Protein AF-0000000076564559 (afdb_homodimer)

Structure (mmCIF, N/CA/C/O backbone):
data_AF-0000000076564559-model_v1
#
loop_
_entity.id
_entity.type
_entity.pdbx_description
1 polymer 'Isocitrate dehydrogenase'
#
loop_
_atom_site.group_PDB
_atom_site.id
_atom_site.type_symbol
_atom_site.label_atom_id
_atom_site.label_alt_id
_atom_site.label_comp_id
_atom_site.label_asym_id
_atom_site.label_entity_id
_atom_site.label_seq_id
_atom_site.pdbx_PDB_ins_code
_atom_site.Cartn_x
_atom_site.Cartn_y
_atom_site.Cartn_z
_atom_site.occupancy
_atom_site.B_iso_or_equiv
_atom_site.auth_seq_id
_atom_site.auth_comp_id
_atom_site.auth_asym_id
_atom_site.auth_atom_id
_atom_site.pdbx_PDB_model_num
ATOM 1 N N . MET A 1 1 ? 11.305 23.797 10.195 1 23.66 1 MET A N 1
ATOM 2 C CA . MET A 1 1 ? 10.219 23.484 9.266 1 23.66 1 MET A CA 1
ATOM 3 C C . MET A 1 1 ? 10.289 24.391 8.031 1 23.66 1 MET A C 1
ATOM 5 O O . MET A 1 1 ? 10.32 25.609 8.148 1 23.66 1 MET A O 1
ATOM 9 N N . ALA A 1 2 ? 10.789 23.984 7 1 31.34 2 ALA A N 1
ATOM 10 C CA . ALA A 1 2 ? 10.992 24.828 5.824 1 31.34 2 ALA A CA 1
ATOM 11 C C . ALA A 1 2 ? 9.805 25.75 5.609 1 31.34 2 ALA A C 1
ATOM 13 O O . ALA A 1 2 ? 8.672 25.297 5.434 1 31.34 2 ALA A O 1
ATOM 14 N N . THR A 1 3 ? 9.828 26.875 6.262 1 28.33 3 THR A N 1
ATOM 15 C CA . THR A 1 3 ? 8.906 27.938 5.855 1 28.33 3 THR A CA 1
ATOM 16 C C . THR A 1 3 ? 8.75 27.969 4.34 1 28.33 3 THR A C 1
ATOM 18 O O . THR A 1 3 ? 9.742 28.078 3.611 1 28.33 3 THR A O 1
ATOM 21 N N . VAL A 1 4 ? 7.867 27.219 3.809 1 34.19 4 VAL A N 1
ATOM 22 C CA . VAL A 1 4 ? 7.504 27.531 2.434 1 34.19 4 VAL A CA 1
ATOM 23 C C . VAL A 1 4 ? 7.688 29.031 2.191 1 34.19 4 VAL A C 1
ATOM 25 O O . VAL A 1 4 ? 7.406 29.844 3.072 1 34.19 4 VAL A O 1
ATOM 28 N N . SER A 1 5 ? 8.242 29.453 1.127 1 32.22 5 SER A N 1
ATOM 29 C CA . SER A 1 5 ? 8.438 30.844 0.731 1 32.22 5 SER A CA 1
ATOM 30 C C . SER A 1 5 ? 7.312 31.734 1.243 1 32.22 5 SER A C 1
ATOM 32 O O . SER A 1 5 ? 6.246 31.234 1.621 1 32.22 5 SER A O 1
ATOM 34 N N . GLN A 1 6 ? 7.492 33.156 1.138 1 34.16 6 GLN A N 1
ATOM 35 C CA . GLN A 1 6 ? 6.984 34.5 1.427 1 34.16 6 GLN A CA 1
ATOM 36 C C . GLN A 1 6 ? 5.477 34.562 1.211 1 34.16 6 GLN A C 1
ATOM 38 O O . GLN A 1 6 ? 4.824 35.5 1.682 1 34.16 6 GLN A O 1
ATOM 43 N N . ASP A 1 7 ? 5.004 33.75 0.271 1 32.16 7 ASP A N 1
ATOM 44 C CA . ASP A 1 7 ? 3.613 34.031 -0.075 1 32.16 7 ASP A CA 1
ATOM 45 C C . ASP A 1 7 ? 2.656 33.312 0.877 1 32.16 7 ASP A C 1
ATOM 47 O O . ASP A 1 7 ? 1.479 33.125 0.561 1 32.16 7 ASP A O 1
ATOM 51 N N . ILE A 1 8 ? 3.193 32.562 1.77 1 38.19 8 ILE A N 1
ATOM 52 C CA . ILE A 1 8 ? 2.229 31.922 2.662 1 38.19 8 ILE A CA 1
ATOM 53 C C . ILE A 1 8 ? 1.604 32.969 3.578 1 38.19 8 ILE A C 1
ATOM 55 O O . ILE A 1 8 ? 2.314 33.781 4.184 1 38.19 8 ILE A O 1
ATOM 59 N N . PHE A 1 9 ? 0.312 33.125 3.508 1 42.41 9 PHE A N 1
ATOM 60 C CA . PHE A 1 9 ? -0.572 34.062 4.172 1 42.41 9 PHE A CA 1
ATOM 61 C C . PHE A 1 9 ? -0.315 34.094 5.676 1 42.41 9 PHE A C 1
ATOM 63 O O . PHE A 1 9 ? -0.01 33.062 6.27 1 42.41 9 PHE A O 1
ATOM 70 N N . LYS A 1 10 ? 0.095 35.375 6.156 1 47.5 10 LYS A N 1
ATOM 71 C CA . LYS A 1 10 ? 0.177 35.656 7.586 1 47.5 10 LYS A CA 1
ATOM 72 C C . LYS A 1 10 ? -1.198 35.594 8.242 1 47.5 10 LYS A C 1
ATOM 74 O O . LYS A 1 10 ? -2.141 36.25 7.793 1 47.5 10 LYS A O 1
ATOM 79 N N . PRO A 1 11 ? -1.452 34.656 9.062 1 50.88 11 PRO A N 1
ATOM 80 C CA . PRO A 1 11 ? -2.744 34.562 9.75 1 50.88 11 PRO A CA 1
ATOM 81 C C . PRO A 1 11 ? -3.139 35.875 10.43 1 50.88 11 PRO A C 1
ATOM 83 O O . PRO A 1 11 ? -2.277 36.719 10.711 1 50.88 11 PRO A O 1
ATOM 86 N N . THR A 1 12 ? -4.492 36.281 10.453 1 45.09 12 THR A N 1
ATOM 87 C CA . THR A 1 12 ? -5.07 37.469 11.047 1 45.09 12 THR A CA 1
ATOM 88 C C . THR A 1 12 ? -4.824 37.5 12.555 1 45.09 12 THR A C 1
ATOM 90 O O . THR A 1 12 ? -5.109 36.531 13.258 1 45.09 12 THR A O 1
ATOM 93 N N . LYS A 1 13 ? -3.875 38.312 13.148 1 54.59 13 LYS A N 1
ATOM 94 C CA . LYS A 1 13 ? -3.633 38.562 14.562 1 54.59 13 LYS A CA 1
ATOM 95 C C . LYS A 1 13 ? -4.531 39.688 15.078 1 54.59 13 LYS A C 1
ATOM 97 O O . LYS A 1 13 ? -4.547 40.781 14.516 1 54.59 13 LYS A O 1
ATOM 102 N N . PHE A 1 14 ? -5.684 39.281 15.805 1 46.56 14 PHE A N 1
ATOM 103 C CA . PHE A 1 14 ? -6.48 40.344 16.453 1 46.56 14 PHE A CA 1
ATOM 104 C C . PHE A 1 14 ? -6.113 40.469 17.922 1 46.56 14 PHE A C 1
ATO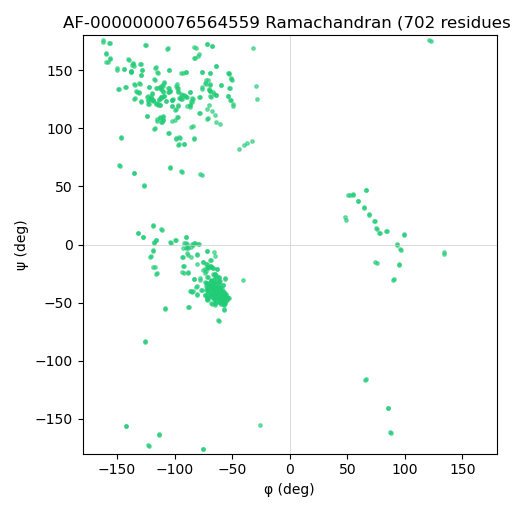M 106 O O . PHE A 1 14 ? -6.125 39.469 18.656 1 46.56 14 PHE A O 1
ATOM 113 N N . GLY A 1 15 ? -5.973 41.719 18.531 1 65.25 15 GLY A N 1
ATOM 114 C CA . GLY A 1 15 ? -5.695 42 19.938 1 65.25 15 GLY A CA 1
ATOM 115 C C . GLY A 1 15 ? -4.535 41.188 20.484 1 65.25 15 GLY A C 1
ATOM 116 O O . GLY A 1 15 ? -4.578 40.719 21.641 1 65.25 15 GLY A O 1
ATOM 117 N N . GLY A 1 16 ? -3.66 40.688 19.609 1 77.31 16 GLY A N 1
ATOM 118 C CA . GLY A 1 16 ? -2.465 39.969 20.047 1 77.31 16 GLY A CA 1
ATOM 119 C C . GLY A 1 16 ? -2.633 38.469 20.047 1 77.31 16 GLY A C 1
ATOM 120 O O . GLY A 1 16 ? -1.699 37.719 20.391 1 77.31 16 GLY A O 1
ATOM 121 N N . LYS A 1 17 ? -3.875 37.969 19.75 1 90.06 17 LYS A N 1
ATOM 122 C CA . LYS A 1 17 ? -4.133 36.531 19.719 1 90.06 17 LYS A CA 1
ATOM 123 C C . LYS A 1 17 ? -4.52 36.094 18.312 1 90.06 17 LYS A C 1
ATOM 125 O O . LYS A 1 17 ? -5.043 36.875 17.516 1 90.06 17 LYS A O 1
ATOM 130 N N . TYR A 1 18 ? -4.25 34.906 18.031 1 95.25 18 TYR A N 1
ATOM 131 C CA . TYR A 1 18 ? -4.664 34.281 16.797 1 95.25 18 TYR A CA 1
ATOM 132 C C . TYR A 1 18 ? -5.98 33.531 16.969 1 95.25 18 TYR A C 1
ATOM 134 O O . TYR A 1 18 ? -6.137 32.75 17.922 1 95.25 18 TYR A O 1
ATOM 142 N N . THR A 1 19 ? -6.945 33.844 16.141 1 97.25 19 THR A N 1
ATOM 143 C CA . THR A 1 19 ? -8.148 33 16.125 1 97.25 19 THR A CA 1
ATOM 144 C C . THR A 1 19 ? -7.977 31.812 15.211 1 97.25 19 THR A C 1
ATOM 146 O O . THR A 1 19 ? -7.668 31.969 14.031 1 97.25 19 THR A O 1
ATOM 149 N N . VAL A 1 20 ? -8.133 30.625 15.695 1 98.31 20 VAL A N 1
ATOM 150 C CA . VAL A 1 20 ? -7.934 29.391 14.953 1 98.31 20 VAL A CA 1
ATOM 151 C C . VAL A 1 20 ? -9.234 28.594 14.922 1 98.31 20 VAL A C 1
ATOM 153 O O . VAL A 1 20 ? -9.883 28.406 15.953 1 98.31 20 VAL A O 1
ATOM 156 N N . THR A 1 21 ? -9.633 28.156 13.727 1 98.38 21 THR A N 1
ATOM 157 C CA . THR A 1 21 ? -10.773 27.266 13.625 1 98.38 21 THR A CA 1
ATOM 158 C C . THR A 1 21 ? -10.438 25.891 14.211 1 98.38 21 THR A C 1
ATOM 160 O O . THR A 1 21 ? -9.422 25.281 13.852 1 98.38 21 THR A O 1
ATOM 163 N N . LEU A 1 22 ? -11.266 25.406 15.117 1 98.5 22 LEU A N 1
ATOM 164 C CA . LEU A 1 22 ? -11.086 24.094 15.711 1 98.5 22 LEU A CA 1
ATOM 165 C C . LEU A 1 22 ? -12.242 23.172 15.359 1 98.5 22 LEU A C 1
ATOM 167 O O . LEU A 1 22 ? -13.406 23.5 15.602 1 98.5 22 LEU A O 1
ATOM 171 N N . ILE A 1 23 ? -11.938 22.062 14.734 1 97.19 23 ILE A N 1
ATOM 172 C CA . ILE A 1 23 ? -12.898 21 14.461 1 97.19 23 ILE A CA 1
ATOM 173 C C . ILE A 1 23 ? -12.477 19.719 15.172 1 97.19 23 ILE A C 1
ATOM 175 O O . ILE A 1 23 ? -11.656 18.953 14.656 1 97.19 23 ILE A O 1
ATOM 179 N N . PRO A 1 24 ? -13.031 19.438 16.25 1 96.69 24 PRO A N 1
ATOM 180 C CA . PRO A 1 24 ? -12.578 18.281 17.031 1 96.69 24 PRO A CA 1
ATOM 181 C C . PRO A 1 24 ? -12.719 16.969 16.281 1 96.69 24 PRO A C 1
ATOM 183 O O . PRO A 1 24 ? -11.836 16.109 16.359 1 96.69 24 PRO A O 1
ATOM 186 N N . GLY A 1 25 ? -13.781 16.828 15.516 1 93.81 25 GLY A N 1
ATOM 187 C CA . GLY A 1 25 ? -13.984 15.617 14.734 1 93.81 25 GLY A CA 1
ATOM 188 C C . GLY A 1 25 ? -14.703 14.523 15.5 1 93.81 25 GLY A C 1
ATOM 189 O O . GLY A 1 25 ? -15.406 14.797 16.469 1 93.81 25 GLY A O 1
ATOM 190 N N . ASP A 1 26 ? -14.617 13.297 15.055 1 93.88 26 ASP A N 1
ATOM 191 C CA . ASP A 1 26 ? -15.375 12.156 15.57 1 93.88 26 ASP A CA 1
ATOM 192 C C . ASP A 1 26 ? -14.477 11.234 16.391 1 93.88 26 ASP A C 1
ATOM 194 O O . ASP A 1 26 ? -13.258 11.398 16.422 1 93.88 26 ASP A O 1
ATOM 198 N N . GLY A 1 27 ? -15.125 10.297 17.109 1 94.56 27 GLY A N 1
ATOM 199 C CA . GLY A 1 27 ? -14.359 9.32 17.875 1 94.56 27 GLY A CA 1
ATOM 200 C C . GLY A 1 27 ? -13.578 9.93 19.016 1 94.56 27 GLY A C 1
ATOM 201 O O . GLY A 1 27 ? -14.148 10.594 19.891 1 94.56 27 GLY A O 1
ATOM 202 N N . ILE A 1 28 ? -12.258 9.797 18.859 1 95.88 28 ILE A N 1
ATOM 203 C CA . ILE A 1 28 ? -11.391 10.258 19.953 1 95.88 28 ILE A CA 1
ATOM 204 C C . ILE A 1 28 ? -11.164 11.758 19.828 1 95.88 28 ILE A C 1
ATOM 206 O O . ILE A 1 28 ? -10.453 12.359 20.625 1 95.88 28 ILE A O 1
ATOM 210 N N . GLY A 1 29 ? -11.75 12.383 18.859 1 96.19 29 GLY A N 1
ATOM 211 C CA . GLY A 1 29 ? -11.484 13.773 18.516 1 96.19 29 GLY A CA 1
ATOM 212 C C . GLY A 1 29 ? -11.656 14.719 19.688 1 96.19 29 GLY A C 1
ATOM 213 O O . GLY A 1 29 ? -10.789 15.547 19.953 1 96.19 29 GLY A O 1
ATOM 214 N N . VAL A 1 30 ? -12.727 14.555 20.406 1 95.12 30 VAL A N 1
ATOM 215 C CA . VAL A 1 30 ? -13.039 15.438 21.531 1 95.12 30 VAL A CA 1
ATOM 216 C C . VAL A 1 30 ? -11.977 15.297 22.609 1 95.12 30 VAL A C 1
ATOM 218 O O . VAL A 1 30 ? -11.477 16.297 23.141 1 95.12 30 VAL A O 1
ATOM 221 N N . GLU A 1 31 ? -11.594 14.109 22.906 1 97.38 31 GLU A N 1
ATOM 222 C CA . GLU A 1 31 ? -10.625 13.852 23.969 1 97.38 31 GLU A CA 1
ATOM 223 C C . GLU A 1 31 ? -9.258 14.422 23.625 1 97.38 31 GLU A C 1
ATOM 225 O O . GLU A 1 31 ? -8.617 15.07 24.453 1 97.38 31 GLU A O 1
ATOM 230 N N . VAL A 1 32 ? -8.859 14.211 22.391 1 97.88 32 VAL A N 1
ATOM 231 C CA . VAL A 1 32 ? -7.5 14.625 22.062 1 97.88 32 VAL A CA 1
ATOM 232 C C . VAL A 1 32 ? -7.453 16.141 21.844 1 97.88 32 VAL A C 1
ATOM 234 O O . VAL A 1 32 ? -6.441 16.781 22.141 1 97.88 32 VAL A O 1
ATOM 237 N N . THR A 1 33 ? -8.523 16.766 21.406 1 98.06 33 THR A N 1
ATOM 238 C CA . THR A 1 33 ? -8.57 18.219 21.281 1 98.06 33 THR A CA 1
ATOM 239 C C . THR A 1 33 ? -8.562 18.875 22.656 1 98.06 33 THR A C 1
ATOM 241 O O . THR A 1 33 ? -7.984 19.938 22.844 1 98.06 33 THR A O 1
ATOM 244 N N . GLU A 1 34 ? -9.211 18.234 23.594 1 98.06 34 GLU A N 1
ATOM 245 C CA . GLU A 1 34 ? -9.172 18.75 24.969 1 98.06 34 GLU A CA 1
ATOM 246 C C . GLU A 1 34 ? -7.75 18.734 25.516 1 98.06 34 GLU A C 1
ATOM 248 O O . GLU A 1 34 ? -7.359 19.625 26.281 1 98.06 34 GLU A O 1
ATOM 253 N N . SER A 1 35 ? -7.035 17.703 25.172 1 98.69 35 SER A N 1
ATOM 254 C CA . SER A 1 35 ? -5.629 17.672 25.547 1 98.69 35 SER A CA 1
ATOM 255 C C . SER A 1 35 ? -4.867 18.859 25 1 98.69 35 SER A C 1
ATOM 257 O O . SER A 1 35 ? -4.09 19.5 25.703 1 98.69 35 SER A O 1
ATOM 259 N N . VAL A 1 36 ? -5.082 19.172 23.734 1 98.88 36 VAL A N 1
ATOM 260 C CA . VAL A 1 36 ? -4.41 20.297 23.094 1 98.88 36 VAL A CA 1
ATOM 261 C C . VAL A 1 36 ? -4.777 21.594 23.812 1 98.88 36 VAL A C 1
ATOM 263 O O . VAL A 1 36 ? -3.902 22.406 24.125 1 98.88 36 VAL A O 1
ATOM 266 N N . LYS A 1 37 ? -6.047 21.812 24.109 1 98.62 37 LYS A N 1
ATOM 267 C CA . LYS A 1 37 ? -6.508 23.016 24.797 1 98.62 37 LYS A CA 1
ATOM 268 C C . LYS A 1 37 ? -5.844 23.156 26.156 1 98.62 37 LYS A C 1
ATOM 270 O O . LYS A 1 37 ? -5.418 24.25 26.547 1 98.62 37 LYS A O 1
ATOM 275 N N . THR A 1 38 ? -5.793 22.047 26.844 1 98.75 38 THR A N 1
ATOM 276 C CA . THR A 1 38 ? -5.191 22.047 28.172 1 98.75 38 THR A CA 1
ATOM 277 C C . THR A 1 38 ? -3.721 22.438 28.109 1 98.75 38 THR A C 1
ATOM 279 O O . THR A 1 38 ? -3.254 23.266 28.906 1 98.75 38 THR A O 1
ATOM 282 N N . ILE A 1 39 ? -3.027 21.875 27.203 1 98.81 39 ILE A N 1
ATOM 283 C CA . ILE A 1 39 ? -1.605 22.156 27.031 1 98.81 39 ILE A CA 1
ATOM 284 C C . ILE A 1 39 ? -1.403 23.609 26.625 1 98.81 39 ILE A C 1
ATOM 286 O O . ILE A 1 39 ? -0.514 24.297 27.141 1 98.81 39 ILE A O 1
ATOM 290 N N . PHE A 1 40 ? -2.238 24.109 25.656 1 98.69 40 PHE A N 1
ATOM 291 C 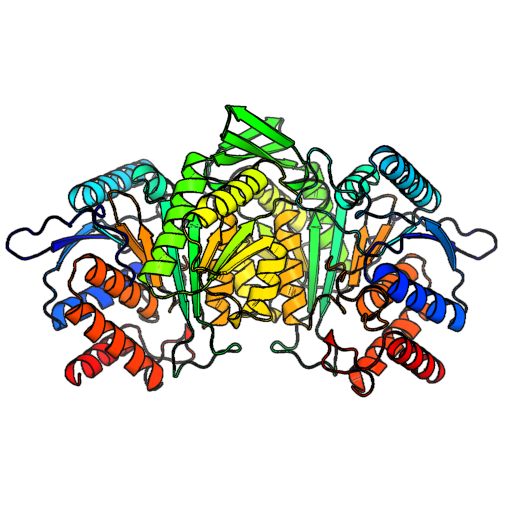CA . PHE A 1 40 ? -2.135 25.5 25.203 1 98.69 40 PHE A CA 1
ATOM 292 C C . PHE A 1 40 ? -2.406 26.469 26.328 1 98.69 40 PHE A C 1
ATOM 294 O O . PHE A 1 40 ? -1.75 27.5 26.438 1 98.69 40 PHE A O 1
ATOM 301 N N . LYS A 1 41 ? -3.389 26.141 27.156 1 98.12 41 LYS A N 1
ATOM 302 C CA . LYS A 1 41 ? -3.699 26.984 28.312 1 98.12 41 LYS A CA 1
ATOM 303 C C . LYS A 1 41 ? -2.521 27.047 29.281 1 98.12 41 LYS A C 1
ATOM 305 O O . LYS A 1 41 ? -2.158 28.109 29.766 1 98.12 41 LYS A O 1
ATOM 310 N N . HIS A 1 42 ? -1.982 25.906 29.516 1 97.75 42 HIS A N 1
ATOM 311 C CA . HIS A 1 42 ? -0.837 25.828 30.422 1 97.75 42 HIS A CA 1
ATOM 312 C C . HIS A 1 42 ? 0.329 26.656 29.906 1 97.75 42 HIS A C 1
ATOM 314 O O . HIS A 1 42 ? 1.048 27.281 30.688 1 97.75 42 HIS A O 1
ATOM 320 N N . GLU A 1 43 ? 0.547 26.703 28.625 1 96.75 43 GLU A N 1
ATOM 321 C CA . GLU A 1 43 ? 1.665 27.391 27.984 1 96.75 43 GLU A CA 1
ATOM 322 C C . GLU A 1 43 ? 1.311 28.828 27.656 1 96.75 43 GLU A C 1
ATOM 324 O O . GLU A 1 43 ? 2.125 29.562 27.078 1 96.75 43 GLU A O 1
ATOM 329 N N . ASN A 1 44 ? 0.126 29.312 27.969 1 96.31 44 ASN A N 1
ATOM 330 C CA . ASN A 1 44 ? -0.379 30.641 27.672 1 96.31 44 ASN A CA 1
ATOM 331 C C . ASN A 1 44 ? -0.202 30.984 26.188 1 96.31 44 ASN A C 1
ATOM 333 O O . ASN A 1 44 ? 0.326 32.031 25.844 1 96.31 44 ASN A O 1
ATOM 337 N N . VAL A 1 45 ? -0.506 30.016 25.344 1 97.06 45 VAL A N 1
ATOM 338 C CA . VAL A 1 45 ? -0.423 30.234 23.906 1 97.06 45 VAL A CA 1
ATOM 339 C C . VAL A 1 45 ? -1.468 31.25 23.484 1 97.06 45 VAL A C 1
ATOM 341 O O . VAL A 1 45 ? -2.637 31.156 23.859 1 97.06 45 VAL A O 1
ATOM 344 N N . PRO A 1 46 ? -1.094 32.25 22.719 1 96.81 46 PRO A N 1
ATOM 345 C CA . PRO A 1 46 ? -2.033 33.312 22.312 1 96.81 46 PRO A CA 1
ATOM 346 C C . PRO A 1 46 ? -2.951 32.844 21.172 1 96.81 46 PRO A C 1
ATOM 348 O O . PRO A 1 46 ? -2.975 33.5 20.109 1 96.81 46 PRO A O 1
ATOM 351 N N . VAL A 1 47 ? -3.748 31.781 21.422 1 97.19 47 VAL A N 1
ATOM 352 C CA . VAL A 1 47 ? -4.688 31.234 20.453 1 97.19 47 VAL A CA 1
ATOM 353 C C . VAL A 1 47 ? -6.098 31.219 21.047 1 97.19 47 VAL A C 1
ATOM 355 O O . VAL A 1 47 ? -6.293 30.812 22.188 1 97.19 47 VAL A O 1
ATOM 358 N N . GLU A 1 48 ? -6.969 31.797 20.312 1 97.19 48 GLU A N 1
ATOM 359 C CA . GLU A 1 48 ? -8.398 31.672 20.594 1 97.19 48 GLU A CA 1
ATOM 360 C C . GLU A 1 48 ? -9.078 30.719 19.609 1 97.19 48 GLU A C 1
ATOM 362 O O . GLU A 1 48 ? -8.875 30.812 18.406 1 97.19 48 GLU A O 1
ATOM 367 N N . TRP A 1 49 ? -9.898 29.859 20.125 1 97.75 49 TRP A N 1
ATOM 368 C CA . TRP A 1 49 ? -10.508 28.812 19.297 1 97.75 49 TRP A CA 1
ATOM 369 C C . TRP A 1 49 ? -11.867 29.266 18.781 1 97.75 49 TRP A C 1
ATOM 371 O O . TRP A 1 49 ? -12.703 29.75 19.547 1 97.75 49 TRP A O 1
ATOM 381 N N . ASP A 1 50 ? -12.047 29.156 17.547 1 97.88 50 ASP A N 1
ATOM 382 C CA . ASP A 1 50 ? -13.359 29.141 16.906 1 97.88 50 ASP A CA 1
ATOM 383 C C . ASP A 1 50 ? -13.805 27.719 16.609 1 97.88 50 ASP A C 1
ATOM 385 O O . ASP A 1 50 ? -13.578 27.203 15.508 1 97.88 50 ASP A O 1
ATOM 389 N N . GLN A 1 51 ? -14.5 27.125 17.516 1 97.38 51 GLN A N 1
ATOM 390 C CA . GLN A 1 51 ? -14.758 25.688 17.453 1 97.38 51 GLN A CA 1
ATOM 391 C C . GLN A 1 51 ? -16.062 25.406 16.719 1 97.38 51 GLN A C 1
ATOM 393 O O . GLN A 1 51 ? -17.078 26.047 16.984 1 97.38 51 GLN A O 1
ATOM 398 N N . ILE A 1 52 ? -16.031 24.562 15.766 1 95.44 52 ILE A N 1
ATOM 399 C CA . ILE A 1 52 ? -17.188 24.047 15.039 1 95.44 52 ILE A CA 1
ATOM 400 C C . ILE A 1 52 ? -17.266 22.531 15.195 1 95.44 52 ILE A C 1
ATOM 402 O O . ILE A 1 52 ? -16.359 21.812 14.805 1 95.44 52 ILE A O 1
ATOM 406 N N . ASP A 1 53 ? -18.406 22 15.68 1 92.5 53 ASP A N 1
ATOM 407 C CA . ASP A 1 53 ? -18.562 20.578 15.961 1 92.5 53 ASP A CA 1
ATOM 408 C C . ASP A 1 53 ? -19.25 19.859 14.797 1 92.5 53 ASP A C 1
ATOM 410 O O . ASP A 1 53 ? -20.453 19.562 14.867 1 92.5 53 ASP A O 1
ATOM 414 N N . VAL A 1 54 ? -18.391 19.516 13.906 1 88.31 54 VAL A N 1
ATOM 415 C CA . VAL A 1 54 ? -18.859 18.766 12.742 1 88.31 54 VAL A CA 1
ATOM 416 C C . VAL A 1 54 ? -18.719 17.266 13 1 88.31 54 VAL A C 1
ATOM 418 O O . VAL A 1 54 ? -17.844 16.844 13.766 1 88.31 54 VAL A O 1
ATOM 421 N N . THR A 1 55 ? -19.641 16.484 12.43 1 82.12 55 THR A N 1
ATOM 422 C CA . THR A 1 55 ? -19.562 15.039 12.57 1 82.12 55 THR A CA 1
ATOM 423 C C . THR A 1 55 ? -19.812 14.352 11.227 1 82.12 55 THR A C 1
ATOM 425 O O . THR A 1 55 ? -20.625 14.812 10.422 1 82.12 55 THR A O 1
ATOM 428 N N . GLY A 1 56 ? -19.031 13.352 10.961 1 76.31 56 GLY A N 1
ATOM 429 C CA . GLY A 1 56 ? -19.266 12.508 9.797 1 76.31 56 GLY A CA 1
ATOM 430 C C . GLY A 1 56 ? -20.203 11.352 10.086 1 76.31 56 GLY A C 1
ATOM 431 O O . GLY A 1 56 ? -20.562 10.602 9.172 1 76.31 56 GLY A O 1
ATOM 432 N N . VAL A 1 57 ? -20.594 11.062 11.328 1 66.75 57 VAL A N 1
ATOM 433 C CA . VAL A 1 57 ? -21.391 9.914 11.734 1 66.75 57 VAL A CA 1
ATOM 434 C C . VAL A 1 57 ? -22.875 10.195 11.453 1 66.75 57 VAL A C 1
ATOM 436 O O . VAL A 1 57 ? -23.625 9.281 11.125 1 66.75 57 VAL A O 1
ATOM 439 N N . VAL A 1 58 ? -23.234 11.445 11.633 1 62.25 58 VAL A N 1
ATOM 440 C CA . VAL A 1 58 ? -24.656 11.75 11.781 1 62.25 58 VAL A CA 1
ATOM 441 C C . VAL A 1 58 ? -25.344 11.695 10.414 1 62.25 58 VAL A C 1
ATOM 443 O O . VAL A 1 58 ? -24.734 12.07 9.406 1 62.25 58 VAL A O 1
ATOM 446 N N . THR A 1 59 ? -26.547 11.016 10.312 1 59.34 59 THR A N 1
ATOM 447 C CA . THR A 1 59 ? -27.375 10.609 9.195 1 59.34 59 THR A CA 1
ATOM 448 C C . THR A 1 59 ? -28.219 11.773 8.703 1 59.34 59 THR A C 1
ATOM 450 O O . THR A 1 59 ? -28.828 11.703 7.625 1 59.34 59 THR A O 1
ATOM 453 N N . GLY A 1 60 ? -28.406 12.82 9.406 1 58.41 60 GLY A N 1
ATOM 454 C CA . GLY A 1 60 ? -29.359 13.703 8.727 1 58.41 60 GLY A CA 1
ATOM 455 C C . GLY A 1 60 ? -28.688 14.672 7.777 1 58.41 60 GLY A C 1
ATOM 456 O O . GLY A 1 60 ? -27.812 15.445 8.18 1 58.41 60 GLY A O 1
ATOM 457 N N . LYS A 1 61 ? -28.938 14.688 6.531 1 61.47 61 LYS A N 1
ATOM 458 C CA . LYS A 1 61 ? -28.297 15.328 5.387 1 61.47 61 LYS A CA 1
ATOM 459 C C . LYS A 1 61 ? -28.25 16.844 5.562 1 61.47 61 LYS A C 1
ATOM 461 O O . LYS A 1 61 ? -27.203 17.469 5.312 1 61.47 61 LYS A O 1
ATOM 466 N N . GLN A 1 62 ? -29.297 17.422 5.922 1 60.31 62 GLN A N 1
ATOM 467 C CA . GLN A 1 62 ? -29.391 18.875 5.949 1 60.31 62 GLN A CA 1
ATOM 468 C C . GLN A 1 62 ? -28.516 19.453 7.059 1 60.31 62 GLN A C 1
ATOM 470 O O . GLN A 1 62 ? -27.812 20.438 6.855 1 60.31 62 GLN A O 1
ATOM 475 N N . HIS A 1 63 ? -28.531 18.922 8.133 1 71.44 63 HIS A N 1
ATOM 476 C CA . HIS A 1 63 ? -27.75 19.391 9.273 1 71.44 63 HIS A CA 1
ATOM 477 C C . HIS A 1 63 ? -26.25 19.219 9.016 1 71.44 63 HIS A C 1
ATOM 479 O O . HIS A 1 63 ? -25.453 20.109 9.344 1 71.44 63 HIS A O 1
ATOM 485 N N . LEU A 1 64 ? -25.938 18.328 8.211 1 76.56 64 LEU A N 1
ATOM 486 C CA . LEU A 1 64 ? -24.547 18.078 7.891 1 76.56 64 LEU A CA 1
ATOM 487 C C . LEU A 1 64 ? -24 19.125 6.93 1 76.56 64 LEU A C 1
ATOM 489 O O . LEU A 1 64 ? -22.875 19.594 7.074 1 76.56 64 LEU A O 1
ATOM 493 N N . GLU A 1 65 ? -24.828 19.484 6.016 1 81.62 65 GLU A N 1
ATOM 494 C CA . GLU A 1 65 ? -24.422 20.5 5.039 1 81.62 65 GLU A CA 1
ATOM 495 C C . GLU A 1 65 ? -24.219 21.859 5.707 1 81.62 65 GLU A C 1
ATOM 497 O O . GLU A 1 65 ? -23.297 22.594 5.344 1 81.62 65 GLU A O 1
ATOM 502 N N . ASP A 1 66 ? -25.078 22.141 6.648 1 86.5 66 ASP A N 1
ATOM 503 C CA . ASP A 1 66 ? -24.953 23.406 7.363 1 86.5 66 ASP A CA 1
ATOM 504 C C . ASP A 1 66 ? -23.656 23.453 8.18 1 86.5 66 ASP A C 1
ATOM 506 O O . ASP A 1 66 ? -22.969 24.469 8.203 1 86.5 66 ASP A O 1
ATOM 510 N N . LEU A 1 67 ? -23.438 22.422 8.844 1 87.56 67 LEU A N 1
ATOM 511 C CA . LEU A 1 67 ? -22.219 22.344 9.648 1 87.56 67 LEU A CA 1
ATOM 512 C C . LEU A 1 67 ? -20.969 22.422 8.766 1 87.56 67 LEU A C 1
ATOM 514 O O . LEU A 1 67 ? -19.969 23.016 9.148 1 87.56 67 LEU A O 1
ATOM 518 N N . PHE A 1 68 ? -21.094 21.812 7.668 1 87.94 68 PHE A N 1
ATOM 519 C CA . PHE A 1 68 ? -20 21.891 6.703 1 87.94 68 PHE A CA 1
ATOM 520 C C . PHE A 1 68 ? -19.734 23.328 6.277 1 87.94 68 PHE A C 1
ATOM 522 O O . PHE A 1 68 ? -18.594 23.781 6.27 1 87.94 68 PHE A O 1
ATOM 529 N N . GLN A 1 69 ? -20.734 24 5.957 1 92.75 69 GLN A N 1
ATOM 530 C CA . GLN A 1 69 ? -20.609 25.391 5.516 1 92.75 69 GLN A CA 1
ATOM 531 C C . GLN A 1 69 ? -20.062 26.266 6.629 1 92.75 69 GLN A C 1
ATOM 533 O O . GLN A 1 69 ? -19.25 27.172 6.371 1 92.75 69 GLN A O 1
ATOM 538 N N . GLN A 1 70 ? -20.516 26.016 7.773 1 94.56 70 GLN A N 1
ATOM 539 C CA . GLN A 1 70 ? -20 26.766 8.914 1 94.56 70 GLN A CA 1
ATOM 540 C C . GLN A 1 70 ? -18.5 26.547 9.086 1 94.56 70 GLN A C 1
ATOM 542 O O . GLN A 1 70 ? -17.75 27.5 9.352 1 94.56 70 GLN A O 1
ATOM 547 N N . ALA A 1 71 ? -18.141 25.328 8.984 1 94.81 71 ALA A N 1
ATOM 548 C CA . ALA A 1 71 ? -16.719 25 9.102 1 94.81 71 ALA A CA 1
ATOM 549 C C . ALA A 1 71 ? -15.898 25.688 8.016 1 94.81 71 ALA A C 1
ATOM 551 O O . ALA A 1 71 ? -14.836 26.266 8.289 1 94.81 71 ALA A O 1
ATOM 552 N N . VAL A 1 72 ? -16.406 25.641 6.824 1 95.75 72 VAL A N 1
ATOM 553 C CA . VAL A 1 72 ? -15.727 26.234 5.684 1 95.75 72 VAL A CA 1
ATOM 554 C C . VAL A 1 72 ? -15.625 27.75 5.879 1 95.75 72 VAL A C 1
ATOM 556 O O . VAL A 1 72 ? -14.562 28.344 5.66 1 95.75 72 VAL A O 1
ATOM 559 N N . LEU A 1 73 ? -16.672 28.359 6.293 1 96.69 73 LEU A N 1
ATOM 560 C CA . LEU A 1 73 ? -16.688 29.797 6.512 1 96.69 73 LEU A CA 1
ATOM 561 C C . LEU A 1 73 ? -15.711 30.188 7.621 1 96.69 73 LEU A C 1
ATOM 563 O O . LEU A 1 73 ? -15 31.188 7.5 1 96.69 73 LEU A O 1
ATOM 567 N N . SER A 1 74 ? -15.75 29.438 8.625 1 97.06 74 SER A N 1
ATOM 568 C CA . SER A 1 74 ? -14.82 29.688 9.727 1 97.06 74 SER A CA 1
ATOM 569 C C . SER A 1 74 ? -13.375 29.609 9.25 1 97.06 74 SER A C 1
ATOM 571 O O . SER A 1 74 ? -12.562 30.484 9.562 1 97.06 74 SER A O 1
ATOM 573 N N . LEU A 1 75 ? -13.062 28.594 8.492 1 97.19 75 LEU A N 1
ATOM 574 C CA . LEU A 1 75 ? -11.703 28.391 8 1 97.19 75 LEU A CA 1
ATOM 575 C C . LEU A 1 75 ? -11.32 29.484 7.012 1 97.19 75 LEU A C 1
ATOM 577 O O . LEU A 1 75 ? -10.164 29.922 6.98 1 97.19 75 LEU A O 1
ATOM 581 N N . LYS A 1 76 ? -12.289 29.859 6.211 1 96.56 76 LYS A N 1
ATOM 582 C CA . LYS A 1 76 ? -12.016 30.938 5.273 1 96.56 76 LYS A CA 1
ATOM 583 C C . LYS A 1 76 ? -11.727 32.25 6.012 1 96.56 76 LYS A C 1
ATOM 585 O O . LYS A 1 76 ? -10.875 33.031 5.594 1 96.56 76 LYS A O 1
ATOM 590 N N . ARG A 1 77 ? -12.422 32.438 7.059 1 96.56 77 ARG A N 1
ATOM 591 C CA . ARG A 1 77 ? -12.242 33.656 7.855 1 96.56 77 ARG A CA 1
ATOM 592 C C . ARG A 1 77 ? -10.922 33.625 8.617 1 96.56 77 ARG A C 1
ATOM 594 O O . ARG A 1 77 ? -10.172 34.625 8.594 1 96.56 77 ARG A O 1
ATOM 601 N N . ASN A 1 78 ? -10.594 32.562 9.219 1 96.94 78 ASN A N 1
ATOM 602 C CA . ASN A 1 78 ? -9.461 32.469 10.141 1 96.94 78 ASN A CA 1
ATOM 603 C C . ASN A 1 78 ? -8.188 32.031 9.422 1 96.94 78 ASN A C 1
ATOM 605 O O . ASN A 1 78 ? -7.086 32.219 9.953 1 96.94 78 ASN A O 1
ATOM 609 N N . LYS A 1 79 ? -8.305 31.328 8.273 1 97.56 79 LYS A N 1
ATOM 610 C CA . LYS A 1 79 ? -7.242 30.938 7.355 1 97.56 79 LYS A CA 1
ATOM 611 C C . LYS A 1 79 ? -6.43 29.781 7.926 1 97.56 79 LYS A C 1
ATOM 613 O O . LYS A 1 79 ? -5.652 29.141 7.207 1 97.56 79 LYS A O 1
ATOM 618 N N . VAL A 1 80 ? -6.555 29.516 9.219 1 98.12 80 VAL A N 1
ATOM 619 C CA . VAL A 1 80 ? -5.832 28.453 9.891 1 98.12 80 VAL A CA 1
ATOM 620 C C . VAL A 1 80 ? -6.805 27.609 10.711 1 98.12 80 VAL A C 1
ATOM 622 O O . VAL A 1 80 ? -7.738 28.141 11.32 1 98.12 80 VAL A O 1
ATOM 625 N N . GLY A 1 81 ? -6.609 26.297 10.664 1 98.44 81 GLY A N 1
ATOM 626 C CA . GLY A 1 81 ? -7.469 25.422 11.43 1 98.44 81 GLY A CA 1
ATOM 627 C C . GLY A 1 81 ? -6.738 24.219 12.008 1 98.44 81 GLY A C 1
ATOM 628 O O . GLY A 1 81 ? -5.676 23.844 11.508 1 98.44 81 GLY A O 1
ATOM 629 N N . LEU A 1 82 ? -7.199 23.719 13.109 1 98.62 82 LEU A N 1
ATOM 630 C CA . LEU A 1 82 ? -6.852 22.438 13.703 1 98.62 82 LEU A CA 1
ATOM 631 C C . LEU A 1 82 ? -8.047 21.484 13.703 1 98.62 82 LEU A C 1
ATOM 633 O O . LEU A 1 82 ? -9.141 21.859 14.133 1 98.62 82 LEU A O 1
ATOM 637 N N . LYS A 1 83 ? -7.797 20.359 13.117 1 97.25 83 LYS A N 1
ATOM 638 C CA . LYS A 1 83 ? -8.922 19.453 12.875 1 97.25 83 LYS A CA 1
ATOM 639 C C . LYS A 1 83 ? -8.594 18.031 13.344 1 97.25 83 LYS A C 1
ATOM 641 O O . LYS A 1 83 ? -7.492 17.531 13.102 1 97.25 83 LYS A O 1
ATOM 646 N N . GLY A 1 84 ? -9.57 17.438 14.164 1 96.19 84 GLY A N 1
ATOM 647 C CA . GLY A 1 84 ? -9.523 16 14.391 1 96.19 84 GLY A CA 1
ATOM 648 C C . GLY A 1 84 ? -10 15.188 13.195 1 96.19 84 GLY A C 1
ATOM 649 O O . GLY A 1 84 ? -10.258 15.75 12.125 1 96.19 84 GLY A O 1
ATOM 650 N N . ILE A 1 85 ? -10.062 13.883 13.383 1 93.25 85 ILE A N 1
ATOM 651 C CA . ILE A 1 85 ? -10.43 13 12.273 1 93.25 85 ILE A CA 1
ATOM 652 C C . ILE A 1 85 ? -11.953 12.875 12.203 1 93.25 85 ILE A C 1
ATOM 654 O O . ILE A 1 85 ? -12.617 12.727 13.227 1 93.25 85 ILE A O 1
ATOM 658 N N . LEU A 1 86 ? -12.461 13.055 11.008 1 91.5 86 LEU A N 1
ATOM 659 C CA . LEU A 1 86 ? -13.883 12.859 10.766 1 91.5 86 LEU A CA 1
ATOM 660 C C . LEU A 1 86 ? -14.148 11.469 10.188 1 91.5 86 LEU A C 1
ATOM 662 O O . LEU A 1 86 ? -13.43 11.023 9.289 1 91.5 86 LEU A O 1
ATOM 666 N N . TYR A 1 87 ? -15.125 10.805 10.688 1 87 87 TYR A N 1
ATOM 667 C CA . TYR A 1 87 ? -15.508 9.484 10.203 1 87 87 TYR A CA 1
ATOM 668 C C . TYR A 1 87 ? -16.125 9.578 8.812 1 87 87 TYR A C 1
ATOM 670 O O . TYR A 1 87 ? -16.922 10.484 8.531 1 87 87 TYR A O 1
ATOM 678 N N . THR A 1 88 ? -15.719 8.75 7.918 1 81.69 88 THR A N 1
ATOM 679 C CA . THR A 1 88 ? -16.344 8.617 6.602 1 81.69 88 THR A CA 1
ATOM 680 C C . THR A 1 88 ? -16.969 7.23 6.438 1 81.69 88 THR A C 1
ATOM 682 O O . THR A 1 88 ? -16.25 6.246 6.215 1 81.69 88 THR A O 1
ATOM 685 N N . PRO A 1 89 ? -18.266 7.219 6.469 1 77.62 89 PRO A N 1
ATOM 686 C CA . PRO A 1 89 ? -18.906 5.906 6.352 1 77.62 89 PRO A CA 1
ATOM 687 C C . PRO A 1 89 ? -18.812 5.328 4.941 1 77.62 89 PRO A C 1
ATOM 689 O O . PRO A 1 89 ? -18.906 6.066 3.959 1 77.62 89 PRO A O 1
ATOM 692 N N . VAL A 1 90 ? -18.609 4.016 4.82 1 74.94 90 VAL A N 1
ATOM 693 C CA . VAL A 1 90 ? -18.547 3.324 3.539 1 74.94 90 VAL A CA 1
ATOM 694 C C . VAL A 1 90 ? -19.922 3.281 2.896 1 74.94 90 VAL A C 1
ATOM 696 O O . VAL A 1 90 ? -20.047 3.318 1.67 1 74.94 90 VAL A O 1
ATOM 699 N N . GLU A 1 91 ? -20.953 3.174 3.697 1 66.94 91 GLU A N 1
ATOM 700 C CA . GLU A 1 91 ? -22.312 2.963 3.221 1 66.94 91 GLU A CA 1
ATOM 701 C C . GLU A 1 91 ? -22.953 4.273 2.754 1 66.94 91 GLU A C 1
ATOM 703 O O . GLU A 1 91 ? -24.016 4.27 2.145 1 66.94 91 GLU A O 1
ATOM 708 N N . MET A 1 92 ? -22.281 5.355 3.021 1 58.78 92 MET A N 1
ATOM 709 C CA . MET A 1 92 ? -22.922 6.605 2.633 1 58.78 92 MET A CA 1
ATOM 710 C C . MET A 1 92 ? -22.938 6.766 1.117 1 58.78 92 MET A C 1
ATOM 712 O O . MET A 1 92 ? -21.891 6.617 0.467 1 58.78 92 MET A O 1
ATOM 716 N N . SER A 1 93 ? -24.156 6.625 0.56 1 54.44 93 SER A N 1
ATOM 717 C CA . SER A 1 93 ? -24.391 6.773 -0.872 1 54.44 93 SER A CA 1
ATOM 718 C C . SER A 1 93 ? -24.328 8.234 -1.295 1 54.44 93 SER A C 1
ATOM 720 O O . SER A 1 93 ? -24.703 9.125 -0.531 1 54.44 93 SER A O 1
ATOM 722 N N . GLY A 1 94 ? -23.703 8.578 -2.48 1 53.59 94 GLY A N 1
ATOM 723 C CA . GLY A 1 94 ? -23.891 9.711 -3.367 1 53.59 94 GLY A CA 1
ATOM 724 C C . GLY A 1 94 ? -23.016 10.898 -3.018 1 53.59 94 GLY A C 1
ATOM 725 O O . GLY A 1 94 ? -22.766 11.766 -3.859 1 53.59 94 GLY A O 1
ATOM 726 N N . HIS A 1 95 ? -22.688 11.039 -1.613 1 60.34 95 HIS A N 1
ATOM 727 C CA . HIS A 1 95 ? -22.062 12.328 -1.354 1 60.34 95 HIS A CA 1
ATOM 728 C C . HIS A 1 95 ? -20.594 12.172 -1.016 1 60.34 95 HIS A C 1
ATOM 730 O O . HIS A 1 95 ? -20.188 11.156 -0.45 1 60.34 95 HIS A O 1
ATOM 736 N N . GLN A 1 96 ? -19.859 13.039 -1.606 1 72.75 96 GLN A N 1
ATOM 737 C CA . GLN A 1 96 ? -18.453 13.18 -1.261 1 72.75 96 GLN A CA 1
ATOM 738 C C . GLN A 1 96 ? -18.266 13.297 0.249 1 72.75 96 GLN A C 1
ATOM 740 O O . GLN A 1 96 ? -19.094 13.891 0.939 1 72.75 96 GLN A O 1
ATOM 745 N N . SER A 1 97 ? -17.266 12.711 0.724 1 80.31 97 SER A N 1
ATOM 746 C CA . SER A 1 97 ? -17 12.797 2.156 1 80.31 97 SER A CA 1
ATOM 747 C C . SER A 1 97 ? -16.703 14.234 2.576 1 80.31 97 SER A C 1
ATOM 749 O O . SER A 1 97 ? -16.328 15.062 1.746 1 80.31 97 SER A O 1
ATOM 751 N N . PHE A 1 98 ? -16.953 14.562 3.777 1 82.44 98 PHE A N 1
ATOM 752 C CA . PHE A 1 98 ? -16.656 15.867 4.355 1 82.44 98 PHE A CA 1
ATOM 753 C C . PHE A 1 98 ? -15.195 16.234 4.137 1 82.44 98 PHE A C 1
ATOM 755 O O . PHE A 1 98 ? -14.883 17.359 3.717 1 82.44 98 PHE A O 1
ATOM 762 N N . ASN A 1 99 ? -14.336 15.273 4.41 1 88.25 99 ASN A N 1
ATOM 763 C CA . ASN A 1 99 ? -12.906 15.523 4.277 1 88.25 99 ASN A CA 1
ATOM 764 C C . ASN A 1 99 ? -12.531 15.898 2.846 1 88.25 99 ASN A C 1
ATOM 766 O O . ASN A 1 99 ? -11.773 16.844 2.625 1 88.25 99 ASN A O 1
ATOM 770 N N . VAL A 1 100 ? -13.109 15.156 1.968 1 88.62 100 VAL A N 1
ATOM 771 C CA . VAL A 1 100 ? -12.805 15.391 0.561 1 88.62 100 VAL A CA 1
ATOM 772 C C . VAL A 1 100 ? -13.344 16.75 0.135 1 88.62 100 VAL A C 1
ATOM 774 O O . VAL A 1 100 ? -12.641 17.531 -0.513 1 88.62 100 VAL A O 1
ATOM 777 N N . ALA A 1 101 ? -14.555 17.094 0.548 1 88.81 101 ALA A N 1
ATOM 778 C CA . ALA A 1 101 ? -15.195 18.359 0.196 1 88.81 101 ALA A CA 1
ATOM 779 C C . ALA A 1 101 ? -14.43 19.547 0.772 1 88.81 101 ALA A C 1
ATOM 781 O O . ALA A 1 101 ? -14.25 20.562 0.101 1 88.81 101 ALA A O 1
ATOM 782 N N . LEU A 1 102 ? -14.016 19.406 1.965 1 92.31 102 LEU A N 1
ATOM 783 C CA . LEU A 1 102 ? -13.281 20.469 2.641 1 92.31 102 LEU A CA 1
ATOM 784 C C . LEU A 1 102 ? -11.977 20.781 1.908 1 92.31 102 LEU A C 1
ATOM 786 O O . LEU A 1 102 ? -11.648 21.938 1.693 1 92.31 102 LEU A O 1
ATOM 790 N N . ARG A 1 103 ? -11.227 19.766 1.544 1 94.38 103 ARG A N 1
ATOM 791 C CA . ARG A 1 103 ? -9.953 19.922 0.855 1 94.38 103 ARG A CA 1
ATOM 792 C C . ARG A 1 103 ? -10.141 20.594 -0.505 1 94.38 103 ARG A C 1
ATOM 794 O O . ARG A 1 103 ? -9.336 21.422 -0.909 1 94.38 103 ARG A O 1
ATOM 801 N N . GLN A 1 104 ? -11.188 20.219 -1.151 1 93.06 104 GLN A N 1
ATOM 802 C CA . GLN A 1 104 ? -11.461 20.781 -2.473 1 93.06 104 GLN A CA 1
ATOM 803 C C . GLN A 1 104 ? -11.938 22.219 -2.375 1 93.06 104 GLN A C 1
ATOM 805 O O . GLN A 1 104 ? -11.492 23.078 -3.135 1 93.06 104 GLN A O 1
ATOM 810 N N . GLU A 1 105 ? -12.836 22.469 -1.413 1 93.69 105 GLU A N 1
ATOM 811 C CA . GLU A 1 105 ? -13.406 23.812 -1.251 1 93.69 105 GLU A CA 1
ATOM 812 C C . GLU A 1 105 ? -12.336 24.828 -0.858 1 93.69 105 GLU A C 1
ATOM 814 O O . GLU A 1 105 ? -12.352 25.953 -1.328 1 93.69 105 GLU A O 1
ATOM 819 N N . LEU A 1 106 ? -11.438 24.406 -0.023 1 96.56 106 LEU A N 1
ATOM 820 C CA . LEU A 1 106 ? -10.406 25.312 0.477 1 96.56 106 LEU A CA 1
ATOM 821 C C . LEU A 1 106 ? -9.156 25.234 -0.387 1 96.56 106 LEU A C 1
ATOM 823 O O . LEU A 1 106 ? -8.234 26.047 -0.224 1 96.56 106 LEU A O 1
ATOM 827 N N . ASP A 1 107 ? -9.078 24.297 -1.24 1 96.81 107 ASP A N 1
ATOM 828 C CA . ASP A 1 107 ? -7.926 24.031 -2.098 1 96.81 107 ASP A CA 1
ATOM 829 C C . ASP A 1 107 ? -6.656 23.859 -1.271 1 96.81 107 ASP A C 1
ATOM 831 O O . ASP A 1 107 ? -5.648 24.531 -1.528 1 96.81 107 ASP A O 1
ATOM 835 N N . ILE A 1 108 ? -6.766 23.172 -0.237 1 97.62 108 ILE A N 1
ATOM 836 C CA . ILE A 1 108 ? -5.59 22.734 0.504 1 97.62 108 ILE A CA 1
ATOM 837 C C . ILE A 1 108 ? -5.023 21.469 -0.126 1 97.62 108 ILE A C 1
ATOM 839 O O . ILE A 1 108 ? -5.32 20.359 0.325 1 97.62 108 ILE A O 1
ATOM 843 N N . TYR A 1 109 ? -4.098 21.672 -1.054 1 98.06 109 TYR A N 1
ATOM 844 C CA . TYR A 1 109 ? -3.746 20.656 -2.049 1 98.06 109 TYR A CA 1
ATOM 845 C C . TYR A 1 109 ? -2.584 19.797 -1.567 1 98.06 109 TYR A C 1
ATOM 847 O O . TYR A 1 109 ? -2.324 18.734 -2.121 1 98.06 109 TYR A O 1
ATOM 855 N N . ALA A 1 110 ? -1.81 20.219 -0.584 1 98.69 110 ALA A N 1
ATOM 856 C CA . ALA A 1 110 ? -0.622 19.484 -0.149 1 98.69 110 ALA A CA 1
ATOM 857 C C . ALA A 1 110 ? -0.818 18.906 1.248 1 98.69 110 ALA A C 1
ATOM 859 O O . ALA A 1 110 ? -0.831 19.641 2.238 1 98.69 110 ALA A O 1
ATOM 860 N N . SER A 1 111 ? -1.031 17.625 1.295 1 98.44 111 SER A N 1
ATOM 861 C CA . SER A 1 111 ? -1.053 16.938 2.582 1 98.44 111 SER A CA 1
ATOM 862 C C . SER A 1 111 ? 0.35 16.516 3.008 1 98.44 111 SER A C 1
ATOM 864 O O . SER A 1 111 ? 1.029 15.781 2.289 1 98.44 111 SER A O 1
ATOM 866 N N . VAL A 1 112 ? 0.79 17 4.129 1 98.69 112 VAL A N 1
ATOM 867 C CA . VAL A 1 112 ? 2.117 16.703 4.656 1 98.69 112 VAL A CA 1
ATOM 868 C C . VAL A 1 112 ? 1.996 15.758 5.855 1 98.69 112 VAL A C 1
ATOM 870 O O . VAL A 1 112 ? 1.271 16.047 6.809 1 98.69 112 VAL A O 1
ATOM 873 N N . VAL A 1 113 ? 2.645 14.664 5.781 1 98.69 113 VAL A N 1
ATOM 874 C CA . VAL A 1 113 ? 2.662 13.688 6.867 1 98.69 113 VAL A CA 1
ATOM 875 C C . VAL A 1 113 ? 4.102 13.414 7.293 1 98.69 113 VAL A C 1
ATOM 877 O O . VAL A 1 113 ? 4.945 13.062 6.465 1 98.69 113 VAL A O 1
ATOM 880 N N . LEU A 1 114 ? 4.41 13.602 8.555 1 98.5 114 LEU A N 1
ATOM 881 C CA . LEU A 1 114 ? 5.754 13.375 9.07 1 98.5 114 LEU A CA 1
ATOM 882 C C . LEU A 1 114 ? 5.855 12.008 9.742 1 98.5 114 LEU A C 1
ATOM 884 O O . LEU A 1 114 ? 5.148 11.734 10.719 1 98.5 114 LEU A O 1
ATOM 888 N N . ILE A 1 115 ? 6.672 11.117 9.211 1 98.5 115 ILE A N 1
ATOM 889 C CA . ILE A 1 115 ? 6.871 9.758 9.711 1 98.5 115 ILE A CA 1
ATOM 890 C C . ILE A 1 115 ? 8.289 9.617 10.273 1 98.5 115 ILE A C 1
ATOM 892 O O . ILE A 1 115 ? 9.258 9.586 9.516 1 98.5 115 ILE A O 1
ATOM 896 N N . LYS A 1 116 ? 8.32 9.516 11.523 1 98.06 116 LYS A N 1
ATOM 897 C CA . LYS A 1 116 ? 9.625 9.461 12.18 1 98.06 116 LYS A CA 1
ATOM 898 C C . LYS A 1 116 ? 9.57 8.617 13.453 1 98.06 116 LYS A C 1
ATOM 900 O O . LYS A 1 116 ? 8.609 8.703 14.219 1 98.06 116 LYS A O 1
ATOM 905 N N . ASN A 1 117 ? 10.594 7.715 13.609 1 98.06 117 ASN A N 1
ATOM 906 C CA . ASN A 1 117 ? 10.727 7.031 14.898 1 98.06 117 ASN A CA 1
ATOM 907 C C . ASN A 1 117 ? 10.938 8.016 16.031 1 98.06 117 ASN A C 1
ATOM 909 O O . ASN A 1 117 ? 11.633 9.023 15.875 1 98.06 117 ASN A O 1
ATOM 913 N N . ILE A 1 118 ? 10.305 7.812 17.094 1 96.56 118 ILE A N 1
ATOM 914 C CA . ILE A 1 118 ? 10.469 8.625 18.297 1 96.56 118 ILE A CA 1
ATOM 915 C C . ILE A 1 118 ? 11.352 7.891 19.297 1 96.56 118 ILE A C 1
ATOM 917 O O . ILE A 1 118 ? 11.07 6.746 19.672 1 96.56 118 ILE A O 1
ATOM 921 N N . PRO A 1 119 ? 12.445 8.531 19.75 1 94.88 119 PRO A N 1
ATOM 922 C CA . PRO A 1 119 ? 13.289 7.879 20.766 1 94.88 119 PRO A CA 1
ATOM 923 C C . PRO A 1 119 ? 12.492 7.41 21.969 1 94.88 119 PRO A C 1
ATOM 925 O O . PRO A 1 119 ? 11.609 8.125 22.453 1 94.88 119 PRO A O 1
ATOM 928 N N . GLY A 1 120 ? 12.758 6.207 22.391 1 94.69 120 GLY A N 1
ATOM 929 C CA . GLY A 1 120 ? 12.07 5.652 23.547 1 94.69 120 GLY A CA 1
ATOM 930 C C . GLY A 1 120 ? 10.859 4.809 23.172 1 94.69 120 GLY A C 1
ATOM 931 O O . GLY A 1 120 ? 10.359 4.039 23.984 1 94.69 120 GLY A O 1
ATOM 932 N N . TYR A 1 121 ? 10.43 4.973 22.031 1 96.25 121 TYR A N 1
ATOM 933 C CA . TYR A 1 121 ? 9.336 4.148 21.516 1 96.25 121 TYR A CA 1
ATOM 934 C C . TYR A 1 121 ? 9.852 3.117 20.531 1 96.25 121 TYR A C 1
ATOM 936 O O . TYR A 1 121 ? 9.914 3.383 19.328 1 96.25 121 TYR A O 1
ATOM 944 N N . GLU A 1 122 ? 10.086 1.935 21 1 95.06 122 GLU A N 1
ATOM 945 C CA . GLU A 1 122 ? 10.711 0.896 20.188 1 95.06 122 GLU A CA 1
ATOM 946 C C . GLU A 1 122 ? 9.695 0.25 19.234 1 95.06 122 GLU A C 1
ATOM 948 O O . GLU A 1 122 ? 8.617 -0.151 19.656 1 95.06 122 GLU A O 1
ATOM 953 N N . THR A 1 123 ? 10.016 0.224 17.984 1 95.75 123 THR A N 1
ATOM 954 C CA . THR A 1 123 ? 9.211 -0.406 16.953 1 95.75 123 THR A CA 1
ATOM 955 C C . THR A 1 123 ? 10.039 -1.421 16.156 1 95.75 123 THR A C 1
ATOM 957 O O . THR A 1 123 ? 11.242 -1.561 16.391 1 95.75 123 THR A O 1
ATOM 960 N N . ARG A 1 124 ? 9.406 -2.219 15.266 1 94.62 124 ARG A N 1
ATOM 961 C CA . ARG A 1 124 ? 10.094 -3.229 14.469 1 94.62 124 ARG A CA 1
ATOM 962 C C . ARG A 1 124 ? 11.148 -2.592 13.57 1 94.62 124 ARG A C 1
ATOM 964 O O . ARG A 1 124 ? 12.195 -3.191 13.312 1 94.62 124 ARG A O 1
ATOM 971 N N . HIS A 1 125 ? 10.859 -1.392 13.117 1 97.06 125 HIS A N 1
ATOM 972 C CA . HIS A 1 125 ? 11.797 -0.617 12.312 1 97.06 125 HIS A CA 1
ATOM 973 C C . HIS A 1 125 ? 12.438 0.498 13.125 1 97.06 125 HIS A C 1
ATOM 975 O O . HIS A 1 125 ? 11.828 1.018 14.062 1 97.06 125 HIS A O 1
ATOM 981 N N . ALA A 1 126 ? 13.641 0.841 12.781 1 97.25 126 ALA A N 1
ATOM 982 C CA . ALA A 1 126 ? 14.367 1.915 13.453 1 97.25 126 ALA A CA 1
ATOM 983 C C . ALA A 1 126 ? 14.938 2.906 12.445 1 97.25 126 ALA A C 1
ATOM 985 O O . ALA A 1 126 ? 15.094 2.582 11.266 1 97.25 126 ALA A O 1
ATOM 986 N N . ASN A 1 127 ? 15.156 4.141 12.898 1 97.69 127 ASN A N 1
ATOM 987 C CA . ASN A 1 127 ? 15.828 5.184 12.133 1 97.69 127 ASN A CA 1
ATOM 988 C C . ASN A 1 127 ? 15.023 5.57 10.891 1 97.69 127 ASN A C 1
ATOM 990 O O . ASN A 1 127 ? 15.594 5.836 9.836 1 97.69 127 ASN A O 1
ATOM 994 N N . VAL A 1 128 ? 13.734 5.465 11.047 1 98.56 128 VAL A N 1
ATOM 995 C CA . VAL A 1 128 ? 12.852 5.926 9.977 1 98.56 128 VAL A CA 1
ATOM 996 C C . VAL A 1 128 ? 12.609 7.426 10.125 1 98.56 128 VAL A C 1
ATOM 998 O O . VAL A 1 128 ? 12.305 7.91 11.211 1 98.56 128 VAL A O 1
ATOM 1001 N N . ASP A 1 129 ? 12.844 8.219 9.133 1 98.56 129 ASP A N 1
ATOM 1002 C CA . ASP A 1 129 ? 12.57 9.648 9.055 1 98.56 129 ASP A CA 1
ATOM 1003 C C . ASP A 1 129 ? 12.203 10.062 7.633 1 98.56 129 ASP A C 1
ATOM 1005 O O . ASP A 1 129 ? 13.086 10.375 6.828 1 98.56 129 ASP A O 1
ATOM 1009 N N . MET A 1 130 ? 10.938 10.055 7.336 1 98.62 130 MET A N 1
ATOM 1010 C CA . MET A 1 130 ? 10.508 10.445 5.996 1 98.62 130 MET A CA 1
ATOM 1011 C C . MET A 1 130 ? 9.297 11.367 6.055 1 98.62 130 MET A C 1
ATOM 1013 O O . MET A 1 130 ? 8.578 11.391 7.055 1 98.62 130 MET A O 1
ATOM 1017 N N . CYS A 1 131 ? 9.102 12.148 5.059 1 98.75 131 CYS A N 1
ATOM 1018 C CA . CYS A 1 131 ? 7.969 13.055 4.902 1 98.75 131 CYS A CA 1
ATOM 1019 C C . CYS A 1 131 ? 7.188 12.727 3.635 1 98.75 131 CYS A C 1
ATOM 1021 O O . CYS A 1 131 ? 7.766 12.633 2.551 1 98.75 131 CYS A O 1
ATOM 1023 N N . LEU A 1 132 ? 5.961 12.508 3.795 1 98.81 132 LEU A N 1
ATOM 1024 C CA . LEU A 1 132 ? 5.109 12.227 2.645 1 98.81 132 LEU A CA 1
ATOM 1025 C C . LEU A 1 132 ? 4.293 13.453 2.258 1 98.81 132 LEU A C 1
ATOM 1027 O O . LEU A 1 132 ? 3.627 14.055 3.105 1 98.81 132 LEU A O 1
ATOM 1031 N N . ILE A 1 133 ? 4.426 13.844 1.041 1 98.88 133 ILE A N 1
ATOM 1032 C CA . ILE A 1 133 ? 3.656 14.938 0.457 1 98.88 133 ILE A CA 1
ATOM 1033 C C . ILE A 1 133 ? 2.662 14.383 -0.56 1 98.88 133 ILE A C 1
ATOM 1035 O O . ILE A 1 133 ? 3.055 13.93 -1.639 1 98.88 133 ILE A O 1
ATOM 1039 N N . ARG A 1 134 ? 1.43 14.438 -0.236 1 98.44 134 ARG A N 1
ATOM 1040 C CA . ARG A 1 134 ? 0.339 13.836 -0.999 1 98.44 134 ARG A CA 1
ATOM 1041 C C . ARG A 1 134 ? -0.506 14.914 -1.678 1 98.44 134 ARG A C 1
ATOM 1043 O O . ARG A 1 134 ? -0.943 15.867 -1.031 1 98.44 134 ARG A O 1
ATOM 1050 N N . GLU A 1 135 ? -0.733 14.789 -3.061 1 98.5 135 GLU A N 1
ATOM 1051 C CA . GLU A 1 135 ? -1.715 15.617 -3.756 1 98.5 135 GLU A CA 1
ATOM 1052 C C . GLU A 1 135 ? -3.129 15.336 -3.254 1 98.5 135 GLU A C 1
ATOM 1054 O O . GLU A 1 135 ? -3.57 14.18 -3.236 1 98.5 135 GLU A O 1
ATOM 1059 N N . ASN A 1 136 ? -3.861 16.328 -2.883 1 96.5 136 ASN A N 1
ATOM 1060 C CA . ASN A 1 136 ? -5.023 16.094 -2.031 1 96.5 136 ASN A CA 1
ATOM 1061 C C . ASN A 1 136 ? -6.32 16.5 -2.727 1 96.5 136 ASN A C 1
ATOM 1063 O O . ASN A 1 136 ? -7.398 16.406 -2.143 1 96.5 136 ASN A O 1
ATOM 1067 N N . THR A 1 137 ? -6.273 16.969 -3.979 1 96.56 137 THR A N 1
ATOM 1068 C CA . THR A 1 137 ? -7.469 17.609 -4.504 1 96.56 137 THR A CA 1
ATOM 1069 C C . THR A 1 137 ? -7.98 16.891 -5.746 1 96.56 137 THR A C 1
ATOM 1071 O O . THR A 1 137 ? -9.055 17.203 -6.254 1 96.56 137 THR A O 1
ATOM 1074 N N . GLU A 1 138 ? -7.199 15.953 -6.305 1 96.62 138 GLU A N 1
ATOM 1075 C CA . GLU A 1 138 ? -7.691 15.258 -7.492 1 96.62 138 GLU A CA 1
ATOM 1076 C C . GLU A 1 138 ? -7.293 13.781 -7.469 1 96.62 138 GLU A C 1
ATOM 1078 O O . GLU A 1 138 ? -7.219 13.164 -6.402 1 96.62 138 GLU A O 1
ATOM 1083 N N . GLY A 1 139 ? -7.211 13.125 -8.602 1 95.44 139 GLY A N 1
ATOM 1084 C CA . GLY A 1 139 ? -7.016 11.68 -8.68 1 95.44 139 GLY A CA 1
ATOM 1085 C C . GLY A 1 139 ? -8.312 10.898 -8.586 1 95.44 139 GLY A C 1
ATOM 1086 O O . GLY A 1 139 ? -9.32 11.289 -9.172 1 95.44 139 GLY A O 1
ATOM 1087 N N . GLU A 1 140 ? -8.273 9.82 -7.895 1 93.44 140 GLU A N 1
ATOM 1088 C CA . GLU A 1 140 ? -9.461 9 -7.676 1 93.44 140 GLU A CA 1
ATOM 1089 C C . GLU A 1 140 ? -10.461 9.711 -6.77 1 93.44 140 GLU A C 1
ATOM 1091 O O . GLU A 1 140 ? -11.633 9.32 -6.703 1 93.44 140 GLU A O 1
ATOM 1096 N N . TYR A 1 141 ? -10.047 10.75 -6.133 1 90.75 141 TYR A N 1
ATOM 1097 C CA . TYR A 1 141 ? -10.852 11.453 -5.145 1 90.75 141 TYR A CA 1
ATOM 1098 C C . TYR A 1 141 ? -11.68 12.555 -5.797 1 90.75 141 TYR A C 1
ATOM 1100 O O . TYR A 1 141 ? -12.344 13.328 -5.105 1 90.75 141 TYR A O 1
ATOM 1108 N N . SER A 1 142 ? -11.625 12.586 -7.086 1 86.88 142 SER A N 1
ATOM 1109 C CA . SER A 1 142 ? -12.438 13.555 -7.812 1 86.88 142 SER A CA 1
ATOM 1110 C C . SER A 1 142 ? -13.922 13.219 -7.703 1 86.88 142 SER A C 1
ATOM 1112 O O . SER A 1 142 ? -14.773 14.062 -7.98 1 86.88 142 SER A O 1
ATOM 1114 N N . GLY A 1 143 ? -14.211 11.984 -7.352 1 83 143 GLY A N 1
ATOM 1115 C CA . GLY A 1 143 ? -15.586 11.562 -7.125 1 83 143 GLY A CA 1
ATOM 1116 C C . GLY A 1 143 ? -16.375 11.406 -8.406 1 83 143 GLY A C 1
ATOM 1117 O O . GLY A 1 143 ? -17.609 11.422 -8.383 1 83 143 GLY A O 1
ATOM 1118 N N . LEU A 1 144 ? -15.672 11.25 -9.5 1 89.25 144 LEU A N 1
ATOM 1119 C CA . LEU A 1 144 ? -16.328 11.117 -10.797 1 89.25 144 LEU A CA 1
ATOM 1120 C C . LEU A 1 144 ? -16.516 9.656 -11.172 1 89.25 144 LEU A C 1
ATOM 1122 O O . LEU A 1 144 ? -15.586 9.023 -11.695 1 89.25 144 LEU A O 1
ATOM 1126 N N . GLU A 1 145 ? -17.656 9.156 -10.805 1 93.62 145 GLU A N 1
ATOM 1127 C CA . GLU A 1 145 ? -18.016 7.773 -11.109 1 93.62 145 GLU A CA 1
ATOM 1128 C C . GLU A 1 145 ? -19.391 7.691 -11.773 1 93.62 145 GLU A C 1
ATOM 1130 O O . GLU A 1 145 ? -20.266 8.508 -11.5 1 93.62 145 GLU A O 1
ATOM 1135 N N . HIS A 1 146 ? -19.562 6.832 -12.594 1 92.88 146 HIS A N 1
ATOM 1136 C CA . HIS A 1 146 ? -20.891 6.617 -13.18 1 92.88 146 HIS A CA 1
ATOM 1137 C C . HIS A 1 146 ? -21.078 5.156 -13.562 1 92.88 146 HIS A C 1
ATOM 1139 O O . HIS A 1 146 ? -20.109 4.418 -13.742 1 92.88 146 HIS A O 1
ATOM 1145 N N . GLN A 1 147 ? -22.281 4.77 -13.531 1 91.56 147 GLN A N 1
ATOM 1146 C CA . GLN A 1 147 ? -22.703 3.447 -13.992 1 91.56 147 GLN A CA 1
ATOM 1147 C C . GLN A 1 147 ? -23.344 3.525 -15.375 1 91.56 147 GLN A C 1
ATOM 1149 O O . GLN A 1 147 ? -24.5 3.922 -15.508 1 91.56 147 GLN A O 1
ATOM 1154 N N . SER A 1 148 ? -22.641 3.072 -16.438 1 85 148 SER A N 1
ATOM 1155 C CA . SER A 1 148 ? -23.125 3.176 -17.812 1 85 148 SER A CA 1
ATOM 1156 C C . SER A 1 148 ? -24.281 2.215 -18.062 1 85 148 SER A C 1
ATOM 1158 O O . SER A 1 148 ? -25.234 2.561 -18.766 1 85 148 SER A O 1
ATOM 1160 N N . VAL A 1 149 ? -24.141 1.034 -17.656 1 89.5 149 VAL A N 1
ATOM 1161 C CA . VAL A 1 149 ? -25.156 -0.003 -17.625 1 89.5 149 VAL A CA 1
ATOM 1162 C C . VAL A 1 149 ? -25.109 -0.739 -16.281 1 89.5 149 VAL A C 1
ATOM 1164 O O . VAL A 1 149 ? -24.078 -0.741 -15.609 1 89.5 149 VAL A O 1
ATOM 1167 N N . PRO A 1 150 ? -26.203 -1.238 -15.953 1 90.31 150 PRO A N 1
ATOM 1168 C CA . PRO A 1 150 ? -26.188 -1.936 -14.664 1 90.31 150 PRO A CA 1
ATOM 1169 C C . PRO A 1 150 ? -25.047 -2.947 -14.555 1 90.31 150 PRO A C 1
ATOM 1171 O O . PRO A 1 150 ? -24.859 -3.773 -15.453 1 90.31 150 PRO A O 1
ATOM 1174 N N . GLY A 1 151 ? -24.281 -2.734 -13.508 1 93.94 151 GLY A N 1
ATOM 1175 C CA . GLY A 1 151 ? -23.234 -3.697 -13.242 1 93.94 151 GLY A CA 1
ATOM 1176 C C . GLY A 1 151 ? -21.906 -3.309 -13.867 1 93.94 151 GLY A C 1
ATOM 1177 O O . GLY A 1 151 ? -20.922 -4.051 -13.766 1 93.94 151 GLY A O 1
ATOM 1178 N N . VAL A 1 152 ? -21.844 -2.273 -14.5 1 95.25 152 VAL A N 1
ATOM 1179 C CA . VAL A 1 152 ? -20.609 -1.762 -15.07 1 95.25 152 VAL A CA 1
ATOM 1180 C C . VAL A 1 152 ? -20.359 -0.342 -14.562 1 95.25 152 VAL A C 1
ATOM 1182 O O . VAL A 1 152 ? -21.062 0.592 -14.945 1 95.25 152 VAL A O 1
ATOM 1185 N N . VAL A 1 153 ? -19.344 -0.193 -13.727 1 95.75 153 VAL A N 1
ATOM 1186 C CA . VAL A 1 153 ? -19.047 1.116 -13.156 1 95.75 153 VAL A CA 1
ATOM 1187 C C . VAL A 1 153 ? -17.719 1.634 -13.711 1 95.75 153 VAL A C 1
ATOM 1189 O O . VAL A 1 153 ? -16.75 0.875 -13.836 1 95.75 153 VAL A O 1
ATOM 1192 N N . GLU A 1 154 ? -17.703 2.838 -14.102 1 95.5 154 GLU A N 1
ATOM 1193 C CA . GLU A 1 154 ? -16.516 3.562 -14.523 1 95.5 154 GLU A CA 1
ATOM 1194 C C . GLU A 1 154 ? -16.172 4.68 -13.547 1 95.5 154 GLU A C 1
ATOM 1196 O O . GLU A 1 154 ? -17 5.531 -13.25 1 95.5 154 GLU A O 1
ATOM 1201 N N . SER A 1 155 ? -15 4.594 -12.977 1 94.56 155 SER A N 1
ATOM 1202 C CA . SER A 1 155 ? -14.5 5.645 -12.094 1 94.56 155 SER A CA 1
ATOM 1203 C C . SER A 1 155 ? -13.352 6.406 -12.75 1 94.56 155 SER A C 1
ATOM 1205 O O . SER A 1 155 ? -12.414 5.801 -13.273 1 94.56 155 SER A O 1
ATOM 1207 N N . LEU A 1 156 ? -13.398 7.684 -12.719 1 94.12 156 LEU A N 1
ATOM 1208 C CA . LEU A 1 156 ? -12.391 8.508 -13.383 1 94.12 156 LEU A CA 1
ATOM 1209 C C . LEU A 1 156 ? -11.312 8.938 -12.398 1 94.12 156 LEU A C 1
ATOM 1211 O O . LEU A 1 156 ? -11.609 9.375 -11.289 1 94.12 156 LEU A O 1
ATOM 1215 N N . LYS A 1 157 ? -10.156 8.68 -12.734 1 95.88 157 LYS A N 1
ATOM 1216 C CA . LYS A 1 157 ? -8.992 9.289 -12.102 1 95.88 157 LYS A CA 1
ATOM 1217 C C . LYS A 1 157 ? -8.484 10.477 -12.914 1 95.88 157 LYS A C 1
ATOM 1219 O O . LYS A 1 157 ? -8.102 10.32 -14.078 1 95.88 157 LYS A O 1
ATOM 1224 N N . ILE A 1 158 ? -8.477 11.664 -12.336 1 96.38 158 ILE A N 1
ATOM 1225 C CA . ILE A 1 158 ? -8.062 12.867 -13.047 1 96.38 158 ILE A CA 1
ATOM 1226 C C . ILE A 1 158 ? -6.672 13.289 -12.586 1 96.38 158 ILE A C 1
ATOM 1228 O O . ILE A 1 158 ? -6.387 13.312 -11.391 1 96.38 158 ILE A O 1
ATOM 1232 N N . VAL A 1 159 ? -5.805 13.547 -13.523 1 97.62 159 VAL A N 1
ATOM 1233 C CA . VAL A 1 159 ? -4.488 14.117 -13.266 1 97.62 159 VAL A CA 1
ATOM 1234 C C . VAL A 1 159 ? -4.254 15.32 -14.172 1 97.62 159 VAL A C 1
ATOM 1236 O O . VAL A 1 159 ? -4.371 15.219 -15.398 1 97.62 159 VAL A O 1
ATOM 1239 N N . THR A 1 160 ? -3.986 16.453 -13.625 1 98.06 160 THR A N 1
ATOM 1240 C CA . THR A 1 160 ? -3.734 17.656 -14.414 1 98.06 160 THR A CA 1
ATOM 1241 C C . THR A 1 160 ? -2.293 18.125 -14.242 1 98.06 160 THR A C 1
ATOM 1243 O O . THR A 1 160 ? -1.704 17.953 -13.172 1 98.06 160 THR A O 1
ATOM 1246 N N . ARG A 1 161 ? -1.805 18.672 -15.273 1 98.25 161 ARG A N 1
ATOM 1247 C CA . ARG A 1 161 ? -0.451 19.219 -15.234 1 98.25 161 ARG A CA 1
ATOM 1248 C C . ARG A 1 161 ? -0.327 20.297 -14.172 1 98.25 161 ARG A C 1
ATOM 1250 O O . ARG A 1 161 ? 0.662 20.344 -13.438 1 98.25 161 ARG A O 1
ATOM 1257 N N . MET A 1 162 ? -1.276 21.172 -14.141 1 97.94 162 MET A N 1
ATOM 1258 C CA . MET A 1 162 ? -1.263 22.297 -13.203 1 97.94 162 MET A CA 1
ATOM 1259 C C . MET A 1 162 ? -1.161 21.797 -11.766 1 97.94 162 MET A C 1
ATOM 1261 O O . MET A 1 162 ? -0.306 22.266 -11.008 1 97.94 162 MET A O 1
ATOM 1265 N N . LYS A 1 163 ? -1.993 20.891 -11.367 1 98.25 163 LYS A N 1
ATOM 1266 C CA . LYS A 1 163 ? -2.02 20.406 -9.992 1 98.25 163 LYS A CA 1
ATOM 1267 C C . LYS A 1 163 ? -0.821 19.516 -9.703 1 98.25 163 LYS A C 1
ATOM 1269 O O . LYS A 1 163 ? -0.316 19.484 -8.578 1 98.25 163 LYS A O 1
ATOM 1274 N N . SER A 1 164 ? -0.333 18.75 -10.711 1 98.81 164 SER A N 1
ATOM 1275 C CA . SER A 1 164 ? 0.905 17.984 -10.57 1 98.81 164 SER A CA 1
ATOM 1276 C C . SER A 1 164 ? 2.096 18.906 -10.336 1 98.81 164 SER A C 1
ATOM 1278 O O . SER A 1 164 ? 2.951 18.625 -9.492 1 98.81 164 SER A O 1
ATOM 1280 N N . GLU A 1 165 ? 2.119 19.969 -11.062 1 98.75 165 GLU A N 1
ATOM 1281 C CA . GLU A 1 165 ? 3.234 20.906 -10.953 1 98.75 165 GLU A CA 1
ATOM 1282 C C . GLU A 1 165 ? 3.281 21.562 -9.578 1 98.75 165 GLU A C 1
ATOM 1284 O O . GLU A 1 165 ? 4.344 21.641 -8.961 1 98.75 165 GLU A O 1
ATOM 1289 N N . ARG A 1 166 ? 2.18 22.094 -9.109 1 98.44 166 ARG A N 1
ATOM 1290 C CA . ARG A 1 166 ? 2.176 22.828 -7.844 1 98.44 166 ARG A CA 1
ATOM 1291 C C . ARG A 1 166 ? 2.555 21.906 -6.684 1 98.44 166 ARG A C 1
ATOM 1293 O O . ARG A 1 166 ? 3.268 22.328 -5.77 1 98.44 166 ARG A O 1
ATOM 1300 N N . ILE A 1 167 ? 2.078 20.609 -6.703 1 98.81 167 ILE A N 1
ATOM 1301 C CA . ILE A 1 167 ? 2.4 19.703 -5.602 1 98.81 167 ILE A CA 1
ATOM 1302 C C . ILE A 1 167 ? 3.881 19.328 -5.656 1 98.81 167 ILE A C 1
ATOM 1304 O O . ILE A 1 167 ? 4.52 19.156 -4.617 1 98.81 167 ILE A O 1
ATOM 1308 N N . CYS A 1 168 ? 4.418 19.125 -6.844 1 98.88 168 CYS A N 1
ATOM 1309 C CA . CYS A 1 168 ? 5.836 18.828 -6.98 1 98.88 168 CYS A CA 1
ATOM 1310 C C . CYS A 1 168 ? 6.695 20 -6.523 1 98.88 168 CYS A C 1
ATOM 1312 O O . CYS A 1 168 ? 7.68 19.812 -5.809 1 98.88 168 CYS A O 1
ATOM 1314 N N . ARG A 1 169 ? 6.293 21.188 -6.914 1 98.81 169 ARG A N 1
ATOM 1315 C CA . ARG A 1 169 ? 7.02 22.375 -6.461 1 98.81 169 ARG A CA 1
ATOM 1316 C C . ARG A 1 169 ? 6.965 22.5 -4.941 1 98.81 169 ARG A C 1
ATOM 1318 O O . ARG A 1 169 ? 7.957 22.875 -4.312 1 98.81 169 ARG A O 1
ATOM 1325 N N . PHE A 1 170 ? 5.832 22.266 -4.387 1 98.69 170 PHE A N 1
ATOM 1326 C CA . PHE A 1 170 ? 5.695 22.266 -2.936 1 98.69 170 PHE A CA 1
ATOM 1327 C C . PHE A 1 170 ? 6.68 21.297 -2.297 1 98.69 170 PHE A C 1
ATOM 1329 O O . PHE A 1 170 ? 7.355 21.641 -1.325 1 98.69 170 PHE A O 1
ATOM 1336 N N . ALA A 1 171 ? 6.762 20.078 -2.824 1 98.81 171 ALA A N 1
ATOM 1337 C CA . ALA A 1 171 ? 7.617 19.031 -2.262 1 98.81 171 ALA A CA 1
ATOM 1338 C C . ALA A 1 171 ? 9.086 19.453 -2.305 1 98.81 171 ALA A C 1
ATOM 1340 O O . ALA A 1 171 ? 9.812 19.281 -1.325 1 98.81 171 ALA A O 1
ATOM 1341 N N . PHE A 1 172 ? 9.508 19.984 -3.42 1 98.81 172 PHE A N 1
ATOM 1342 C CA . PHE A 1 172 ? 10.898 20.391 -3.564 1 98.81 172 PHE A CA 1
ATOM 1343 C C . PHE A 1 172 ? 11.203 21.578 -2.66 1 98.81 172 PHE A C 1
ATOM 1345 O O . PHE A 1 172 ? 12.266 21.641 -2.033 1 98.81 172 PHE A O 1
ATOM 1352 N N . SER A 1 173 ? 10.305 22.547 -2.641 1 98.12 173 SER A N 1
ATOM 1353 C CA . SER A 1 173 ? 10.484 23.688 -1.756 1 98.12 173 SER A CA 1
ATOM 1354 C C . SER A 1 173 ? 10.547 23.25 -0.295 1 98.12 173 SER A C 1
ATOM 1356 O O . SER A 1 173 ? 11.344 23.766 0.482 1 98.12 173 SER A O 1
ATOM 1358 N N . PHE A 1 174 ? 9.68 22.359 0.074 1 97.5 174 PHE A N 1
ATOM 1359 C CA . PHE A 1 174 ? 9.688 21.812 1.423 1 97.5 174 PHE A CA 1
ATOM 1360 C C . PHE A 1 174 ? 11.031 21.172 1.747 1 97.5 174 PHE A C 1
ATOM 1362 O O . PHE A 1 174 ? 11.586 21.391 2.828 1 97.5 174 PHE A O 1
ATOM 1369 N N . ALA A 1 175 ? 11.492 20.297 0.818 1 98.38 175 ALA A N 1
ATOM 1370 C CA . ALA A 1 175 ? 12.773 19.625 1.019 1 98.38 175 ALA A CA 1
ATOM 1371 C C . ALA A 1 175 ? 13.891 20.625 1.271 1 98.38 175 ALA A C 1
ATOM 1373 O O . ALA A 1 175 ? 14.664 20.484 2.219 1 98.38 175 ALA A O 1
ATOM 1374 N N . LYS A 1 176 ? 13.93 21.656 0.505 1 97.31 176 LYS A N 1
ATOM 1375 C CA . LYS A 1 176 ? 14.9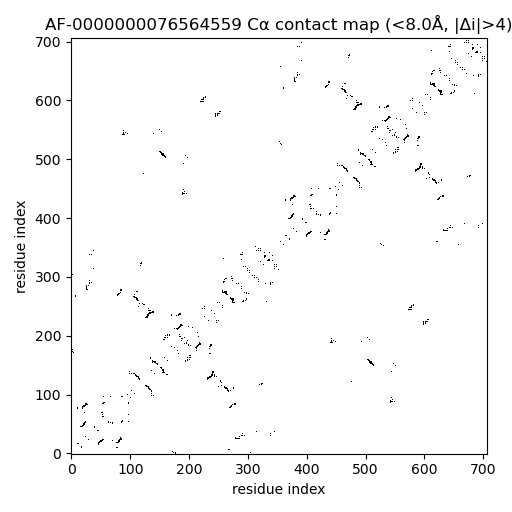69 22.688 0.647 1 97.31 176 LYS A CA 1
ATOM 1376 C C . LYS A 1 176 ? 14.828 23.422 1.977 1 97.31 176 LYS A C 1
ATOM 1378 O O . LYS A 1 176 ? 15.812 23.594 2.699 1 97.31 176 LYS A O 1
ATOM 1383 N N . ALA A 1 177 ? 13.641 23.812 2.279 1 95.06 177 ALA A N 1
ATOM 1384 C CA . ALA A 1 177 ? 13.383 24.609 3.471 1 95.06 177 ALA A CA 1
ATOM 1385 C C . ALA A 1 177 ? 13.688 23.828 4.742 1 95.06 177 ALA A C 1
ATOM 1387 O O . ALA A 1 177 ? 14.016 24.406 5.777 1 95.06 177 ALA A O 1
ATOM 1388 N N . ASN A 1 178 ? 13.625 22.531 4.66 1 96 178 ASN A N 1
ATOM 1389 C CA . ASN A 1 178 ? 13.781 21.719 5.859 1 96 178 ASN A CA 1
ATOM 1390 C C . ASN A 1 178 ? 15.086 20.922 5.832 1 96 178 ASN A C 1
ATOM 1392 O O . ASN A 1 178 ? 15.258 19.969 6.586 1 96 178 ASN A O 1
ATOM 1396 N N . GLY A 1 179 ? 15.984 21.234 4.957 1 96.44 179 GLY A N 1
ATOM 1397 C CA . GLY A 1 179 ? 17.312 20.641 4.906 1 96.44 179 GLY A CA 1
ATOM 1398 C C . GLY A 1 179 ? 17.297 19.172 4.496 1 96.44 179 GLY A C 1
ATOM 1399 O O . GLY A 1 179 ? 18.141 18.391 4.938 1 96.44 179 GLY A O 1
ATOM 1400 N N . ARG A 1 180 ? 16.25 18.797 3.76 1 98.31 180 ARG A N 1
ATOM 1401 C CA . ARG A 1 180 ? 16.188 17.438 3.213 1 98.31 180 ARG A CA 1
ATOM 1402 C C . ARG A 1 180 ? 17.062 17.312 1.967 1 98.31 180 ARG A C 1
ATOM 1404 O O . ARG A 1 180 ? 17.438 18.312 1.358 1 98.31 180 ARG A O 1
ATOM 1411 N N . GLN A 1 181 ? 17.359 16.016 1.577 1 98.38 181 GLN A N 1
ATOM 1412 C CA . GLN A 1 181 ? 18.391 15.836 0.551 1 98.38 181 GLN A CA 1
ATOM 1413 C C . GLN A 1 181 ? 17.797 15.156 -0.687 1 98.38 181 GLN A C 1
ATOM 1415 O O . GLN A 1 181 ? 18.391 15.219 -1.768 1 98.38 181 GLN A O 1
ATOM 1420 N N . LYS A 1 182 ? 16.719 14.539 -0.564 1 98.81 182 LYS A N 1
ATOM 1421 C CA . LYS A 1 182 ? 16.203 13.695 -1.64 1 98.81 182 LYS A CA 1
ATOM 1422 C C . LYS A 1 182 ? 14.68 13.797 -1.743 1 98.81 182 LYS A C 1
ATOM 1424 O O . LYS A 1 182 ? 13.984 13.82 -0.727 1 98.81 182 LYS A O 1
ATOM 1429 N N . VAL A 1 183 ? 14.148 13.922 -2.953 1 98.94 183 VAL A N 1
ATOM 1430 C CA . VAL A 1 183 ? 12.719 13.844 -3.238 1 98.94 183 VAL A CA 1
ATOM 1431 C C . VAL A 1 183 ? 12.438 12.68 -4.188 1 98.94 183 VAL A C 1
ATOM 1433 O O . VAL A 1 183 ? 13.078 12.562 -5.234 1 98.94 183 VAL A O 1
ATOM 1436 N N . THR A 1 184 ? 11.609 11.812 -3.824 1 98.94 184 THR A N 1
ATOM 1437 C CA . THR A 1 184 ? 11.227 10.648 -4.621 1 98.94 184 THR A CA 1
ATOM 1438 C C . THR A 1 184 ? 9.773 10.766 -5.082 1 98.94 184 THR A C 1
ATOM 1440 O O . THR A 1 184 ? 8.875 10.953 -4.266 1 98.94 184 THR A O 1
ATOM 1443 N N . CYS A 1 185 ? 9.523 10.641 -6.375 1 98.88 185 CYS A N 1
ATOM 1444 C CA . CYS A 1 185 ? 8.188 10.656 -6.957 1 98.88 185 CYS A CA 1
ATOM 1445 C C . CYS A 1 185 ? 7.598 9.25 -7.012 1 98.88 185 CYS A C 1
ATOM 1447 O O . CYS A 1 185 ? 8.227 8.328 -7.543 1 98.88 185 CYS A O 1
ATOM 1449 N N . ILE A 1 186 ? 6.438 9.094 -6.477 1 98.88 186 ILE A N 1
ATOM 1450 C CA . ILE A 1 186 ? 5.758 7.805 -6.508 1 98.88 186 ILE A CA 1
ATOM 1451 C C . ILE A 1 186 ? 4.645 7.836 -7.555 1 98.88 186 ILE A C 1
ATOM 1453 O O . ILE A 1 186 ? 3.834 8.766 -7.582 1 98.88 186 ILE A O 1
ATOM 1457 N N . HIS A 1 187 ? 4.574 6.852 -8.391 1 98.19 187 HIS A N 1
ATOM 1458 C CA . HIS A 1 187 ? 3.623 6.812 -9.5 1 98.19 187 HIS A CA 1
ATOM 1459 C C . HIS A 1 187 ? 3.355 5.379 -9.945 1 98.19 187 HIS A C 1
ATOM 1461 O O . HIS A 1 187 ? 3.875 4.43 -9.352 1 98.19 187 HIS A O 1
ATOM 1467 N N . LYS A 1 188 ? 2.447 5.203 -10.828 1 96.75 188 LYS A N 1
ATOM 1468 C CA . LYS A 1 188 ? 2.182 3.939 -11.508 1 96.75 188 LYS A CA 1
ATOM 1469 C C . LYS A 1 188 ? 2.188 4.121 -13.023 1 96.75 188 LYS A C 1
ATOM 1471 O O . LYS A 1 188 ? 1.303 3.615 -13.719 1 96.75 188 LYS A O 1
ATOM 1476 N N . ALA A 1 189 ? 3.17 4.703 -13.578 1 95.06 189 ALA A N 1
ATOM 1477 C CA . ALA A 1 189 ? 3.217 5.129 -14.977 1 95.06 189 ALA A CA 1
ATOM 1478 C C . ALA A 1 189 ? 3.428 3.939 -15.906 1 95.06 189 ALA A C 1
ATOM 1480 O O . ALA A 1 189 ? 3.207 4.043 -17.109 1 95.06 189 ALA A O 1
ATOM 1481 N N . ASN A 1 190 ? 3.836 2.77 -15.406 1 90.38 190 ASN A N 1
ATOM 1482 C CA . ASN A 1 190 ? 3.975 1.597 -16.266 1 90.38 190 ASN A CA 1
ATOM 1483 C C . ASN A 1 190 ? 2.615 1.03 -16.656 1 90.38 190 ASN A C 1
ATOM 1485 O O . ASN A 1 190 ? 2.506 0.316 -17.656 1 90.38 190 ASN A O 1
ATOM 1489 N N . ILE A 1 191 ? 1.625 1.343 -15.891 1 91.62 191 ILE A N 1
ATOM 1490 C CA . ILE A 1 191 ? 0.275 0.878 -16.188 1 91.62 191 ILE A CA 1
ATOM 1491 C C . ILE A 1 191 ? -0.579 2.049 -16.672 1 91.62 191 ILE A C 1
ATOM 1493 O O . ILE A 1 191 ? -1.235 1.956 -17.719 1 91.62 191 ILE A O 1
ATOM 1497 N N . MET A 1 192 ? -0.643 3.092 -15.867 1 93.75 192 MET A N 1
ATOM 1498 C CA . MET A 1 192 ? -1.335 4.309 -16.281 1 93.75 192 MET A CA 1
ATOM 1499 C C . MET A 1 192 ? -0.37 5.281 -16.953 1 93.75 192 MET A C 1
ATOM 1501 O O . MET A 1 192 ? 0.126 6.207 -16.312 1 93.75 192 MET A O 1
ATOM 1505 N N . LYS A 1 193 ? -0.187 5.129 -18.172 1 92.69 193 LYS A N 1
ATOM 1506 C CA . LYS A 1 193 ? 0.885 5.75 -18.938 1 92.69 193 LYS A CA 1
ATOM 1507 C C . LYS A 1 193 ? 0.635 7.246 -19.125 1 92.69 193 LYS A C 1
ATOM 1509 O O . LYS A 1 193 ? 1.573 8.047 -19.109 1 92.69 193 LYS A O 1
ATOM 1514 N N . LEU A 1 194 ? -0.652 7.609 -19.281 1 93.81 194 LEU A N 1
ATOM 1515 C CA . LEU A 1 194 ? -0.948 9.023 -19.516 1 93.81 194 LEU A CA 1
ATOM 1516 C C . LEU A 1 194 ? -1.121 9.766 -18.188 1 93.81 194 LEU A C 1
ATOM 1518 O O . LEU A 1 194 ? -0.453 10.773 -17.953 1 93.81 194 LEU A O 1
ATOM 1522 N N . GLY A 1 195 ? -2.012 9.25 -17.328 1 95.19 195 GLY A N 1
ATOM 1523 C CA . GLY A 1 195 ? -2.281 9.93 -16.078 1 95.19 195 GLY A CA 1
ATOM 1524 C C . GLY A 1 195 ? -1.067 10.016 -15.172 1 95.19 195 GLY A C 1
ATOM 1525 O O . GLY A 1 195 ? -0.552 11.102 -14.914 1 95.19 195 GLY A O 1
ATOM 1526 N N . ASP A 1 196 ? -0.588 8.867 -14.711 1 96.88 196 ASP A N 1
ATOM 1527 C CA . ASP A 1 196 ? 0.596 8.836 -13.859 1 96.88 196 ASP A CA 1
ATOM 1528 C C . ASP A 1 196 ? 1.846 9.234 -14.641 1 96.88 196 ASP A C 1
ATOM 1530 O O . ASP A 1 196 ? 2.797 9.773 -14.062 1 96.88 196 ASP A O 1
ATOM 1534 N N . GLY A 1 197 ? 1.826 8.914 -15.938 1 95.94 197 GLY A N 1
ATOM 1535 C CA . GLY A 1 197 ? 2.906 9.422 -16.781 1 95.94 197 GLY A CA 1
ATOM 1536 C C . GLY A 1 197 ? 3.041 10.93 -16.734 1 95.94 197 GLY A C 1
ATOM 1537 O O . GLY A 1 197 ? 4.152 11.461 -16.672 1 95.94 197 GLY A O 1
ATOM 1538 N N . LEU A 1 198 ? 1.894 11.617 -16.812 1 97.25 198 LEU A N 1
ATOM 1539 C CA . LEU A 1 198 ? 1.888 13.07 -16.734 1 97.25 198 LEU A CA 1
ATOM 1540 C C . LEU A 1 198 ? 2.447 13.539 -15.391 1 97.25 198 LEU A C 1
ATOM 1542 O O . LEU A 1 198 ? 3.227 14.5 -15.344 1 97.25 198 LEU A O 1
ATOM 1546 N N . PHE A 1 199 ? 2.061 12.922 -14.312 1 98.38 199 PHE A N 1
ATOM 1547 C CA . PHE A 1 199 ? 2.549 13.273 -12.984 1 98.38 199 PHE A CA 1
ATOM 1548 C C . PHE A 1 199 ? 4.062 13.109 -12.898 1 98.38 199 PHE A C 1
ATOM 1550 O O . PHE A 1 199 ? 4.766 14.016 -12.453 1 98.38 199 PHE A O 1
ATOM 1557 N N . ARG A 1 200 ? 4.551 11.945 -13.32 1 98.31 200 ARG A N 1
ATOM 1558 C CA . ARG A 1 200 ? 5.973 11.625 -13.305 1 98.31 200 ARG A CA 1
ATOM 1559 C C . ARG A 1 200 ? 6.77 12.609 -14.164 1 98.31 200 ARG A C 1
ATOM 1561 O O . ARG A 1 200 ? 7.82 13.086 -13.742 1 98.31 200 ARG A O 1
ATOM 1568 N N . LEU A 1 201 ? 6.266 12.867 -15.344 1 97.56 201 LEU A N 1
ATOM 1569 C CA . LEU A 1 201 ? 6.938 13.789 -16.25 1 97.56 201 LEU A CA 1
ATOM 1570 C C . LEU A 1 201 ? 7.023 15.188 -15.641 1 97.56 201 LEU A C 1
ATOM 1572 O O . LEU A 1 201 ? 8.078 15.828 -15.695 1 97.56 201 LEU A O 1
ATOM 1576 N N . THR A 1 202 ? 5.914 15.656 -15.148 1 98.56 202 THR A N 1
ATOM 1577 C CA . THR A 1 202 ? 5.859 16.969 -14.516 1 98.56 202 THR A CA 1
ATOM 1578 C C . THR A 1 202 ? 6.84 17.062 -13.352 1 98.56 202 THR A C 1
ATOM 1580 O O . THR A 1 202 ? 7.516 18.078 -13.18 1 98.56 202 THR A O 1
ATOM 1583 N N . PHE A 1 203 ? 6.961 16.016 -12.57 1 98.81 203 PHE A N 1
ATOM 1584 C CA . PHE A 1 203 ? 7.898 15.945 -11.453 1 98.81 203 PHE A CA 1
ATOM 1585 C C . PHE A 1 203 ? 9.328 16.172 -11.93 1 98.81 203 PHE A C 1
ATOM 1587 O O . PHE A 1 203 ? 10.055 17 -11.359 1 98.81 203 PHE A O 1
ATOM 1594 N N . HIS A 1 204 ? 9.719 15.445 -12.938 1 98.56 204 HIS A N 1
ATOM 1595 C CA . HIS A 1 204 ? 11.086 15.555 -13.43 1 98.56 204 HIS A CA 1
ATOM 1596 C C . HIS A 1 204 ? 11.344 16.938 -14.039 1 98.56 204 HIS A C 1
ATOM 1598 O O . HIS A 1 204 ? 12.453 17.453 -13.945 1 98.56 204 HIS A O 1
ATOM 1604 N N . GLU A 1 205 ? 10.312 17.5 -14.648 1 98.62 205 GLU A N 1
ATOM 1605 C CA . GLU A 1 205 ? 10.453 18.859 -15.18 1 98.62 205 GLU A CA 1
ATOM 1606 C C . GLU A 1 205 ? 10.672 19.859 -14.055 1 98.62 205 GLU A C 1
ATOM 1608 O O . GLU A 1 205 ? 11.539 20.734 -14.156 1 98.62 205 GLU A O 1
ATOM 1613 N N . VAL A 1 206 ? 9.875 19.781 -13.016 1 98.81 206 VAL A N 1
ATOM 1614 C CA . VAL A 1 206 ? 9.992 20.672 -11.875 1 98.81 206 VAL A CA 1
ATOM 1615 C C . VAL A 1 206 ? 11.352 20.484 -11.203 1 98.81 206 VAL A C 1
ATOM 1617 O O . VAL A 1 206 ? 11.961 21.438 -10.727 1 98.81 206 VAL A O 1
ATOM 1620 N N . ALA A 1 207 ? 11.828 19.25 -11.133 1 98.75 207 ALA A N 1
ATOM 1621 C CA . ALA A 1 207 ? 13.078 18.906 -10.469 1 98.75 207 ALA A CA 1
ATOM 1622 C C . ALA A 1 207 ? 14.25 19.703 -11.039 1 98.75 207 ALA A C 1
ATOM 1624 O O . ALA A 1 207 ? 15.211 20 -10.328 1 98.75 207 ALA A O 1
ATOM 1625 N N . LYS A 1 208 ? 14.188 20.078 -12.273 1 98.44 208 LYS A N 1
ATOM 1626 C CA . LYS A 1 208 ? 15.242 20.828 -12.938 1 98.44 208 LYS A CA 1
ATOM 1627 C C . LYS A 1 208 ? 15.469 22.172 -12.266 1 98.44 208 LYS A C 1
ATOM 1629 O O . LYS A 1 208 ? 16.562 22.734 -12.328 1 98.44 208 LYS A O 1
ATOM 1634 N N . ASP A 1 209 ? 14.477 22.719 -11.672 1 98.19 209 ASP A N 1
ATOM 1635 C CA . ASP A 1 209 ? 14.57 24 -10.992 1 98.19 209 ASP A CA 1
ATOM 1636 C C . ASP A 1 209 ? 15.227 23.844 -9.617 1 98.19 209 ASP A C 1
ATOM 1638 O O . ASP A 1 209 ? 15.492 24.844 -8.938 1 98.19 209 ASP A O 1
ATOM 1642 N N . TYR A 1 210 ? 15.617 22.594 -9.234 1 97.75 210 TYR A N 1
ATOM 1643 C CA . TYR A 1 210 ? 16.156 22.328 -7.91 1 97.75 210 TYR A CA 1
ATOM 1644 C C . TYR A 1 210 ? 17.391 21.438 -8 1 97.75 210 TYR A C 1
ATOM 1646 O O . TYR A 1 210 ? 17.438 20.344 -7.418 1 97.75 210 TYR A O 1
ATOM 1654 N N . PRO A 1 211 ? 18.594 21.734 -8.648 1 94.69 211 PRO A N 1
ATOM 1655 C CA . PRO A 1 211 ? 19.75 20.875 -8.93 1 94.69 211 PRO A CA 1
ATOM 1656 C C . PRO A 1 211 ? 20.469 20.422 -7.664 1 94.69 211 PRO A C 1
ATOM 1658 O O . PRO A 1 211 ? 21.156 19.391 -7.676 1 94.69 211 PRO A O 1
ATOM 1661 N N . GLY A 1 212 ? 20.234 20.812 -6.465 1 95.94 212 GLY A N 1
ATOM 1662 C CA . GLY A 1 212 ? 20.922 20.438 -5.234 1 95.94 212 GLY A CA 1
ATOM 1663 C C . GLY A 1 212 ? 20.266 19.266 -4.527 1 95.94 212 GLY A C 1
ATOM 1664 O O . GLY A 1 212 ? 20.844 18.688 -3.609 1 95.94 212 GLY A O 1
ATOM 1665 N N . LEU A 1 213 ? 19.188 18.781 -5.039 1 98.12 213 LEU A N 1
ATOM 1666 C CA . LEU A 1 213 ? 18.438 17.688 -4.43 1 98.12 213 LEU A CA 1
ATOM 1667 C C . LEU A 1 213 ? 18.578 16.406 -5.25 1 98.12 213 LEU A C 1
ATOM 1669 O O . LEU A 1 213 ? 18.609 16.453 -6.48 1 98.12 213 LEU A O 1
ATOM 1673 N N . ILE A 1 214 ? 18.734 15.289 -4.602 1 98.69 214 ILE A N 1
ATOM 1674 C CA . ILE A 1 214 ? 18.672 13.984 -5.258 1 98.69 214 ILE A CA 1
ATOM 1675 C C . ILE A 1 214 ? 17.25 13.703 -5.715 1 98.69 214 ILE A C 1
ATOM 1677 O O . ILE A 1 214 ? 16.297 13.914 -4.957 1 98.69 214 ILE A O 1
ATOM 1681 N N . VAL A 1 215 ? 17.094 13.258 -6.996 1 98.56 215 VAL A N 1
ATOM 1682 C CA . VAL A 1 215 ? 15.781 13.055 -7.605 1 98.56 215 VAL A CA 1
ATOM 1683 C C . VAL A 1 215 ? 15.633 11.594 -8.023 1 98.56 215 VAL A C 1
ATOM 1685 O O . VAL A 1 215 ? 16.469 11.062 -8.75 1 98.56 215 VAL A O 1
ATOM 1688 N N . GLU A 1 216 ? 14.578 10.945 -7.586 1 98.12 216 GLU A N 1
ATOM 1689 C CA . GLU A 1 216 ? 14.258 9.562 -7.934 1 98.12 216 GLU A CA 1
ATOM 1690 C C . GLU A 1 216 ? 12.758 9.383 -8.156 1 98.12 216 GLU A C 1
ATOM 1692 O O . GLU A 1 216 ? 11.961 10.242 -7.785 1 98.12 216 GLU A O 1
ATOM 1697 N N . ASP A 1 217 ? 12.359 8.383 -8.836 1 97.81 217 ASP A N 1
ATOM 1698 C CA . ASP A 1 217 ? 10.953 8 -8.906 1 97.81 217 ASP A CA 1
ATOM 1699 C C . ASP A 1 217 ? 10.789 6.484 -8.812 1 97.81 217 ASP A C 1
ATOM 1701 O O . ASP A 1 217 ? 11.688 5.734 -9.188 1 97.81 217 ASP A O 1
ATOM 1705 N N . LEU A 1 218 ? 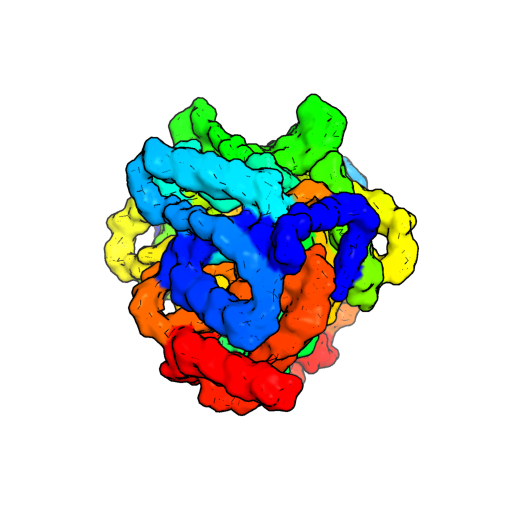9.734 6.07 -8.266 1 97.44 218 LEU A N 1
ATOM 1706 C CA . LEU A 1 218 ? 9.398 4.664 -8.062 1 97.44 218 LEU A CA 1
ATOM 1707 C C . LEU A 1 218 ? 7.934 4.398 -8.375 1 97.44 218 LEU A C 1
ATOM 1709 O O . LEU A 1 218 ? 7.078 5.258 -8.133 1 97.44 218 LEU A O 1
ATOM 1713 N N . ILE A 1 219 ? 7.664 3.182 -8.836 1 96.56 219 ILE A N 1
ATOM 1714 C CA . ILE A 1 219 ? 6.266 2.779 -8.961 1 96.56 219 ILE A CA 1
ATOM 1715 C C . ILE A 1 219 ? 5.703 2.447 -7.582 1 96.56 219 ILE A C 1
ATOM 1717 O O . ILE A 1 219 ? 6.418 1.93 -6.723 1 96.56 219 ILE A O 1
ATOM 1721 N N . VAL A 1 220 ? 4.453 2.668 -7.375 1 98.25 220 VAL A N 1
ATOM 1722 C CA . VAL A 1 220 ? 3.816 2.67 -6.062 1 98.25 220 VAL A CA 1
ATOM 1723 C C . VAL A 1 220 ? 3.951 1.291 -5.422 1 98.25 220 VAL A C 1
ATOM 1725 O O . VAL A 1 220 ? 4.137 1.18 -4.207 1 98.25 220 VAL A O 1
ATOM 1728 N N . ASP A 1 221 ? 3.818 0.18 -6.184 1 96.88 221 ASP A N 1
ATOM 1729 C CA . ASP A 1 221 ? 3.93 -1.149 -5.594 1 96.88 221 ASP A CA 1
ATOM 1730 C C . ASP A 1 221 ? 5.34 -1.396 -5.055 1 96.88 221 ASP A C 1
ATOM 1732 O O . ASP A 1 221 ? 5.504 -1.897 -3.943 1 96.88 221 ASP A O 1
ATOM 1736 N N . ASN A 1 222 ? 6.336 -1.034 -5.875 1 96.69 222 ASN A N 1
ATOM 1737 C CA . ASN A 1 222 ? 7.703 -1.172 -5.387 1 96.69 222 ASN A CA 1
ATOM 1738 C C . ASN A 1 222 ? 7.984 -0.223 -4.227 1 96.69 222 ASN A C 1
ATOM 1740 O O . ASN A 1 222 ? 8.727 -0.567 -3.303 1 96.69 222 ASN A O 1
ATOM 1744 N N . ALA A 1 223 ? 7.48 1 -4.332 1 98.56 223 ALA A N 1
ATOM 1745 C CA . ALA A 1 223 ? 7.637 1.946 -3.23 1 98.56 223 ALA A CA 1
ATOM 1746 C C . ALA A 1 223 ? 7.078 1.371 -1.932 1 98.56 223 ALA A C 1
ATOM 1748 O O . ALA A 1 223 ? 7.68 1.533 -0.867 1 98.56 223 ALA A O 1
ATOM 1749 N N . SER A 1 224 ? 5.949 0.746 -2.014 1 98.62 224 SER A N 1
ATOM 1750 C CA . SER A 1 224 ? 5.336 0.133 -0.838 1 98.62 224 SER A CA 1
ATOM 1751 C C . SER A 1 224 ? 6.207 -0.99 -0.284 1 98.62 224 SER A C 1
ATOM 1753 O O . SER A 1 224 ? 6.355 -1.124 0.933 1 98.62 224 SER A O 1
ATOM 1755 N N . MET A 1 225 ? 6.75 -1.8 -1.152 1 98.12 225 MET A N 1
ATOM 1756 C CA . MET A 1 225 ? 7.672 -2.852 -0.731 1 98.12 225 MET A CA 1
ATOM 1757 C C . MET A 1 225 ? 8.883 -2.262 -0.019 1 98.12 225 MET A C 1
ATOM 1759 O O . MET A 1 225 ? 9.266 -2.73 1.055 1 98.12 225 MET A O 1
ATOM 1763 N N . GLN A 1 226 ? 9.492 -1.237 -0.61 1 98 226 GLN A N 1
ATOM 1764 C CA . GLN A 1 226 ? 10.703 -0.612 -0.079 1 98 226 GLN A CA 1
ATOM 1765 C C . GLN A 1 226 ? 10.422 0.089 1.247 1 98 226 GLN A C 1
ATOM 1767 O O . GLN A 1 226 ? 11.281 0.133 2.127 1 98 226 GLN A O 1
ATOM 1772 N N . ALA A 1 227 ? 9.227 0.668 1.331 1 98.69 227 ALA A N 1
ATOM 1773 C CA . ALA A 1 227 ? 8.859 1.309 2.59 1 98.69 227 ALA A CA 1
ATOM 1774 C C . ALA A 1 227 ? 8.914 0.314 3.748 1 98.69 227 ALA A C 1
ATOM 1776 O O . ALA A 1 227 ? 9.273 0.676 4.871 1 98.69 227 ALA A O 1
ATOM 1777 N N . VAL A 1 228 ? 8.578 -0.908 3.484 1 98.44 228 VAL A N 1
ATOM 1778 C CA . VAL A 1 228 ? 8.57 -1.929 4.527 1 98.44 228 VAL A CA 1
ATOM 1779 C C . VAL A 1 228 ? 9.969 -2.514 4.695 1 98.44 228 VAL A C 1
ATOM 1781 O O . VAL A 1 228 ? 10.445 -2.693 5.816 1 98.44 228 VAL A O 1
ATOM 1784 N N . SER A 1 229 ? 10.688 -2.748 3.576 1 97.12 229 SER A N 1
ATOM 1785 C CA . SER A 1 229 ? 11.961 -3.459 3.607 1 97.12 229 SER A CA 1
ATOM 1786 C C . SER A 1 229 ? 13.094 -2.537 4.039 1 97.12 229 SER A C 1
ATOM 1788 O O . SER A 1 229 ? 13.977 -2.943 4.801 1 97.12 229 SER A O 1
ATOM 1790 N N . ASN A 1 230 ? 13.062 -1.352 3.49 1 97.38 230 ASN A N 1
ATOM 1791 C CA . ASN A 1 230 ? 14.164 -0.413 3.697 1 97.38 230 ASN A CA 1
ATOM 1792 C C . ASN A 1 230 ? 13.672 1.031 3.709 1 97.38 230 ASN A C 1
ATOM 1794 O O . ASN A 1 230 ? 14.078 1.836 2.867 1 97.38 230 ASN A O 1
ATOM 1798 N N . PRO A 1 231 ? 12.906 1.371 4.75 1 98.44 231 PRO A N 1
ATOM 1799 C CA . PRO A 1 231 ? 12.297 2.703 4.785 1 98.44 231 PRO A CA 1
ATOM 1800 C C . PRO A 1 231 ? 13.32 3.818 4.957 1 98.44 231 PRO A C 1
ATOM 1802 O O . PRO A 1 231 ? 13.055 4.973 4.609 1 98.44 231 PRO A O 1
ATOM 1805 N N . GLN A 1 232 ? 14.547 3.578 5.43 1 98.38 232 GLN A N 1
ATOM 1806 C CA . GLN A 1 232 ? 15.57 4.574 5.711 1 98.38 232 GLN A CA 1
ATOM 1807 C C . GLN A 1 232 ? 16.047 5.246 4.43 1 98.38 232 GLN A C 1
ATOM 1809 O O . GLN A 1 232 ? 16.641 6.328 4.469 1 98.38 232 GLN A O 1
ATOM 1814 N N . GLN A 1 233 ? 15.812 4.594 3.324 1 98.44 233 GLN A N 1
ATOM 1815 C CA . GLN A 1 233 ? 16.281 5.141 2.055 1 98.44 233 GLN A CA 1
ATOM 1816 C C . GLN A 1 233 ? 15.469 6.371 1.654 1 98.44 233 GLN A C 1
ATOM 1818 O O . GLN A 1 233 ? 15.891 7.145 0.795 1 98.44 233 GLN A O 1
ATOM 1823 N N . PHE A 1 234 ? 14.266 6.504 2.258 1 98.75 234 PHE A N 1
ATOM 1824 C CA . PHE A 1 234 ? 13.352 7.559 1.837 1 98.75 234 PHE A CA 1
ATOM 1825 C C . PHE A 1 234 ? 13.586 8.836 2.641 1 98.75 234 PHE A C 1
ATOM 1827 O O . PHE A 1 234 ? 14.023 8.773 3.791 1 98.75 234 PHE A O 1
ATOM 1834 N N . ASP A 1 235 ? 13.375 9.953 2.057 1 98.75 235 ASP A N 1
ATOM 1835 C CA . ASP A 1 235 ? 13.484 11.281 2.648 1 98.75 235 ASP A CA 1
ATOM 1836 C C . ASP A 1 235 ? 12.195 12.078 2.453 1 98.75 235 ASP A C 1
ATOM 1838 O O . ASP A 1 235 ? 11.234 11.914 3.211 1 98.75 235 ASP A O 1
ATOM 1842 N N . VAL A 1 236 ? 11.977 12.711 1.329 1 98.94 236 VAL A N 1
ATOM 1843 C CA . VAL A 1 236 ? 10.703 13.328 0.971 1 98.94 236 VAL A CA 1
ATOM 1844 C C . VAL A 1 236 ? 10.07 12.57 -0.195 1 98.94 236 VAL A C 1
ATOM 1846 O O . VAL A 1 236 ? 10.727 12.312 -1.205 1 98.94 236 VAL A O 1
ATOM 1849 N N . LEU A 1 237 ? 8.859 12.148 -0.045 1 98.94 237 LEU A N 1
ATOM 1850 C CA . LEU A 1 237 ? 8.109 11.492 -1.112 1 98.94 237 LEU A CA 1
ATOM 1851 C C . LEU A 1 237 ? 6.945 12.359 -1.578 1 98.94 237 LEU A C 1
ATOM 1853 O O . LEU A 1 237 ? 6.254 12.969 -0.76 1 98.94 237 LEU A O 1
ATOM 1857 N N . VAL A 1 238 ? 6.746 12.477 -2.867 1 98.94 238 VAL A N 1
ATOM 1858 C CA . VAL A 1 238 ? 5.609 13.195 -3.432 1 98.94 238 VAL A CA 1
ATOM 1859 C C . VAL A 1 238 ? 4.801 12.266 -4.328 1 98.94 238 VAL A C 1
ATOM 1861 O O . VAL A 1 238 ? 5.371 11.445 -5.059 1 98.94 238 VAL A O 1
ATOM 1864 N N . MET A 1 239 ? 3.488 12.312 -4.188 1 98.81 239 MET A N 1
ATOM 1865 C CA . MET A 1 239 ? 2.684 11.305 -4.875 1 98.81 239 MET A CA 1
ATOM 1866 C C . MET A 1 239 ? 1.24 11.773 -5.027 1 98.81 239 MET A C 1
ATOM 1868 O O . MET A 1 239 ? 0.813 12.711 -4.352 1 98.81 239 MET A O 1
ATOM 1872 N N . PRO A 1 240 ? 0.456 11.117 -5.91 1 98.5 240 PRO A N 1
ATOM 1873 C CA . PRO A 1 240 ? -0.983 11.367 -6.035 1 98.5 240 PRO A CA 1
ATOM 1874 C C . PRO A 1 240 ? -1.767 10.914 -4.805 1 98.5 240 PRO A C 1
ATOM 1876 O O . PRO A 1 240 ? -1.231 10.195 -3.959 1 98.5 240 PRO A O 1
ATOM 1879 N N . ASN A 1 241 ? -2.984 11.258 -4.773 1 97.81 241 ASN A N 1
ATOM 1880 C CA . ASN A 1 241 ? -3.889 11.203 -3.629 1 97.81 241 ASN A CA 1
ATOM 1881 C C . ASN A 1 241 ? -3.984 9.789 -3.059 1 97.81 241 ASN A C 1
ATOM 1883 O O . ASN A 1 241 ? -3.619 9.555 -1.905 1 97.81 241 ASN A O 1
ATOM 1887 N N . LEU A 1 242 ? -4.34 8.844 -3.871 1 97.94 242 LEU A N 1
ATOM 1888 C CA . LEU A 1 242 ? -4.555 7.48 -3.398 1 97.94 242 LEU A CA 1
ATOM 1889 C C . LEU A 1 242 ? -3.252 6.867 -2.896 1 97.94 242 LEU A C 1
ATOM 1891 O O . LEU A 1 242 ? -3.232 6.203 -1.856 1 97.94 242 LEU A O 1
ATOM 1895 N N . TYR A 1 243 ? -2.18 7.062 -3.629 1 98.69 243 TYR A N 1
ATOM 1896 C CA . TYR A 1 243 ? -0.88 6.516 -3.258 1 98.69 243 TYR A CA 1
ATOM 1897 C C . TYR A 1 243 ? -0.413 7.07 -1.92 1 98.69 243 TYR A C 1
ATOM 1899 O O . TYR A 1 243 ? 0.129 6.34 -1.089 1 98.69 243 TYR A O 1
ATOM 1907 N N . GLY A 1 244 ? -0.675 8.352 -1.747 1 98.38 244 GLY A N 1
ATOM 1908 C CA . GLY A 1 244 ? -0.311 8.977 -0.484 1 98.38 244 GLY A CA 1
ATOM 1909 C C . GLY A 1 244 ? -1.08 8.422 0.699 1 98.38 244 GLY A C 1
ATOM 1910 O O . GLY A 1 244 ? -0.522 8.258 1.786 1 98.38 244 GLY A O 1
ATOM 1911 N N . SER A 1 245 ? -2.355 8.195 0.463 1 97.25 245 SER A N 1
ATOM 1912 C CA . SER A 1 245 ? -3.166 7.594 1.519 1 97.25 245 SER A CA 1
ATOM 1913 C C . SER A 1 245 ? -2.617 6.23 1.927 1 97.25 245 SER A C 1
ATOM 1915 O O . SER A 1 245 ? -2.508 5.934 3.117 1 97.25 245 SER A O 1
ATOM 1917 N N . ILE A 1 246 ? -2.223 5.449 0.998 1 98.5 246 ILE A N 1
ATOM 1918 C CA . ILE A 1 246 ? -1.744 4.094 1.258 1 98.5 246 ILE A CA 1
ATOM 1919 C C . ILE A 1 246 ? -0.372 4.148 1.924 1 98.5 246 ILE A C 1
ATOM 1921 O O . ILE A 1 246 ? -0.161 3.547 2.979 1 98.5 246 ILE A O 1
ATOM 1925 N N . LEU A 1 247 ? 0.546 4.941 1.398 1 98.81 247 LEU A N 1
ATOM 1926 C CA . LEU A 1 247 ? 1.92 4.965 1.889 1 98.81 247 LEU A CA 1
ATOM 1927 C C . LEU A 1 247 ? 1.997 5.629 3.26 1 98.81 247 LEU A C 1
ATOM 1929 O O . LEU A 1 247 ? 2.84 5.262 4.086 1 98.81 247 LEU A O 1
ATOM 1933 N N . SER A 1 248 ? 1.135 6.625 3.531 1 98.56 248 SER A N 1
ATOM 1934 C CA . SER A 1 248 ? 1.134 7.223 4.863 1 98.56 248 SER A CA 1
ATOM 1935 C C . SER A 1 248 ? 0.715 6.211 5.926 1 98.56 248 SER A C 1
ATOM 1937 O O . SER A 1 248 ? 1.238 6.223 7.039 1 98.56 248 SER A O 1
ATOM 1939 N N . ASN A 1 249 ? -0.216 5.348 5.574 1 98.5 249 ASN A N 1
ATOM 1940 C CA . ASN A 1 249 ? -0.648 4.312 6.508 1 98.5 249 ASN A CA 1
ATOM 1941 C C . ASN A 1 249 ? 0.43 3.252 6.707 1 98.5 249 ASN A C 1
ATOM 1943 O O . ASN A 1 249 ? 0.631 2.768 7.82 1 98.5 249 ASN A O 1
ATOM 1947 N N . ILE A 1 250 ? 1.097 2.865 5.609 1 98.75 250 ILE A N 1
ATOM 1948 C CA . ILE A 1 250 ? 2.252 1.983 5.746 1 98.75 250 ILE A CA 1
ATOM 1949 C C . ILE A 1 250 ? 3.275 2.617 6.684 1 98.75 250 ILE A C 1
ATOM 1951 O O . ILE A 1 250 ? 3.729 1.981 7.641 1 98.75 250 ILE A O 1
ATOM 1955 N N . GLY A 1 251 ? 3.621 3.906 6.422 1 98.5 251 GLY A N 1
ATOM 1956 C CA . GLY A 1 251 ? 4.582 4.617 7.25 1 98.5 251 GLY A CA 1
ATOM 1957 C C . GLY A 1 251 ? 4.195 4.652 8.719 1 98.5 251 GLY A C 1
ATOM 1958 O O . GLY A 1 251 ? 5.043 4.469 9.594 1 98.5 251 GLY A O 1
ATOM 1959 N N . ALA A 1 252 ? 2.938 4.914 8.984 1 98.12 252 ALA A N 1
ATOM 1960 C CA . ALA A 1 252 ? 2.455 4.941 10.359 1 98.12 252 ALA A CA 1
ATOM 1961 C C . ALA A 1 252 ? 2.725 3.615 11.062 1 98.12 252 ALA A C 1
ATOM 1963 O O . ALA A 1 252 ? 3.143 3.594 12.227 1 98.12 252 ALA A O 1
ATOM 1964 N N . ALA A 1 253 ? 2.49 2.545 10.359 1 98 253 ALA A N 1
ATOM 1965 C CA . ALA A 1 253 ? 2.676 1.214 10.938 1 98 253 ALA A CA 1
ATOM 1966 C C . ALA A 1 253 ? 4.145 0.954 11.25 1 98 253 ALA A C 1
ATOM 1968 O O . ALA A 1 253 ? 4.465 0.208 12.18 1 98 253 ALA A O 1
ATOM 1969 N N . LEU A 1 254 ? 5.062 1.55 10.492 1 98.25 254 LEU A N 1
ATOM 1970 C CA . LEU A 1 254 ? 6.496 1.329 10.656 1 98.25 254 LEU A CA 1
ATOM 1971 C C . LEU A 1 254 ? 6.984 1.91 11.984 1 98.25 254 LEU A C 1
ATOM 1973 O O . LEU A 1 254 ? 7.926 1.389 12.578 1 98.25 254 LEU A O 1
ATOM 1977 N N . VAL A 1 255 ? 6.34 3.01 12.438 1 97.69 255 VAL A N 1
ATOM 1978 C CA . VAL A 1 255 ? 6.984 3.771 13.5 1 97.69 255 VAL A CA 1
ATOM 1979 C C . VAL A 1 255 ? 6.121 3.729 14.758 1 97.69 255 VAL A C 1
ATOM 1981 O O . VAL A 1 255 ? 6.379 4.453 15.727 1 97.69 255 VAL A O 1
ATOM 1984 N N . GLY A 1 256 ? 5.066 3.004 14.719 1 94.62 256 GLY A N 1
ATOM 1985 C CA . GLY A 1 256 ? 4.387 2.807 15.992 1 94.62 256 GLY A CA 1
ATOM 1986 C C . GLY A 1 256 ? 2.887 3 15.898 1 94.62 256 GLY A C 1
ATOM 1987 O O . GLY A 1 256 ? 2.168 2.795 16.875 1 94.62 256 GLY A O 1
ATOM 1988 N N . GLY A 1 257 ? 2.373 3.459 14.789 1 95.62 257 GLY A N 1
ATOM 1989 C CA . GLY A 1 257 ? 0.934 3.537 14.602 1 95.62 257 GLY A CA 1
ATOM 1990 C C . GLY A 1 257 ? 0.448 4.938 14.281 1 95.62 257 GLY A C 1
ATOM 1991 O O . GLY A 1 257 ? 1.226 5.895 14.32 1 95.62 257 GLY A O 1
ATOM 1992 N N . PRO A 1 258 ? -0.801 5.039 14.008 1 95.25 258 PRO A N 1
ATOM 1993 C CA . PRO A 1 258 ? -1.355 6.328 13.594 1 95.25 258 PRO A CA 1
ATOM 1994 C C . PRO A 1 258 ? -1.431 7.336 14.734 1 95.25 258 PRO A C 1
ATOM 1996 O O . PRO A 1 258 ? -1.519 8.547 14.5 1 95.25 258 PRO A O 1
ATOM 1999 N N . GLY A 1 259 ? -1.341 6.926 15.969 1 95.75 259 GLY A N 1
ATOM 2000 C CA . GLY A 1 259 ? -1.519 7.789 17.125 1 95.75 259 GLY A CA 1
ATOM 2001 C C . GLY A 1 259 ? -0.365 8.75 17.344 1 95.75 259 GLY A C 1
ATOM 2002 O O . GLY A 1 259 ? -0.47 9.688 18.125 1 95.75 259 GLY A O 1
ATOM 2003 N N . ILE A 1 260 ? 0.679 8.656 16.594 1 97 260 ILE A N 1
ATOM 2004 C CA . ILE A 1 260 ? 1.823 9.516 16.891 1 97 260 ILE A CA 1
ATOM 2005 C C . ILE A 1 260 ? 2.242 10.266 15.625 1 97 260 ILE A C 1
ATOM 2007 O O . ILE A 1 260 ? 3.297 10.906 15.594 1 97 260 ILE A O 1
ATOM 2011 N N . ILE A 1 261 ? 1.481 10.148 14.555 1 97.69 261 ILE A N 1
ATOM 2012 C CA . ILE A 1 261 ? 1.887 10.695 13.266 1 97.69 261 ILE A CA 1
ATOM 2013 C C . ILE A 1 261 ? 1.232 12.062 13.055 1 97.69 261 ILE A C 1
ATOM 2015 O O . ILE A 1 261 ? 0.028 12.148 12.805 1 97.69 261 ILE A O 1
ATOM 2019 N N . PRO A 1 262 ? 1.979 13.117 13.094 1 98.38 262 PRO A N 1
ATOM 2020 C CA . PRO A 1 262 ? 1.397 14.438 12.828 1 98.38 262 PRO A CA 1
ATOM 2021 C C . PRO A 1 262 ? 1.292 14.742 11.336 1 98.38 262 PRO A C 1
ATOM 2023 O O . PRO A 1 262 ? 1.951 14.086 10.523 1 98.38 262 PRO A O 1
ATOM 2026 N N . GLY A 1 263 ? 0.44 15.695 10.984 1 98.25 263 GLY A N 1
ATOM 2027 C CA . GLY A 1 263 ? 0.277 16.125 9.602 1 98.25 263 GLY A CA 1
ATOM 2028 C C . GLY A 1 263 ? -0.403 17.469 9.469 1 98.25 263 GLY A C 1
ATOM 2029 O O . GLY A 1 263 ? -0.736 18.109 10.477 1 98.25 263 GLY A O 1
ATOM 2030 N N . CYS A 1 264 ? -0.477 17.938 8.312 1 98.31 264 CYS A N 1
ATOM 2031 C CA . CYS A 1 264 ? -1.199 19.156 7.969 1 98.31 264 CYS A CA 1
ATOM 2032 C C . CYS A 1 264 ? -1.554 19.172 6.484 1 98.31 264 CYS A C 1
ATOM 2034 O O . CYS A 1 264 ? -1.003 18.391 5.699 1 98.31 264 CYS A O 1
ATOM 2036 N N . ASN A 1 265 ? -2.508 19.891 6.129 1 98.25 265 ASN A N 1
ATOM 2037 C CA . ASN A 1 265 ? -2.938 20.188 4.77 1 98.25 265 ASN A CA 1
ATOM 2038 C C . ASN A 1 265 ? -2.744 21.672 4.43 1 98.25 265 ASN A C 1
ATOM 2040 O O . ASN A 1 265 ? -3.334 22.547 5.074 1 98.25 265 ASN A O 1
ATOM 2044 N N . MET A 1 266 ? -1.968 21.891 3.422 1 98.06 266 MET A N 1
ATOM 2045 C CA . MET A 1 266 ? -1.562 23.25 3.096 1 98.06 266 MET A CA 1
ATOM 2046 C C . MET A 1 266 ? -2.096 23.656 1.727 1 98.06 266 MET A C 1
ATOM 2048 O O . MET A 1 266 ? -2.111 22.859 0.793 1 98.06 266 MET A O 1
ATOM 2052 N N . GLY A 1 267 ? -2.625 24.812 1.654 1 97.12 267 GLY A N 1
ATOM 2053 C CA . GLY A 1 267 ? -2.957 25.484 0.406 1 97.12 267 GLY A CA 1
ATOM 2054 C C . GLY A 1 267 ? -2.287 26.828 0.258 1 97.12 267 GLY A C 1
ATOM 2055 O O . GLY A 1 267 ? -1.355 27.156 0.999 1 97.12 267 GLY A O 1
ATOM 2056 N N . ARG A 1 268 ? -2.672 27.5 -0.767 1 94.69 268 ARG A N 1
ATOM 2057 C CA . ARG A 1 268 ? -2.119 28.844 -0.987 1 94.69 268 ARG A CA 1
ATOM 2058 C C . ARG A 1 268 ? -2.605 29.812 0.078 1 94.69 268 ARG A C 1
ATOM 2060 O O . ARG A 1 268 ? -1.849 30.672 0.531 1 94.69 268 ARG A O 1
ATOM 2067 N N . GLU A 1 269 ? -3.854 29.625 0.484 1 95.81 269 GLU A N 1
ATOM 2068 C CA . GLU A 1 269 ? -4.48 30.625 1.339 1 95.81 269 GLU A CA 1
ATOM 2069 C C . GLU A 1 269 ? -4.793 30.062 2.721 1 95.81 269 GLU A C 1
ATOM 2071 O O . GLU A 1 269 ? -4.902 30.812 3.695 1 95.81 269 GLU A O 1
ATOM 2076 N N . TYR A 1 270 ? -4.945 28.812 2.789 1 97.38 270 TYR A N 1
ATOM 2077 C CA . TYR A 1 270 ? -5.441 28.203 4.012 1 97.38 270 TYR A CA 1
ATOM 2078 C C . TYR A 1 270 ? -4.531 27.062 4.465 1 97.38 270 TYR A C 1
ATOM 2080 O O . TYR A 1 270 ? -3.881 26.422 3.639 1 97.38 270 TYR A O 1
ATOM 2088 N N . ALA A 1 271 ? -4.441 26.812 5.742 1 98.25 271 ALA A N 1
ATOM 2089 C CA . ALA A 1 271 ? -3.697 25.703 6.34 1 98.25 271 ALA A CA 1
ATOM 2090 C C . ALA A 1 271 ? -4.531 25 7.41 1 98.25 271 ALA A C 1
ATOM 2092 O O . ALA A 1 271 ? -5.082 25.656 8.305 1 98.25 271 ALA A O 1
ATOM 2093 N N . VAL A 1 272 ? -4.664 23.734 7.266 1 98.38 272 VAL A N 1
ATOM 2094 C CA . VAL A 1 272 ? -5.398 22.938 8.25 1 98.38 272 VAL A CA 1
ATOM 2095 C C . VAL A 1 272 ? -4.496 21.844 8.797 1 98.38 272 VAL A C 1
ATOM 2097 O O . VAL A 1 272 ? -3.98 21.016 8.039 1 98.38 272 VAL A O 1
ATOM 2100 N N . PHE A 1 273 ? -4.297 21.859 10.07 1 98.56 273 PHE A N 1
ATOM 2101 C CA . PHE A 1 273 ? -3.439 20.891 10.742 1 98.56 273 PHE A CA 1
ATOM 2102 C C . PHE A 1 273 ? -4.27 19.75 11.328 1 98.56 273 PHE A C 1
ATOM 2104 O O . PHE A 1 273 ? -5.328 19.984 11.906 1 98.56 273 PHE A O 1
ATOM 2111 N N . GLU A 1 274 ? -3.865 18.562 11.078 1 97.94 274 GLU A N 1
ATOM 2112 C CA . GLU A 1 274 ? -4.566 17.359 11.516 1 97.94 274 GLU A CA 1
ATOM 2113 C C . GLU A 1 274 ? -3.611 16.172 11.602 1 97.94 274 GLU A C 1
ATOM 2115 O O . GLU A 1 274 ? -2.551 16.172 10.977 1 97.94 274 GLU A O 1
ATOM 2120 N N . PRO A 1 275 ? -4.012 15.109 12.391 1 97.81 275 PRO A N 1
ATOM 2121 C CA . PRO A 1 275 ? -3.174 13.906 12.406 1 97.81 275 PRO A CA 1
ATOM 2122 C C . PRO A 1 275 ? -2.891 13.367 11 1 97.81 275 PRO A C 1
ATOM 2124 O O . PRO A 1 275 ? -3.736 13.484 10.109 1 97.81 275 PRO A O 1
ATOM 2127 N N . GLY A 1 276 ? -1.733 12.797 10.859 1 96.69 276 GLY A N 1
ATOM 2128 C CA . GLY A 1 276 ? -1.273 12.359 9.547 1 96.69 276 GLY A CA 1
ATOM 2129 C C . GLY A 1 276 ? -2.027 11.148 9.023 1 96.69 276 GLY A C 1
ATOM 2130 O O . GLY A 1 276 ? -2.061 10.914 7.812 1 96.69 276 GLY A O 1
ATOM 2131 N N . CYS A 1 277 ? -2.525 10.336 9.836 1 92.44 277 CYS A N 1
ATOM 2132 C CA . CYS A 1 277 ? -3.352 9.195 9.461 1 92.44 277 CYS A CA 1
ATOM 2133 C C . CYS A 1 277 ? -4.754 9.32 10.047 1 92.44 277 CYS A C 1
ATOM 2135 O O . CYS A 1 277 ? -4.914 9.695 11.211 1 92.44 277 CYS A O 1
ATOM 2137 N N . ARG A 1 278 ? -5.715 8.93 9.328 1 86.69 278 ARG A N 1
ATOM 2138 C CA . ARG A 1 278 ? -7.098 9.281 9.648 1 86.69 278 ARG A CA 1
ATOM 2139 C C . ARG A 1 278 ? -7.836 8.102 10.258 1 86.69 278 ARG A C 1
ATOM 2141 O O . ARG A 1 278 ? -8.836 7.633 9.703 1 86.69 278 ARG A O 1
ATOM 2148 N N . HIS A 1 279 ? -7.418 7.754 11.398 1 88.44 279 HIS A N 1
ATOM 2149 C CA . HIS A 1 279 ? -8.094 6.746 12.203 1 88.44 279 HIS A CA 1
ATOM 2150 C C . HIS A 1 279 ? -8.914 7.391 13.32 1 88.44 279 HIS A C 1
ATOM 2152 O O . HIS A 1 279 ? -8.352 7.949 14.258 1 88.44 279 HIS A O 1
ATOM 2158 N N . VAL A 1 280 ? -10.133 7.172 13.281 1 89.69 280 VAL A N 1
ATOM 2159 C CA . VAL A 1 280 ? -11.094 7.949 14.055 1 89.69 280 VAL A CA 1
ATOM 2160 C C . VAL A 1 280 ? -11.18 7.395 15.477 1 89.69 280 VAL A C 1
ATOM 2162 O O . VAL A 1 280 ? -11.539 8.117 16.406 1 89.69 280 VAL A O 1
ATOM 2165 N N . GLY A 1 281 ? -10.961 6.121 15.672 1 91.31 281 GLY A N 1
ATOM 2166 C CA . GLY A 1 281 ? -11 5.508 16.984 1 91.31 281 GLY A CA 1
ATOM 2167 C C . GLY A 1 281 ? -12.383 5.523 17.609 1 91.31 281 GLY A C 1
ATOM 2168 O O . GLY A 1 281 ? -12.547 5.906 18.766 1 91.31 281 GLY A O 1
ATOM 2169 N N . LEU A 1 282 ? -13.312 5.156 16.844 1 90 282 LEU A N 1
ATOM 2170 C CA . LEU A 1 282 ? -14.695 5.168 17.297 1 90 282 LEU A CA 1
ATOM 2171 C C . LEU A 1 282 ? -14.891 4.207 18.469 1 90 282 LEU A C 1
ATOM 2173 O O . LEU A 1 282 ? -15.695 4.465 19.375 1 90 282 LEU A O 1
ATOM 2177 N N . ASP A 1 283 ? -14.172 3.182 18.484 1 90.94 283 ASP A N 1
ATOM 2178 C CA . ASP A 1 283 ? -14.344 2.1 19.438 1 90.94 283 ASP A CA 1
ATOM 2179 C C . ASP A 1 283 ? -13.898 2.535 20.844 1 90.94 283 ASP A C 1
ATOM 2181 O O . ASP A 1 283 ? -14.336 1.96 21.844 1 90.94 283 ASP A O 1
ATOM 2185 N N . ILE A 1 284 ? -13.117 3.557 20.906 1 93.94 284 ILE A N 1
ATOM 2186 C CA . ILE A 1 284 ? -12.625 3.951 22.219 1 93.94 284 ILE A CA 1
ATOM 2187 C C . ILE A 1 284 ? -13.094 5.371 22.547 1 93.94 284 ILE A C 1
ATOM 2189 O O . ILE A 1 284 ? -12.586 5.996 23.484 1 93.94 284 ILE A O 1
ATOM 2193 N N . LYS A 1 285 ? -14.047 5.82 21.812 1 94.25 285 LYS A N 1
ATOM 2194 C CA . LYS A 1 285 ? -14.609 7.148 22.047 1 94.25 285 LYS A CA 1
ATOM 2195 C C . LYS A 1 285 ? -15.047 7.309 23.5 1 94.25 285 LYS A C 1
ATOM 2197 O O . LYS A 1 285 ? -15.781 6.469 24.031 1 94.25 285 LYS A O 1
ATOM 2202 N N . GLY A 1 286 ? -14.562 8.367 24.094 1 94.56 286 GLY A N 1
ATOM 2203 C CA . GLY A 1 286 ? -15.047 8.734 25.406 1 94.56 286 GLY A CA 1
ATOM 2204 C C . GLY A 1 286 ? -14.5 7.844 26.516 1 94.56 286 GLY A C 1
ATOM 2205 O O . GLY A 1 286 ? -14.961 7.91 27.656 1 94.56 286 GLY A O 1
ATOM 2206 N N . THR A 1 287 ? -13.508 7.074 26.219 1 96.69 287 THR A N 1
ATOM 2207 C CA . THR A 1 287 ? -13.031 6.113 27.203 1 96.69 287 THR A CA 1
ATOM 2208 C C . THR A 1 287 ? -11.742 6.602 27.859 1 96.69 287 THR A C 1
ATOM 2210 O O . THR A 1 287 ? -11.18 5.918 28.719 1 96.69 287 THR A O 1
ATOM 2213 N N . ASN A 1 288 ? -11.273 7.746 27.516 1 97.81 288 ASN A N 1
ATOM 2214 C CA . ASN A 1 288 ? -10.07 8.328 28.078 1 97.81 288 ASN A CA 1
ATOM 2215 C C . ASN A 1 288 ? -8.844 7.449 27.844 1 97.81 288 ASN A C 1
ATOM 2217 O O . ASN A 1 288 ? -7.988 7.312 28.719 1 97.81 288 ASN A O 1
ATOM 2221 N N . GLN A 1 289 ? -8.781 6.812 26.672 1 97 289 GLN A N 1
ATOM 2222 C CA . GLN A 1 289 ? -7.68 5.918 26.344 1 97 289 GLN A CA 1
ATOM 2223 C C . GLN A 1 289 ? -6.918 6.426 25.125 1 97 289 GLN A C 1
ATOM 2225 O O . GLN A 1 289 ? -5.863 5.887 24.766 1 97 289 GLN A O 1
ATOM 2230 N N . ALA A 1 290 ? -7.398 7.473 24.516 1 97.19 290 ALA A N 1
ATOM 2231 C CA . ALA A 1 290 ? -6.871 7.957 23.25 1 97.19 290 ALA A CA 1
ATOM 2232 C C . ALA A 1 290 ? -5.473 8.539 23.422 1 97.19 290 ALA A C 1
ATOM 2234 O O . ALA A 1 290 ? -5.191 9.211 24.422 1 97.19 290 ALA A O 1
ATOM 2235 N N . ASN A 1 291 ? -4.582 8.242 22.516 1 97.69 291 ASN A N 1
ATOM 2236 C CA . ASN A 1 291 ? -3.262 8.852 22.422 1 97.69 291 ASN A CA 1
ATOM 2237 C C . ASN A 1 291 ? -3.332 10.242 21.797 1 97.69 291 ASN A C 1
ATOM 2239 O O . ASN A 1 291 ? -3.631 10.367 20.609 1 97.69 291 ASN A O 1
ATOM 2243 N N . PRO A 1 292 ? -3.043 11.266 22.547 1 98.25 292 PRO A N 1
ATOM 2244 C CA . PRO A 1 292 ? -3.213 12.602 21.969 1 98.25 292 PRO A CA 1
ATOM 2245 C C . PRO A 1 292 ? -2.004 13.055 21.156 1 98.25 292 PRO A C 1
ATOM 2247 O O . PRO A 1 292 ? -2.021 14.148 20.578 1 98.25 292 PRO A O 1
ATOM 2250 N N . THR A 1 293 ? -0.979 12.281 21.031 1 98.38 293 THR A N 1
ATOM 2251 C CA . THR A 1 293 ? 0.335 12.672 20.531 1 98.38 293 THR A CA 1
ATOM 2252 C C . THR A 1 293 ? 0.227 13.227 19.109 1 98.38 293 THR A C 1
ATOM 2254 O O . THR A 1 293 ? 0.763 14.297 18.812 1 98.38 293 THR A O 1
ATOM 2257 N N . ALA A 1 294 ? -0.465 12.531 18.234 1 98.44 294 ALA A N 1
ATOM 2258 C CA . ALA A 1 294 ? -0.533 12.938 16.828 1 98.44 294 ALA A CA 1
ATOM 2259 C C . ALA A 1 294 ? -1.125 14.336 16.703 1 98.44 294 ALA A C 1
ATOM 2261 O O . ALA A 1 294 ? -0.578 15.188 15.992 1 98.44 294 ALA A O 1
ATOM 2262 N N . LEU A 1 295 ? -2.209 14.602 17.375 1 98.69 295 LEU A N 1
ATOM 2263 C CA . LEU A 1 295 ? -2.848 15.906 17.25 1 98.69 295 LEU A CA 1
ATOM 2264 C C . LEU A 1 295 ? -2.023 16.984 17.953 1 98.69 295 LEU A C 1
ATOM 2266 O O . LEU A 1 295 ? -1.947 18.125 17.469 1 98.69 295 LEU A O 1
ATOM 2270 N N . VAL A 1 296 ? -1.431 16.672 19.109 1 98.81 296 VAL A N 1
ATOM 2271 C CA . VAL A 1 296 ? -0.589 17.641 19.812 1 98.81 296 VAL A CA 1
ATOM 2272 C C . VAL A 1 296 ? 0.578 18.062 18.906 1 98.81 296 VAL A C 1
ATOM 2274 O O . VAL A 1 296 ? 0.881 19.25 18.781 1 98.81 296 VAL A O 1
ATOM 2277 N N . LEU A 1 297 ? 1.178 17.062 18.312 1 98.69 297 LEU A N 1
ATOM 2278 C CA . LEU A 1 297 ? 2.303 17.375 17.453 1 98.69 297 LEU A CA 1
ATOM 2279 C C . LEU A 1 297 ? 1.838 18.141 16.219 1 98.69 297 LEU A C 1
ATOM 2281 O O . LEU A 1 297 ? 2.551 19.031 15.727 1 98.69 297 LEU A O 1
ATOM 2285 N N . SER A 1 298 ? 0.657 17.828 15.656 1 98.75 298 SER A N 1
ATOM 2286 C CA . SER A 1 298 ? 0.094 18.641 14.578 1 98.75 298 SER A CA 1
ATOM 2287 C C . SER A 1 298 ? -0.153 20.078 15.023 1 98.75 298 SER A C 1
ATOM 2289 O O . SER A 1 298 ? 0.041 21.016 14.25 1 98.75 298 SER A O 1
ATOM 2291 N N . SER A 1 299 ? -0.589 20.234 16.234 1 98.81 299 SER A N 1
ATOM 2292 C CA . SER A 1 299 ? -0.818 21.578 16.75 1 98.81 299 SER A CA 1
ATOM 2293 C C . SER A 1 299 ? 0.491 22.344 16.891 1 98.81 299 SER A C 1
ATOM 2295 O O . SER A 1 299 ? 0.514 23.578 16.734 1 98.81 299 SER A O 1
ATOM 2297 N N . THR A 1 300 ? 1.589 21.688 17.203 1 98.5 300 THR A N 1
ATOM 2298 C CA . THR A 1 300 ? 2.877 22.359 17.234 1 98.5 300 THR A CA 1
ATOM 2299 C C . THR A 1 300 ? 3.293 22.828 15.844 1 98.5 300 THR A C 1
ATOM 2301 O O . THR A 1 300 ? 3.928 23.875 15.688 1 98.5 300 THR A O 1
ATOM 2304 N N . MET A 1 301 ? 2.926 22 14.844 1 98.19 301 MET A N 1
ATOM 2305 C CA . MET A 1 301 ? 3.129 22.453 13.469 1 98.19 301 MET A CA 1
ATOM 2306 C C . MET A 1 301 ? 2.338 23.719 13.188 1 98.19 301 MET A C 1
ATOM 2308 O O . MET A 1 301 ? 2.836 24.641 12.531 1 98.19 301 MET A O 1
ATOM 2312 N N . MET A 1 302 ? 1.159 23.75 13.68 1 98.5 302 MET A N 1
ATOM 2313 C CA . MET A 1 302 ? 0.302 24.922 13.531 1 98.5 302 MET A CA 1
ATOM 2314 C C . MET A 1 302 ? 0.938 26.141 14.188 1 98.5 302 MET A C 1
ATOM 2316 O O . MET A 1 302 ? 0.958 27.234 13.602 1 98.5 302 MET A O 1
ATOM 2320 N N . LEU A 1 303 ? 1.486 25.984 15.383 1 98.19 303 LEU A N 1
ATOM 2321 C CA . LEU A 1 303 ? 2.129 27.094 16.094 1 98.19 303 LEU A CA 1
ATOM 2322 C C . LEU A 1 303 ? 3.322 27.625 15.312 1 98.19 303 LEU A C 1
ATOM 2324 O O . LEU A 1 303 ? 3.537 28.844 15.242 1 98.19 303 LEU A O 1
ATOM 2328 N N . ARG A 1 304 ? 4.094 26.719 14.766 1 96.81 304 ARG A N 1
ATOM 2329 C CA . ARG A 1 304 ? 5.215 27.172 13.938 1 96.81 304 ARG A CA 1
ATOM 2330 C C . ARG A 1 304 ? 4.727 27.953 12.734 1 96.81 304 ARG A C 1
ATOM 2332 O O . ARG A 1 304 ? 5.367 28.922 12.312 1 96.81 304 ARG A O 1
ATOM 2339 N N . HIS A 1 305 ? 3.627 27.5 12.18 1 96.19 305 HIS A N 1
ATOM 2340 C CA . HIS A 1 305 ? 3.012 28.203 11.062 1 96.19 305 HIS A CA 1
ATOM 2341 C C . HIS A 1 305 ? 2.598 29.625 11.469 1 96.19 305 HIS A C 1
ATOM 2343 O O . HIS A 1 305 ? 2.652 30.547 10.656 1 96.19 305 HIS A O 1
ATOM 2349 N N . LEU A 1 306 ? 2.252 29.812 12.695 1 96.06 306 LEU A N 1
ATOM 2350 C CA . LEU A 1 306 ? 1.8 31.094 13.219 1 96.06 306 LEU A CA 1
ATOM 2351 C C . LEU A 1 306 ? 2.979 31.922 13.719 1 96.06 306 LEU A C 1
ATOM 2353 O O . LEU A 1 306 ? 2.797 33.062 14.195 1 96.06 306 LEU A O 1
ATOM 2357 N N . GLY A 1 307 ? 4.195 31.375 13.664 1 95.12 307 GLY A N 1
ATOM 2358 C CA . GLY A 1 307 ? 5.383 32.062 14.125 1 95.12 307 GLY A CA 1
ATOM 2359 C C . GLY A 1 307 ? 5.621 31.953 15.617 1 95.12 307 GLY A C 1
ATOM 2360 O O . GLY A 1 307 ? 6.406 32.719 16.188 1 95.12 307 GLY A O 1
ATOM 2361 N N . LEU A 1 308 ? 4.898 31.094 16.25 1 96.75 308 LEU A N 1
ATOM 2362 C CA . LEU A 1 308 ? 5.035 30.844 17.688 1 96.75 308 LEU A CA 1
ATOM 2363 C C . LEU A 1 308 ? 5.988 29.688 17.953 1 96.75 308 LEU A C 1
ATOM 2365 O O . LEU A 1 308 ? 5.629 28.734 18.641 1 96.75 308 LEU A O 1
ATOM 2369 N N . ASP A 1 309 ? 7.238 29.797 17.578 1 96.81 309 ASP A N 1
ATOM 2370 C CA . ASP A 1 309 ? 8.242 28.734 17.547 1 96.81 309 ASP A CA 1
ATOM 2371 C C . ASP A 1 309 ? 8.633 28.297 18.953 1 96.81 309 ASP A C 1
ATOM 2373 O O . ASP A 1 309 ? 8.883 27.109 19.188 1 96.81 309 ASP A O 1
ATOM 2377 N N . GLU A 1 310 ? 8.703 29.203 19.812 1 96.69 310 GLU A N 1
ATOM 2378 C CA . GLU A 1 310 ? 9.141 28.875 21.156 1 96.69 310 GLU A CA 1
ATOM 2379 C C . GLU A 1 310 ? 8.148 27.938 21.844 1 96.69 310 GLU A C 1
ATOM 2381 O O . GLU A 1 310 ? 8.539 26.906 22.406 1 96.69 310 GLU A O 1
ATOM 2386 N N . SER A 1 311 ? 6.863 28.375 21.781 1 97.25 311 SER A N 1
ATOM 2387 C CA . SER A 1 311 ? 5.828 27.531 22.359 1 97.25 311 SER A CA 1
ATOM 2388 C C . SER A 1 311 ? 5.785 26.156 21.688 1 97.25 311 SER A C 1
ATOM 2390 O O . SER A 1 311 ? 5.633 25.141 22.344 1 97.25 311 SER A O 1
ATOM 2392 N N . ALA A 1 312 ? 5.879 26.156 20.344 1 98.06 312 ALA A N 1
ATOM 2393 C CA . ALA A 1 312 ? 5.883 24.906 19.562 1 98.06 312 ALA A CA 1
ATOM 2394 C C . ALA A 1 312 ? 7.004 23.984 20.031 1 98.06 312 ALA A C 1
ATOM 2396 O O . ALA A 1 312 ? 6.789 22.781 20.219 1 98.06 312 ALA A O 1
ATOM 2397 N N . THR A 1 313 ? 8.164 24.5 20.219 1 97.56 313 THR A N 1
ATOM 2398 C CA . THR A 1 313 ? 9.344 23.734 20.609 1 97.56 313 THR A CA 1
ATOM 2399 C C . THR A 1 313 ? 9.188 23.172 22.016 1 97.56 313 THR A C 1
ATOM 2401 O O . THR A 1 313 ? 9.5 22 22.266 1 97.56 313 THR A O 1
ATOM 2404 N N . ARG A 1 314 ? 8.703 23.984 22.938 1 97.94 314 ARG A N 1
ATOM 2405 C CA . ARG A 1 314 ? 8.531 23.547 24.328 1 97.94 314 ARG A CA 1
ATOM 2406 C C . ARG A 1 314 ? 7.539 22.391 24.406 1 97.94 314 ARG A C 1
ATOM 2408 O O . ARG A 1 314 ? 7.785 21.406 25.109 1 97.94 314 ARG A O 1
ATOM 2415 N N . ILE A 1 315 ? 6.484 22.531 23.688 1 98.56 315 ILE A N 1
ATOM 2416 C CA . ILE A 1 315 ? 5.449 21.5 23.719 1 98.56 315 ILE A CA 1
ATOM 2417 C C . ILE A 1 315 ? 5.977 20.219 23.094 1 98.56 315 ILE A C 1
ATOM 2419 O O . ILE A 1 315 ? 5.848 19.141 23.656 1 98.56 315 ILE A O 1
ATOM 2423 N N . SER A 1 316 ? 6.551 20.297 21.875 1 98.12 316 SER A N 1
ATOM 2424 C CA . SER A 1 316 ? 7.035 19.109 21.188 1 98.12 316 SER A CA 1
ATOM 2425 C C . SER A 1 316 ? 8.125 18.406 21.984 1 98.12 316 SER A C 1
ATOM 2427 O O . SER A 1 316 ? 8.133 17.188 22.094 1 98.12 316 SER A O 1
ATOM 2429 N N . GLN A 1 317 ? 9.023 19.156 22.578 1 97.75 317 GLN A N 1
ATOM 2430 C CA . GLN A 1 317 ? 10.086 18.562 23.391 1 97.75 317 GLN A CA 1
ATOM 2431 C C . GLN A 1 317 ? 9.508 17.828 24.594 1 97.75 317 GLN A C 1
ATOM 2433 O O . GLN A 1 317 ? 10.008 16.766 24.984 1 97.75 317 GLN A O 1
ATOM 2438 N N . ALA A 1 318 ? 8.5 18.438 25.172 1 98.5 318 ALA A N 1
ATOM 2439 C CA . ALA A 1 318 ? 7.844 17.797 26.312 1 98.5 318 ALA A CA 1
ATOM 2440 C C . ALA A 1 3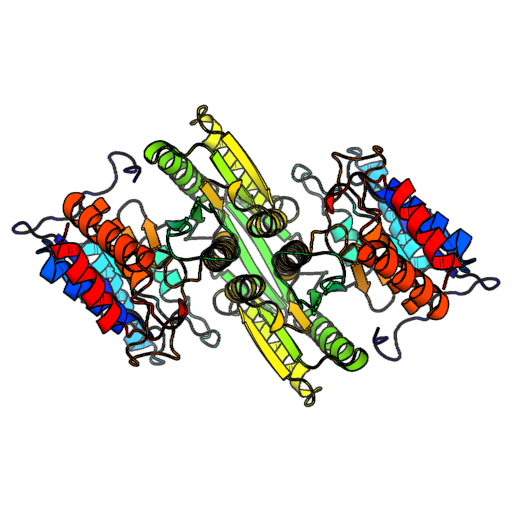18 ? 7.207 16.469 25.906 1 98.5 318 ALA A C 1
ATOM 2442 O O . ALA A 1 318 ? 7.312 15.484 26.625 1 98.5 318 ALA A O 1
ATOM 2443 N N . VAL A 1 319 ? 6.523 16.453 24.781 1 98.44 319 VAL A N 1
ATOM 2444 C CA . VAL A 1 319 ? 5.902 15.234 24.266 1 98.44 319 VAL A CA 1
ATOM 2445 C C . VAL A 1 319 ? 6.965 14.164 24.047 1 98.44 319 VAL A C 1
ATOM 2447 O O . VAL A 1 319 ? 6.812 13.023 24.5 1 98.44 319 VAL A O 1
ATOM 2450 N N . TYR A 1 320 ? 8.047 14.539 23.359 1 97.88 320 TYR A N 1
ATOM 2451 C CA . TYR A 1 320 ? 9.117 13.594 23.078 1 97.88 320 TYR A CA 1
ATOM 2452 C C . TYR A 1 320 ? 9.766 13.094 24.359 1 97.88 320 TYR A C 1
ATOM 2454 O O . TYR A 1 320 ? 10.141 11.922 24.453 1 97.88 320 TYR A O 1
ATOM 2462 N N . ALA A 1 321 ? 9.883 13.969 25.297 1 97.94 321 ALA A N 1
ATOM 2463 C CA . ALA A 1 321 ? 10.477 13.586 26.562 1 97.94 321 ALA A CA 1
ATOM 2464 C C . ALA A 1 321 ? 9.609 12.555 27.297 1 97.94 321 ALA A C 1
ATOM 2466 O O . ALA A 1 321 ? 10.125 11.594 27.875 1 97.94 321 ALA A O 1
ATOM 2467 N N . VAL A 1 322 ? 8.312 12.781 27.328 1 98.25 322 VAL A N 1
ATOM 2468 C CA . VAL A 1 322 ? 7.398 11.836 27.953 1 98.25 322 VAL A CA 1
ATOM 2469 C C . VAL A 1 322 ? 7.535 10.469 27.297 1 98.25 322 VAL A C 1
ATOM 2471 O O . VAL A 1 322 ? 7.621 9.438 27.969 1 98.25 322 VAL A O 1
ATOM 2474 N N . ILE A 1 323 ? 7.578 10.445 25.969 1 97.81 323 ILE A N 1
ATOM 2475 C CA . ILE A 1 323 ? 7.656 9.195 25.203 1 97.81 323 ILE A CA 1
ATOM 2476 C C . ILE A 1 323 ? 9.016 8.531 25.453 1 97.81 323 ILE A C 1
ATOM 2478 O O . ILE A 1 323 ? 9.094 7.316 25.625 1 97.81 323 ILE A O 1
ATOM 2482 N N . ALA A 1 324 ? 10.07 9.305 25.469 1 96.69 324 ALA A N 1
ATOM 2483 C CA . ALA A 1 324 ? 11.414 8.789 25.688 1 96.69 324 ALA A CA 1
ATOM 2484 C C . ALA A 1 324 ? 11.531 8.133 27.062 1 96.69 324 ALA A C 1
ATOM 2486 O O . ALA A 1 324 ? 12.211 7.109 27.219 1 96.69 324 ALA A O 1
ATOM 2487 N N . ASP A 1 325 ? 10.883 8.75 28.047 1 96 325 ASP A N 1
ATOM 2488 C CA . ASP A 1 325 ? 10.914 8.227 29.406 1 96 325 ASP A CA 1
ATOM 2489 C C . ASP A 1 325 ? 10.242 6.855 29.484 1 96 325 ASP A C 1
ATOM 2491 O O . ASP A 1 325 ? 10.633 6.012 30.281 1 96 325 ASP A O 1
ATOM 2495 N N . GLY A 1 326 ? 9.195 6.672 28.781 1 96.25 326 GLY A N 1
ATOM 2496 C CA . GLY A 1 326 ? 8.547 5.375 28.656 1 96.25 326 GLY A CA 1
ATOM 2497 C C . GLY A 1 326 ? 7.703 5.02 29.875 1 96.25 326 GLY A C 1
ATOM 2498 O O . GLY A 1 326 ? 7.191 3.902 29.969 1 96.25 326 GLY A O 1
ATOM 2499 N N . LYS A 1 327 ? 7.488 5.93 30.766 1 96.62 327 LYS A N 1
ATOM 2500 C CA . LYS A 1 327 ? 6.77 5.652 32 1 96.62 327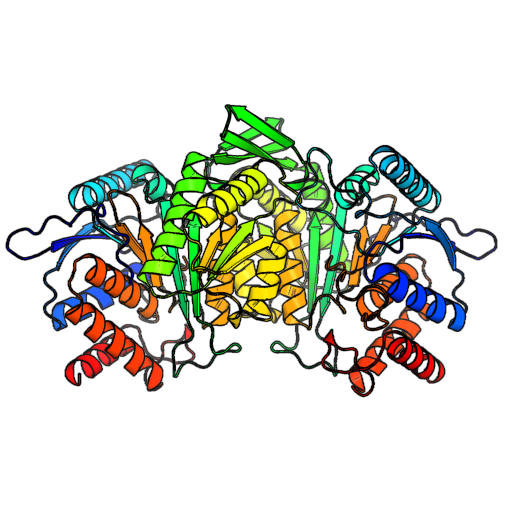 LYS A CA 1
ATOM 2501 C C . LYS A 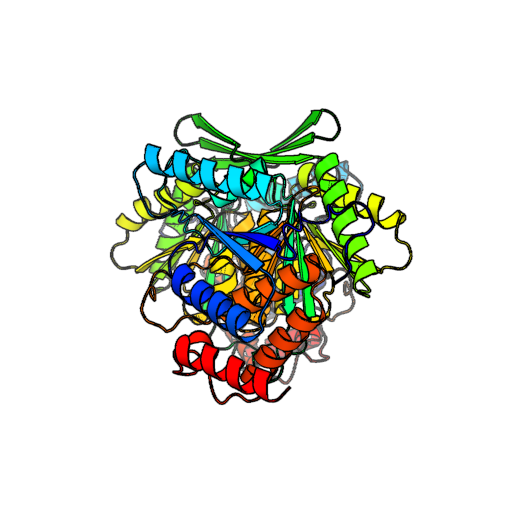1 327 ? 5.266 5.793 31.812 1 96.62 327 LYS A C 1
ATOM 2503 O O . LYS A 1 327 ? 4.484 5.066 32.438 1 96.62 327 LYS A O 1
ATOM 2508 N N . VAL A 1 328 ? 4.824 6.758 31.094 1 98 328 VAL A N 1
ATOM 2509 C CA . VAL A 1 328 ? 3.414 7.004 30.812 1 98 328 VAL A CA 1
ATOM 2510 C C . VAL A 1 328 ? 3.125 6.707 29.344 1 98 328 VAL A C 1
ATOM 2512 O O . VAL A 1 328 ? 3.531 7.469 28.453 1 98 328 VAL A O 1
ATOM 2515 N N . ARG A 1 329 ? 2.42 5.582 29.078 1 97.56 329 ARG A N 1
ATOM 2516 C CA . ARG A 1 329 ? 2.086 5.148 27.734 1 97.56 329 ARG A CA 1
ATOM 2517 C C . ARG A 1 329 ? 0.616 4.758 27.625 1 97.56 329 ARG A C 1
ATOM 2519 O O . ARG A 1 329 ? 0.083 4.086 28.516 1 97.56 329 ARG A O 1
ATOM 2526 N N . THR A 1 330 ? 0.031 5.305 26.594 1 97.69 330 THR A N 1
ATOM 2527 C CA . THR A 1 330 ? -1.343 4.887 26.328 1 97.69 330 THR A CA 1
ATOM 2528 C C . THR A 1 330 ? -1.382 3.457 25.797 1 97.69 330 THR A C 1
ATOM 2530 O O . THR A 1 330 ? -0.337 2.861 25.516 1 97.69 330 THR A O 1
ATOM 2533 N N . LYS A 1 331 ? -2.598 2.928 25.672 1 95.81 331 LYS A N 1
ATOM 2534 C CA . LYS A 1 331 ? -2.801 1.528 25.297 1 95.81 331 LYS A CA 1
ATOM 2535 C C . LYS A 1 331 ? -2.18 1.218 23.953 1 95.81 331 LYS A C 1
ATOM 2537 O O . LYS A 1 331 ? -1.587 0.154 23.75 1 95.81 331 LYS A O 1
ATOM 2542 N N . ASP A 1 332 ? -2.336 2.057 22.984 1 94.5 332 ASP A N 1
ATOM 2543 C CA . ASP A 1 332 ? -1.807 1.825 21.641 1 94.5 332 ASP A CA 1
ATOM 2544 C C . ASP A 1 332 ? -0.282 1.752 21.656 1 94.5 332 ASP A C 1
ATOM 2546 O O . ASP A 1 332 ? 0.327 1.152 20.766 1 94.5 332 ASP A O 1
ATOM 2550 N N . MET A 1 333 ? 0.319 2.307 22.672 1 96.38 333 MET A N 1
ATOM 2551 C CA . MET A 1 333 ? 1.775 2.312 22.781 1 96.38 333 MET A CA 1
ATOM 2552 C C . MET A 1 333 ? 2.256 1.206 23.719 1 96.38 333 MET A C 1
ATOM 2554 O O . MET A 1 333 ? 3.432 1.164 24.078 1 96.38 333 MET A O 1
ATOM 2558 N N . GLY A 1 334 ? 1.336 0.409 24.188 1 94.88 334 GLY A N 1
ATOM 2559 C CA . GLY A 1 334 ? 1.7 -0.743 25 1 94.88 334 GLY A CA 1
ATOM 2560 C C . GLY A 1 334 ? 1.549 -0.497 26.484 1 94.88 334 GLY A C 1
ATOM 2561 O O . GLY A 1 334 ? 2.031 -1.284 27.297 1 94.88 334 GLY A O 1
ATOM 2562 N N . GLY A 1 335 ? 0.96 0.627 26.828 1 96.81 335 GLY A N 1
ATOM 2563 C CA . GLY A 1 335 ? 0.761 0.927 28.234 1 96.81 335 GLY A CA 1
ATOM 2564 C C . GLY A 1 335 ? -0.701 0.947 28.641 1 96.81 335 GLY A C 1
ATOM 2565 O O . GLY A 1 335 ? -1.549 0.376 27.953 1 96.81 335 GLY A O 1
ATOM 2566 N N . ASN A 1 336 ? -0.93 1.537 29.797 1 97.19 336 ASN A N 1
ATOM 2567 C CA . ASN A 1 336 ? -2.289 1.567 30.328 1 97.19 336 ASN A CA 1
ATOM 2568 C C . ASN A 1 336 ? -2.684 2.971 30.781 1 97.19 336 ASN A C 1
ATOM 2570 O O . ASN A 1 336 ? -3.742 3.158 31.375 1 97.19 336 ASN A O 1
ATOM 2574 N N . ALA A 1 337 ? -1.868 3.904 30.453 1 98.19 337 ALA A N 1
ATOM 2575 C CA . ALA A 1 337 ? -2.162 5.273 30.859 1 98.19 337 ALA A CA 1
ATOM 2576 C C . ALA A 1 337 ? -3.373 5.824 30.109 1 98.19 337 ALA A C 1
ATOM 2578 O O . ALA A 1 337 ? -3.619 5.457 28.969 1 98.19 337 ALA A O 1
ATOM 2579 N N . THR A 1 338 ? -4.102 6.66 30.766 1 98.5 338 THR A N 1
ATOM 2580 C CA . THR A 1 338 ? -5.238 7.332 30.141 1 98.5 338 THR A CA 1
ATOM 2581 C C . THR A 1 338 ? -4.777 8.539 29.328 1 98.5 338 THR A C 1
ATOM 2583 O O . THR A 1 338 ? -3.617 8.945 29.422 1 98.5 338 THR A O 1
ATOM 2586 N N . THR A 1 339 ? -5.711 9.07 28.547 1 98.56 339 THR A N 1
ATOM 2587 C CA . THR A 1 339 ? -5.445 10.312 27.828 1 98.56 339 THR A CA 1
ATOM 2588 C C . THR A 1 339 ? -5.051 11.422 28.797 1 98.56 339 THR A C 1
ATOM 2590 O O . THR A 1 339 ? -4.109 12.18 28.547 1 98.56 339 THR A O 1
ATOM 2593 N N . THR A 1 340 ? -5.73 11.484 29.906 1 98.56 340 THR A N 1
ATOM 2594 C CA . THR A 1 340 ? -5.496 12.492 30.922 1 98.56 340 THR A CA 1
ATOM 2595 C C . THR A 1 340 ? -4.113 12.312 31.547 1 98.56 340 THR A C 1
ATOM 2597 O O . THR A 1 340 ? -3.389 13.289 31.75 1 98.56 340 THR A O 1
ATOM 2600 N N . ASP A 1 341 ? -3.801 11.047 31.859 1 98.69 341 ASP A N 1
ATOM 2601 C CA . ASP A 1 341 ? -2.482 10.758 32.406 1 98.69 341 ASP A CA 1
ATOM 2602 C C . ASP A 1 341 ? -1.377 11.242 31.469 1 98.69 341 ASP A C 1
ATOM 2604 O O . ASP A 1 341 ? -0.401 11.852 31.922 1 98.69 341 ASP A O 1
ATOM 2608 N N . PHE A 1 342 ? -1.526 10.938 30.25 1 98.75 342 PHE A N 1
ATOM 2609 C CA . PHE A 1 342 ? -0.517 11.305 29.266 1 98.75 342 PHE A CA 1
ATOM 2610 C C . PHE A 1 342 ? -0.417 12.82 29.141 1 98.75 342 PHE A C 1
ATOM 2612 O O . PHE A 1 342 ? 0.684 13.375 29.078 1 98.75 342 PHE A O 1
ATOM 2619 N N . THR A 1 343 ? -1.526 13.523 29.078 1 98.81 343 THR A N 1
ATOM 2620 C CA . THR A 1 343 ? -1.56 14.984 29 1 98.81 343 THR A CA 1
ATOM 2621 C C . THR A 1 343 ? -0.876 15.602 30.219 1 98.81 343 THR A C 1
ATOM 2623 O O . THR A 1 343 ? -0.072 16.531 30.078 1 98.81 343 THR A O 1
ATOM 2626 N N . ASN A 1 344 ? -1.182 15.07 31.359 1 98.69 344 ASN A N 1
ATOM 2627 C CA . ASN A 1 344 ? -0.565 15.57 32.594 1 98.69 344 ASN A CA 1
ATOM 2628 C C . ASN A 1 344 ? 0.947 15.367 32.562 1 98.69 344 ASN A C 1
ATOM 2630 O O . ASN A 1 344 ? 1.694 16.219 33.062 1 98.69 344 ASN A O 1
ATOM 2634 N N . ALA A 1 345 ? 1.317 14.234 32.062 1 98.69 345 ALA A N 1
ATOM 2635 C CA . ALA A 1 345 ? 2.75 13.977 31.953 1 98.69 345 ALA A CA 1
ATOM 2636 C C . ALA A 1 345 ? 3.436 15.016 31.078 1 98.69 345 ALA A C 1
ATOM 2638 O O . ALA A 1 345 ? 4.559 15.438 31.375 1 98.69 345 ALA A O 1
ATOM 2639 N N . ILE A 1 346 ? 2.803 15.367 30 1 98.69 346 ILE A N 1
ATOM 2640 C CA . ILE A 1 346 ? 3.34 16.406 29.125 1 98.69 346 ILE A CA 1
ATOM 2641 C C . ILE A 1 346 ? 3.467 17.719 29.891 1 98.69 346 ILE A C 1
ATOM 2643 O O . ILE A 1 346 ? 4.5 18.375 29.812 1 98.69 346 ILE A O 1
ATOM 2647 N N . LEU A 1 347 ? 2.432 18.109 30.656 1 98.62 347 LEU A N 1
ATOM 2648 C CA . LEU A 1 347 ? 2.441 19.344 31.438 1 98.62 347 LEU A CA 1
ATOM 2649 C C . LEU A 1 347 ? 3.586 19.344 32.438 1 98.62 347 LEU A C 1
ATOM 2651 O O . LEU A 1 347 ? 4.258 20.375 32.625 1 98.62 347 LEU A O 1
ATOM 2655 N N . GLN A 1 348 ? 3.795 18.234 33.031 1 98.06 348 GLN A N 1
ATOM 2656 C CA . GLN A 1 348 ? 4.871 18.125 34.031 1 98.06 348 GLN A CA 1
ATOM 2657 C C . GLN A 1 348 ? 6.234 18.328 33.375 1 98.06 348 GLN A C 1
ATOM 2659 O O . GLN A 1 348 ? 7.098 19 33.938 1 98.06 348 GLN A O 1
ATOM 2664 N N . LYS A 1 349 ? 6.395 17.734 32.219 1 97.62 349 LYS A N 1
ATOM 2665 C CA . LYS A 1 349 ? 7.652 17.906 31.484 1 97.62 349 LYS A CA 1
ATOM 2666 C C . LYS A 1 349 ? 7.844 19.375 31.078 1 97.62 349 LYS A C 1
ATOM 2668 O O . LYS A 1 349 ? 8.969 19.875 31.047 1 97.62 349 LYS A O 1
ATOM 2673 N N . MET A 1 350 ? 6.77 20.016 30.672 1 96.88 350 MET A N 1
ATOM 2674 C CA . MET A 1 350 ? 6.836 21.406 30.234 1 96.88 350 MET A CA 1
ATOM 2675 C C . MET A 1 350 ? 7.266 22.312 31.375 1 96.88 350 MET A C 1
ATOM 2677 O O . MET A 1 350 ? 7.895 23.359 31.156 1 96.88 350 MET A O 1
ATOM 2681 N N . GLU A 1 351 ? 7.004 21.953 32.562 1 93.38 351 GLU A N 1
ATOM 2682 C CA . GLU A 1 351 ? 7.414 22.734 33.719 1 93.38 351 GLU A CA 1
ATOM 2683 C C . GLU A 1 351 ? 8.914 22.578 34 1 93.38 351 GLU A C 1
ATOM 2685 O O . GLU A 1 351 ? 9.523 23.453 34.625 1 93.38 351 GLU A O 1
ATOM 2690 N N . LEU A 1 352 ? 9.43 21.5 33.5 1 88.06 352 LEU A N 1
ATOM 2691 C CA . LEU A 1 352 ? 10.844 21.219 33.719 1 88.06 352 LEU A CA 1
ATOM 2692 C C . LEU A 1 352 ? 11.695 21.859 32.625 1 88.06 352 LEU A C 1
ATOM 2694 O O . LEU A 1 352 ? 12.898 22.062 32.812 1 88.06 352 LEU A O 1
ATOM 2698 N N . VAL A 1 353 ? 11.18 22.094 31.531 1 72 353 VAL A N 1
ATOM 2699 C CA . VAL A 1 353 ? 11.938 22.703 30.438 1 72 353 VAL A CA 1
ATOM 2700 C C . VAL A 1 353 ? 11.875 24.219 30.562 1 72 353 VAL A C 1
ATOM 2702 O O . VAL A 1 353 ? 10.859 24.781 30.984 1 72 353 VAL A O 1
ATOM 2705 N N . MET B 1 1 ? -3.369 -27.703 -2.207 1 24.92 1 MET B N 1
ATOM 2706 C CA . MET B 1 1 ? -3.857 -26.547 -2.959 1 24.92 1 MET B CA 1
ATOM 2707 C C . MET B 1 1 ? -5.273 -26.781 -3.465 1 24.92 1 MET B C 1
ATOM 2709 O O . MET B 1 1 ? -5.527 -27.766 -4.172 1 24.92 1 MET B O 1
ATOM 2713 N N . ALA B 1 2 ? -6.223 -26.297 -2.838 1 30.59 2 ALA B N 1
ATOM 2714 C CA . ALA B 1 2 ? -7.617 -26.578 -3.166 1 30.59 2 ALA B CA 1
ATOM 2715 C C . ALA B 1 2 ? -7.852 -26.516 -4.672 1 30.59 2 ALA B C 1
ATOM 2717 O O . ALA B 1 2 ? -7.656 -25.469 -5.293 1 30.59 2 ALA B O 1
ATOM 2718 N N . THR B 1 3 ? -7.574 -27.516 -5.383 1 27.47 3 THR B N 1
ATOM 2719 C CA . THR B 1 3 ? -8.133 -27.578 -6.727 1 27.47 3 THR B CA 1
ATOM 2720 C C . THR B 1 3 ? -9.516 -26.922 -6.766 1 27.47 3 THR B C 1
ATOM 2722 O O . THR B 1 3 ? -10.398 -27.281 -5.984 1 27.47 3 THR B O 1
ATOM 2725 N N . VAL B 1 4 ? -9.602 -25.656 -7.016 1 33.06 4 VAL B N 1
ATOM 2726 C CA . VAL B 1 4 ? -10.93 -25.219 -7.414 1 33.06 4 VAL B CA 1
ATOM 2727 C C . VAL B 1 4 ? -11.664 -26.375 -8.109 1 33.06 4 VAL B C 1
ATOM 2729 O O . VAL B 1 4 ? -11.102 -27.031 -8.977 1 33.06 4 VAL B O 1
ATOM 2732 N N . SER B 1 5 ? -12.773 -26.656 -7.613 1 30.48 5 SER B N 1
ATOM 2733 C CA . SER B 1 5 ? -13.617 -27.766 -8.062 1 30.48 5 SER B CA 1
ATOM 2734 C C . SER B 1 5 ? -13.336 -28.109 -9.516 1 30.48 5 SER B C 1
ATOM 2736 O O . SER B 1 5 ? -12.641 -27.375 -10.219 1 30.48 5 SER B O 1
ATOM 2738 N N . GLN B 1 6 ? -14.375 -28.75 -10.234 1 34.44 6 GLN B N 1
ATOM 2739 C CA . GLN B 1 6 ? -14.773 -29.656 -11.312 1 34.44 6 GLN B CA 1
ATOM 2740 C C . GLN B 1 6 ? -14.344 -29.109 -12.672 1 34.44 6 GLN B C 1
ATOM 2742 O O . GLN B 1 6 ? -14.141 -29.875 -13.617 1 34.44 6 GLN B O 1
ATOM 2747 N N . ASP B 1 7 ? -14.484 -27.766 -12.805 1 33.09 7 ASP B N 1
ATOM 2748 C CA . ASP B 1 7 ? -14.43 -27.312 -14.195 1 33.09 7 ASP B CA 1
ATOM 2749 C C . ASP B 1 7 ? -13.008 -26.953 -14.594 1 33.09 7 ASP B C 1
ATOM 2751 O O . ASP B 1 7 ? -12.805 -26.203 -15.555 1 33.09 7 ASP B O 1
ATOM 2755 N N . ILE B 1 8 ? -12.109 -27.125 -13.68 1 38.91 8 ILE B N 1
ATOM 2756 C CA . ILE B 1 8 ? -10.781 -26.734 -14.148 1 38.91 8 ILE B CA 1
ATOM 2757 C C . ILE B 1 8 ? -10.266 -27.75 -15.156 1 38.91 8 ILE B C 1
ATOM 2759 O O . ILE B 1 8 ? -10.297 -28.953 -14.906 1 38.91 8 ILE B O 1
ATOM 2763 N N . PHE B 1 9 ? -10.078 -27.312 -16.328 1 42.62 9 PHE B N 1
ATOM 2764 C CA . PHE B 1 9 ? -9.617 -28.047 -17.5 1 42.62 9 PHE B CA 1
ATOM 2765 C C . PHE B 1 9 ? -8.367 -28.859 -17.172 1 42.62 9 PHE B C 1
ATOM 2767 O O . PHE B 1 9 ? -7.535 -28.422 -16.375 1 42.62 9 PHE B O 1
ATOM 2774 N N . LYS B 1 10 ? -8.508 -30.266 -17.391 1 48.41 10 LYS B N 1
ATOM 2775 C CA . LYS B 1 10 ? -7.375 -31.188 -17.328 1 48.41 10 LYS B CA 1
ATOM 2776 C C . LYS B 1 10 ? -6.398 -30.938 -18.469 1 48.41 10 LYS B C 1
ATOM 2778 O O . LYS B 1 10 ? -6.797 -30.906 -19.641 1 48.41 10 LYS B O 1
ATOM 2783 N N . PRO B 1 11 ? -5.195 -30.516 -18.203 1 52.16 11 PRO B N 1
ATOM 2784 C CA . PRO B 1 11 ? -4.203 -30.297 -19.266 1 52.16 11 PRO B CA 1
ATOM 2785 C C . PRO B 1 11 ? -4.027 -31.5 -20.172 1 52.16 11 PRO B C 1
ATOM 2787 O O . PRO B 1 11 ? -4.355 -32.625 -19.797 1 52.16 11 PRO B O 1
ATOM 2790 N N . THR B 1 12 ? -3.734 -31.297 -21.547 1 46.91 12 THR B N 1
ATOM 2791 C CA . THR B 1 12 ? -3.541 -32.312 -22.594 1 46.91 12 THR B CA 1
ATOM 2792 C C . THR B 1 12 ? -2.32 -33.156 -22.297 1 46.91 12 THR B C 1
ATOM 2794 O O . THR B 1 12 ? -1.231 -32.656 -22.047 1 46.91 12 THR B O 1
ATOM 2797 N N . LYS B 1 13 ? -2.391 -34.438 -21.828 1 56.44 13 LYS B N 1
ATOM 2798 C CA . LYS B 1 13 ? -1.338 -35.438 -21.656 1 56.44 13 LYS B CA 1
ATOM 2799 C C . LYS B 1 13 ? -1.073 -36.188 -22.953 1 56.44 13 LYS B C 1
ATOM 2801 O O . LYS B 1 13 ? -1.994 -36.75 -23.547 1 56.44 13 LYS B O 1
ATOM 2806 N N . PHE B 1 14 ? 0.089 -35.781 -23.688 1 47.56 14 PHE B N 1
ATOM 2807 C CA . PHE B 1 14 ? 0.469 -36.562 -24.844 1 47.56 14 PHE B CA 1
ATOM 2808 C C . PHE B 1 14 ? 1.58 -37.531 -24.5 1 47.56 14 PHE B C 1
ATOM 2810 O O . PHE B 1 14 ? 2.623 -37.156 -23.969 1 47.56 14 PHE B O 1
ATOM 2817 N N . GLY B 1 15 ? 1.563 -38.875 -24.953 1 66.5 15 GLY B N 1
ATOM 2818 C CA . GLY B 1 15 ? 2.578 -39.906 -24.75 1 66.5 15 GLY B CA 1
ATOM 2819 C C . GLY B 1 15 ? 3.039 -40 -23.312 1 66.5 15 GLY B C 1
ATOM 2820 O O . GLY B 1 15 ? 4.227 -40.188 -23.047 1 66.5 15 GLY B O 1
ATOM 2821 N N . GLY B 1 16 ? 2.232 -39.562 -22.391 1 77 16 GLY B N 1
ATOM 2822 C CA . GLY B 1 16 ? 2.525 -39.719 -20.969 1 77 16 GLY B CA 1
ATOM 2823 C C . GLY B 1 16 ? 3.176 -38.5 -20.359 1 77 16 GLY B C 1
ATOM 2824 O O . GLY B 1 16 ? 3.479 -38.469 -19.172 1 77 16 GLY B O 1
ATOM 2825 N N . LYS B 1 17 ? 3.482 -37.469 -21.203 1 90.06 17 LYS B N 1
ATOM 2826 C CA . LYS B 1 17 ? 4.102 -36.25 -20.703 1 90.06 17 LYS B CA 1
ATOM 2827 C C . LYS B 1 17 ? 3.184 -35.031 -20.922 1 90.06 17 LYS B C 1
ATOM 2829 O O . LYS B 1 17 ? 2.348 -35.031 -21.828 1 90.06 17 LYS B O 1
ATOM 2834 N N . TYR B 1 18 ? 3.322 -34.094 -20.109 1 95.31 18 TYR B N 1
ATOM 2835 C CA . TYR B 1 18 ? 2.619 -32.844 -20.234 1 95.31 18 TYR B CA 1
ATOM 2836 C C . TYR B 1 18 ? 3.471 -31.812 -21 1 95.31 18 TYR B C 1
ATOM 2838 O O . TYR B 1 18 ? 4.648 -31.625 -20.672 1 95.31 18 TYR B O 1
ATOM 2846 N N . THR B 1 19 ? 2.934 -31.25 -22.047 1 97.19 19 THR B N 1
ATOM 2847 C CA . THR B 1 19 ? 3.609 -30.125 -22.688 1 97.19 19 THR B CA 1
ATOM 2848 C C . THR B 1 19 ? 3.24 -28.812 -22 1 97.19 19 THR B C 1
ATOM 2850 O O . THR B 1 19 ? 2.062 -28.469 -21.891 1 97.19 19 THR B O 1
ATOM 2853 N N . VAL B 1 20 ? 4.18 -28.094 -21.516 1 98.31 20 VAL B N 1
ATOM 2854 C CA . VAL B 1 20 ? 3.971 -26.859 -20.781 1 98.31 20 VAL B CA 1
ATOM 2855 C C . VAL B 1 20 ? 4.66 -25.703 -21.5 1 98.31 20 VAL B C 1
ATOM 2857 O O . VAL B 1 20 ? 5.824 -25.812 -21.891 1 98.31 20 VAL B O 1
ATOM 2860 N N . THR B 1 21 ? 3.914 -24.609 -21.719 1 98.38 21 THR B N 1
ATOM 2861 C CA . THR B 1 21 ? 4.531 -23.406 -22.266 1 98.38 21 THR B CA 1
ATOM 2862 C C . THR B 1 21 ? 5.484 -22.781 -21.266 1 98.38 21 THR B C 1
ATOM 2864 O O . THR B 1 21 ? 5.113 -22.547 -20.109 1 98.38 21 THR B O 1
ATOM 2867 N N . LEU B 1 22 ? 6.715 -22.531 -21.672 1 98.5 22 LEU B N 1
ATOM 2868 C CA . LEU B 1 22 ? 7.707 -21.875 -20.812 1 98.5 22 LEU B CA 1
ATOM 2869 C C . LEU B 1 22 ? 8.125 -20.531 -21.375 1 98.5 22 LEU B C 1
ATOM 2871 O O . LEU B 1 22 ? 8.547 -20.453 -22.531 1 98.5 22 LEU B O 1
ATOM 2875 N N . ILE B 1 23 ? 7.922 -19.484 -20.625 1 97.19 23 ILE B N 1
ATOM 2876 C CA . ILE B 1 23 ? 8.406 -18.156 -20.953 1 97.19 23 ILE B CA 1
ATOM 2877 C C . ILE B 1 23 ? 9.406 -17.688 -19.891 1 97.19 23 ILE B C 1
ATOM 2879 O O . ILE B 1 23 ? 9.023 -17.172 -18.844 1 97.19 23 ILE B O 1
ATOM 2883 N N . PRO B 1 24 ? 10.625 -17.781 -20.156 1 96.69 24 PRO B N 1
ATOM 2884 C CA . PRO B 1 24 ? 11.625 -17.469 -19.125 1 96.69 24 PRO B CA 1
ATOM 2885 C C . PRO B 1 24 ? 11.539 -16.016 -18.641 1 96.69 24 PRO B C 1
ATOM 2887 O O . PRO B 1 24 ? 11.68 -15.758 -17.453 1 96.69 24 PRO B O 1
ATOM 2890 N N . GLY B 1 25 ? 11.266 -15.109 -19.547 1 93.88 25 GLY B N 1
ATOM 2891 C CA . GLY B 1 25 ? 11.133 -13.711 -19.172 1 93.88 25 GLY B CA 1
ATOM 2892 C C . GLY B 1 25 ? 12.453 -12.961 -19.203 1 93.88 25 GLY B C 1
ATOM 2893 O O . GLY B 1 25 ? 13.391 -13.375 -19.875 1 93.88 25 GLY B O 1
ATOM 2894 N N . ASP B 1 26 ? 12.531 -11.836 -18.562 1 93.81 26 ASP B N 1
ATOM 2895 C CA . ASP B 1 26 ? 13.664 -10.914 -18.609 1 93.81 26 ASP B CA 1
ATOM 2896 C C . ASP B 1 26 ? 14.477 -10.969 -17.312 1 93.81 26 ASP B C 1
ATOM 2898 O O . ASP B 1 26 ? 14.062 -11.594 -16.344 1 93.81 26 ASP B O 1
ATOM 2902 N N . GLY B 1 27 ? 15.656 -10.336 -17.359 1 94.5 27 GLY B N 1
ATOM 2903 C CA . GLY B 1 27 ? 16.484 -10.266 -16.156 1 94.5 27 GLY B CA 1
ATOM 2904 C C . GLY B 1 27 ? 16.984 -11.625 -15.711 1 94.5 27 GLY B C 1
ATOM 2905 O O . GLY B 1 27 ? 17.656 -12.32 -16.469 1 94.5 27 GLY B O 1
ATOM 2906 N N . ILE B 1 28 ? 16.516 -11.969 -14.5 1 95.81 28 ILE B N 1
ATOM 2907 C CA . ILE B 1 28 ? 17.016 -13.211 -13.914 1 95.81 28 ILE B CA 1
ATOM 2908 C C . ILE B 1 28 ? 16.234 -14.398 -14.477 1 95.81 28 ILE B C 1
ATOM 2910 O O . ILE B 1 28 ? 16.469 -15.539 -14.094 1 95.81 28 ILE B O 1
ATOM 2914 N N . GLY B 1 29 ? 15.32 -14.164 -15.352 1 96.19 29 GLY B N 1
ATOM 2915 C CA . GLY B 1 29 ? 14.391 -15.172 -15.836 1 96.19 29 GLY B CA 1
ATOM 2916 C C . GLY B 1 29 ? 15.078 -16.406 -16.375 1 96.19 29 GLY B C 1
ATOM 2917 O O . GLY B 1 29 ? 14.711 -17.531 -16.016 1 96.19 29 GLY B O 1
ATOM 2918 N N . VAL B 1 30 ? 16.094 -16.203 -17.172 1 95.12 30 VAL B N 1
ATOM 2919 C CA . VAL B 1 30 ? 16.797 -17.312 -17.797 1 95.12 30 VAL B CA 1
ATOM 2920 C C . VAL B 1 30 ? 17.469 -18.172 -16.734 1 95.12 30 VAL B C 1
ATOM 2922 O O . VAL B 1 30 ? 17.375 -19.391 -16.766 1 95.12 30 VAL B O 1
ATOM 2925 N N . GLU B 1 31 ? 18.078 -17.547 -15.797 1 97.38 31 GLU B N 1
ATOM 2926 C CA . GLU B 1 31 ? 18.812 -18.266 -14.758 1 97.38 31 GLU B CA 1
ATOM 2927 C C . GLU B 1 31 ? 17.875 -19.078 -13.875 1 97.38 31 GLU B C 1
ATOM 2929 O O . GLU B 1 31 ? 18.141 -20.25 -13.594 1 97.38 31 GLU B O 1
ATOM 2934 N N . VAL B 1 32 ? 16.781 -18.484 -13.516 1 97.88 32 VAL B N 1
ATOM 2935 C CA . VAL B 1 32 ? 15.914 -19.188 -12.57 1 97.88 32 VAL B CA 1
ATOM 2936 C C . VAL B 1 32 ? 15.117 -20.266 -13.297 1 97.88 32 VAL B C 1
ATOM 2938 O O . VAL B 1 32 ? 14.805 -21.297 -12.711 1 97.88 32 VAL B O 1
ATOM 2941 N N . THR B 1 33 ? 14.797 -20.078 -14.555 1 98.06 33 THR B N 1
ATOM 2942 C CA . THR B 1 33 ? 14.125 -21.125 -15.328 1 98.06 33 THR B CA 1
ATOM 2943 C C . THR B 1 33 ? 15.055 -22.312 -15.547 1 98.06 33 THR B C 1
ATOM 2945 O O . THR B 1 33 ? 14.609 -23.469 -15.57 1 98.06 33 THR B O 1
ATOM 2948 N N . GLU B 1 34 ? 16.312 -22.031 -15.734 1 98.06 34 GLU B N 1
ATOM 2949 C CA . GLU B 1 34 ? 17.281 -23.109 -15.859 1 98.06 34 GLU B CA 1
ATOM 2950 C C . GLU B 1 34 ? 17.344 -23.953 -14.578 1 98.06 34 GLU B C 1
ATOM 2952 O O . GLU B 1 34 ? 17.531 -25.156 -14.633 1 98.06 34 GLU B O 1
ATOM 2957 N N . SER B 1 35 ? 17.234 -23.281 -13.484 1 98.69 35 SER B N 1
ATOM 2958 C CA . SER B 1 35 ? 17.156 -24 -12.219 1 98.69 35 SER B CA 1
ATOM 2959 C C . SER B 1 35 ? 15.969 -24.953 -12.195 1 98.69 35 SER B C 1
ATOM 2961 O O . SER B 1 35 ? 16.109 -26.109 -11.789 1 98.69 35 SER B O 1
ATOM 2963 N N . VAL B 1 36 ? 14.82 -24.484 -12.617 1 98.88 36 VAL B N 1
ATOM 2964 C CA . VAL B 1 36 ? 13.617 -25.297 -12.641 1 98.88 36 VAL B CA 1
ATOM 2965 C C . VAL B 1 36 ? 13.828 -26.5 -13.555 1 98.88 36 VAL B C 1
ATOM 2967 O O . VAL B 1 36 ? 13.508 -27.641 -13.18 1 98.88 36 VAL B O 1
ATOM 2970 N N . LYS B 1 37 ? 14.383 -26.312 -14.742 1 98.62 37 LYS B N 1
ATOM 2971 C CA . LYS B 1 37 ? 14.633 -27.391 -15.688 1 98.62 37 LYS B CA 1
ATOM 2972 C C . LYS B 1 37 ? 15.555 -28.453 -15.086 1 98.62 37 LYS B C 1
ATOM 2974 O O . LYS B 1 37 ? 15.32 -29.656 -15.234 1 98.62 37 LYS B O 1
ATOM 2979 N N . THR B 1 38 ? 16.578 -27.953 -14.453 1 98.75 38 THR B N 1
ATOM 2980 C CA . THR B 1 38 ? 17.547 -28.844 -13.828 1 98.75 38 THR B CA 1
ATOM 2981 C C . THR B 1 38 ? 16.891 -29.719 -12.758 1 98.75 38 THR B C 1
ATOM 2983 O O . THR B 1 38 ? 17.109 -30.922 -12.711 1 98.75 38 THR B O 1
ATOM 2986 N N . ILE B 1 39 ? 16.125 -29.109 -11.945 1 98.81 39 ILE B N 1
ATOM 2987 C CA . ILE B 1 39 ? 15.438 -29.797 -10.859 1 98.81 39 ILE B CA 1
ATOM 2988 C C . ILE B 1 39 ? 14.438 -30.812 -11.438 1 98.81 39 ILE B C 1
ATOM 2990 O O . ILE B 1 39 ? 14.352 -31.938 -10.969 1 98.81 39 ILE B O 1
ATOM 2994 N N . PHE B 1 40 ? 13.656 -30.391 -12.484 1 98.69 40 PHE B N 1
ATOM 2995 C CA . PHE B 1 40 ? 12.672 -31.25 -13.109 1 98.69 40 PHE B CA 1
ATOM 2996 C C . PHE B 1 40 ? 13.344 -32.469 -13.75 1 98.69 40 PHE B C 1
ATOM 2998 O O . PHE B 1 40 ? 12.82 -33.594 -13.68 1 98.69 40 PHE B O 1
ATOM 3005 N N . LYS B 1 41 ? 14.484 -32.219 -14.375 1 98.12 41 LYS B N 1
ATOM 3006 C CA . LYS B 1 41 ? 15.242 -33.312 -14.977 1 98.12 41 LYS B CA 1
ATOM 3007 C C . LYS B 1 41 ? 15.695 -34.312 -13.922 1 98.12 41 LYS B C 1
ATOM 3009 O O . LYS B 1 41 ? 15.57 -35.531 -14.102 1 98.12 41 LYS B O 1
ATOM 3014 N N . HIS B 1 42 ? 16.203 -33.781 -12.875 1 97.69 42 HIS B N 1
ATOM 3015 C CA . HIS B 1 42 ? 16.672 -34.625 -11.781 1 97.69 42 HIS B CA 1
ATOM 3016 C C . HIS B 1 42 ? 15.539 -35.5 -11.227 1 97.69 42 HIS B C 1
ATOM 3018 O O . HIS B 1 42 ? 15.758 -36.656 -10.852 1 97.69 42 HIS B O 1
ATOM 3024 N N . GLU B 1 43 ? 14.352 -34.969 -11.141 1 96.75 43 GLU B N 1
ATOM 3025 C CA . GLU B 1 43 ? 13.188 -35.625 -10.555 1 96.75 43 GLU B CA 1
ATOM 3026 C C . GLU B 1 43 ? 12.422 -36.438 -11.609 1 96.75 43 GLU B C 1
ATOM 3028 O O . GLU B 1 43 ? 11.383 -37.031 -11.305 1 96.75 43 GLU B O 1
ATOM 3033 N N . ASN B 1 44 ? 12.867 -36.469 -12.844 1 96.38 44 ASN B N 1
ATOM 3034 C CA . ASN B 1 44 ? 12.219 -37.156 -13.969 1 96.38 44 ASN B CA 1
ATOM 3035 C C . ASN B 1 44 ? 10.75 -36.75 -14.086 1 96.38 44 ASN B C 1
ATOM 3037 O O . ASN B 1 44 ? 9.875 -37.594 -14.18 1 96.38 44 ASN B O 1
ATOM 3041 N N . VAL B 1 45 ? 10.5 -35.469 -13.922 1 97.06 45 VAL B N 1
ATOM 3042 C CA . VAL B 1 45 ? 9.141 -34.938 -14.055 1 97.06 45 VAL B CA 1
ATOM 3043 C C . VAL B 1 45 ? 8.672 -35.094 -15.5 1 97.06 45 VAL B C 1
ATOM 3045 O O . VAL B 1 45 ? 9.391 -34.75 -16.438 1 97.06 45 VAL B O 1
ATOM 3048 N N . PRO B 1 46 ? 7.512 -35.656 -15.727 1 96.81 46 PRO B N 1
ATOM 3049 C CA . PRO B 1 46 ? 7.016 -35.875 -17.078 1 96.81 46 PRO B CA 1
ATOM 3050 C C . PRO B 1 46 ? 6.484 -34.594 -17.734 1 96.81 46 PRO B C 1
ATOM 3052 O O . PRO B 1 46 ? 5.32 -34.562 -18.141 1 96.81 46 PRO B O 1
ATOM 3055 N N . VAL B 1 47 ? 7.359 -33.594 -17.875 1 97.19 47 VAL B N 1
ATOM 3056 C CA . VAL B 1 47 ? 7.023 -32.312 -18.484 1 97.19 47 VAL B CA 1
ATOM 3057 C C . VAL B 1 47 ? 7.957 -32.031 -19.656 1 97.19 47 VAL B C 1
ATOM 3059 O O . VAL B 1 47 ? 9.172 -32.188 -19.547 1 97.19 47 VAL B O 1
ATOM 3062 N N . GLU B 1 48 ? 7.359 -31.734 -20.75 1 97.19 48 GLU B N 1
ATOM 3063 C CA . GLU B 1 48 ? 8.078 -31.219 -21.906 1 97.19 48 GLU B CA 1
ATOM 3064 C C . GLU B 1 48 ? 7.824 -29.719 -22.094 1 97.19 48 GLU B C 1
ATOM 3066 O O . GLU B 1 48 ? 6.676 -29.281 -22.062 1 97.19 48 GLU B O 1
ATOM 3071 N N . TRP B 1 49 ? 8.867 -28.984 -22.344 1 97.75 49 TRP B N 1
ATOM 3072 C CA . TRP B 1 49 ? 8.742 -27.531 -22.406 1 97.75 49 TRP B CA 1
ATOM 3073 C C . TRP B 1 49 ? 8.523 -27.078 -23.844 1 97.75 49 TRP B C 1
ATOM 3075 O O . TRP B 1 49 ? 9.25 -27.484 -24.75 1 97.75 49 TRP B O 1
ATOM 3085 N N . ASP B 1 50 ? 7.562 -26.312 -24.047 1 97.81 50 ASP B N 1
ATOM 3086 C CA . ASP B 1 50 ? 7.398 -25.453 -25.219 1 97.81 50 ASP B CA 1
ATOM 3087 C C . ASP B 1 50 ? 7.844 -24.031 -24.906 1 97.81 50 ASP B C 1
ATOM 3089 O O . ASP B 1 50 ? 7.027 -23.188 -24.547 1 97.81 50 ASP B O 1
ATOM 3093 N N . GLN B 1 51 ? 9.086 -23.75 -25.141 1 97.31 51 GLN B N 1
ATOM 3094 C CA . GLN B 1 51 ? 9.68 -22.5 -24.656 1 97.31 51 GLN B CA 1
ATOM 3095 C C . GLN B 1 51 ? 9.555 -21.391 -25.688 1 97.31 51 GLN B C 1
ATOM 3097 O O . GLN B 1 51 ? 9.828 -21.609 -26.875 1 97.31 51 GLN B O 1
ATOM 3102 N N . ILE B 1 52 ? 9.055 -20.297 -25.328 1 95.31 52 ILE B N 1
ATOM 3103 C CA . ILE B 1 52 ? 8.969 -19.078 -26.125 1 95.31 52 ILE B CA 1
ATOM 3104 C C . ILE B 1 52 ? 9.742 -17.953 -25.438 1 95.31 52 ILE B C 1
ATOM 3106 O O . ILE B 1 52 ? 9.414 -17.562 -24.312 1 95.31 52 ILE B O 1
ATOM 3110 N N . ASP B 1 53 ? 10.711 -17.344 -26.125 1 92.38 53 ASP B N 1
ATOM 3111 C CA . ASP B 1 53 ? 11.57 -16.312 -25.531 1 92.38 53 ASP B CA 1
ATOM 3112 C C . ASP B 1 53 ? 11.055 -14.914 -25.859 1 92.38 53 ASP B C 1
ATOM 3114 O O . ASP B 1 53 ? 11.555 -14.258 -26.781 1 92.38 53 ASP B O 1
ATOM 3118 N N . VAL B 1 54 ? 10.172 -14.539 -24.984 1 88.19 54 VAL B N 1
ATOM 3119 C CA . VAL B 1 54 ? 9.609 -13.203 -25.109 1 88.19 54 VAL B CA 1
ATOM 3120 C C . VAL B 1 54 ? 10.391 -12.227 -24.219 1 88.19 54 VAL B C 1
ATOM 3122 O O . VAL B 1 54 ? 10.969 -12.625 -23.219 1 88.19 54 VAL B O 1
ATOM 3125 N N . THR B 1 55 ? 10.477 -10.977 -24.672 1 81.75 55 THR B N 1
ATOM 3126 C CA . THR B 1 55 ? 11.164 -9.953 -23.891 1 81.75 55 THR B CA 1
ATOM 3127 C C . THR B 1 55 ? 10.344 -8.664 -23.844 1 81.75 55 THR B C 1
ATOM 3129 O O . THR B 1 55 ? 9.711 -8.297 -24.844 1 81.75 55 THR B O 1
ATOM 3132 N N . GLY B 1 56 ? 10.281 -8.086 -22.719 1 76.12 56 GLY B N 1
ATOM 3133 C CA . GLY B 1 56 ? 9.672 -6.766 -22.578 1 76.12 56 GLY B CA 1
ATOM 3134 C C . GLY B 1 56 ? 10.664 -5.633 -22.781 1 76.12 56 GLY B C 1
ATOM 3135 O O . GLY B 1 56 ? 10.281 -4.461 -22.766 1 76.12 56 GLY B O 1
ATOM 3136 N N . VAL B 1 57 ? 11.969 -5.883 -22.906 1 66.44 57 VAL B N 1
ATOM 3137 C CA . VAL B 1 57 ? 13.023 -4.875 -22.984 1 66.44 57 VAL B CA 1
ATOM 3138 C C . VAL B 1 57 ? 13.109 -4.332 -24.406 1 66.44 57 VAL B C 1
ATOM 3140 O O . VAL B 1 57 ? 13.406 -3.15 -24.609 1 66.44 57 VAL B O 1
ATOM 3143 N N . VAL B 1 58 ? 12.898 -5.23 -25.328 1 62.53 58 VAL B N 1
ATOM 3144 C CA . VAL B 1 58 ? 13.289 -4.914 -26.703 1 62.53 58 VAL B CA 1
ATOM 3145 C C . VAL B 1 58 ? 12.273 -3.965 -27.328 1 62.53 58 VAL B C 1
ATOM 3147 O O . VAL B 1 58 ? 11.07 -4.062 -27.062 1 62.53 58 VAL B O 1
ATOM 3150 N N . THR B 1 59 ? 12.797 -2.91 -28.031 1 59.62 59 THR B N 1
ATOM 3151 C CA . THR B 1 59 ? 12.133 -1.731 -28.578 1 59.62 59 THR B CA 1
ATOM 3152 C C . THR B 1 59 ? 11.555 -2.031 -29.969 1 59.62 59 THR B C 1
ATOM 3154 O O . THR B 1 59 ? 10.789 -1.231 -30.5 1 59.62 59 THR B O 1
ATOM 3157 N N . GLY B 1 60 ? 11.836 -3.078 -30.594 1 58.5 60 GLY B N 1
ATOM 3158 C CA . GLY B 1 60 ? 11.211 -3.074 -31.906 1 58.5 60 GLY B CA 1
ATOM 3159 C C . GLY B 1 60 ? 9.797 -3.629 -31.891 1 58.5 60 GLY B C 1
ATOM 3160 O O . GLY B 1 60 ? 9.578 -4.777 -31.5 1 58.5 60 GLY B O 1
ATOM 3161 N N . LYS B 1 61 ? 8.82 -2.912 -32.219 1 60.94 61 LYS B N 1
ATOM 3162 C CA . LYS B 1 61 ? 7.383 -3.105 -32.094 1 60.94 61 LYS B CA 1
ATOM 3163 C C . LYS B 1 61 ? 6.922 -4.379 -32.781 1 60.94 61 LYS B C 1
ATOM 3165 O O . LYS B 1 61 ? 6.145 -5.156 -32.219 1 60.94 61 LYS B O 1
ATOM 3170 N N . GLN B 1 62 ? 7.32 -4.543 -33.938 1 60.56 62 GLN B N 1
ATOM 3171 C CA . GLN B 1 62 ? 6.793 -5.648 -34.75 1 60.56 62 GLN B CA 1
ATOM 3172 C C . GLN B 1 62 ? 7.273 -6.992 -34.188 1 60.56 62 GLN B C 1
ATOM 3174 O O . GLN B 1 62 ? 6.492 -7.941 -34.094 1 60.56 62 GLN B O 1
ATOM 3179 N N . HIS B 1 63 ? 8.414 -7.102 -33.875 1 71.06 63 HIS B N 1
ATOM 3180 C CA . HIS B 1 63 ? 8.984 -8.336 -33.344 1 71.06 63 HIS B CA 1
ATOM 3181 C C . HIS B 1 63 ? 8.383 -8.688 -31.984 1 71.06 63 HIS B C 1
ATOM 3183 O O . HIS B 1 63 ? 8.078 -9.852 -31.719 1 71.06 63 HIS B O 1
ATOM 3189 N N . LEU B 1 64 ? 7.953 -7.727 -31.312 1 76.56 64 LEU B N 1
ATOM 3190 C CA . LEU B 1 64 ? 7.359 -7.941 -30 1 76.56 64 LEU B CA 1
ATOM 3191 C C . LEU B 1 64 ? 5.945 -8.5 -30.125 1 76.56 64 LEU B C 1
ATOM 3193 O O . LEU B 1 64 ? 5.551 -9.383 -29.375 1 76.56 64 LEU B O 1
ATOM 3197 N N . GLU B 1 65 ? 5.254 -7.988 -31.078 1 81.69 65 GLU B N 1
ATOM 3198 C CA . GLU B 1 65 ? 3.887 -8.453 -31.312 1 81.69 65 GLU B CA 1
ATOM 3199 C C . GLU B 1 65 ? 3.865 -9.906 -31.75 1 81.69 65 GLU B C 1
ATOM 3201 O O . GLU B 1 65 ? 2.982 -10.672 -31.359 1 81.69 65 GLU B O 1
ATOM 3206 N N . ASP B 1 66 ? 4.824 -10.242 -32.562 1 86.44 66 ASP B N 1
ATOM 3207 C CA . ASP B 1 66 ? 4.906 -11.617 -33.031 1 86.44 66 ASP B CA 1
ATOM 3208 C C . ASP B 1 66 ? 5.215 -12.578 -31.891 1 86.44 66 ASP B C 1
ATOM 3210 O O . ASP B 1 66 ? 4.621 -13.648 -31.797 1 86.44 66 ASP B O 1
ATOM 3214 N N . LEU B 1 67 ? 6.125 -12.195 -31.141 1 87.38 67 LEU B N 1
ATOM 3215 C CA . LEU B 1 67 ? 6.492 -13.031 -30 1 87.38 67 LEU B CA 1
ATOM 3216 C C . LEU B 1 67 ? 5.328 -13.156 -29.016 1 87.38 67 LEU B C 1
ATOM 3218 O O . LEU B 1 67 ? 5.125 -14.211 -28.422 1 87.38 67 LEU B O 1
ATOM 3222 N N . PHE B 1 68 ? 4.648 -12.102 -28.891 1 87.81 68 PHE B N 1
ATOM 3223 C CA . PHE B 1 68 ? 3.459 -12.125 -28.062 1 87.81 68 PHE B CA 1
ATOM 3224 C C . PHE B 1 68 ? 2.439 -13.125 -28.578 1 87.81 68 PHE B C 1
ATOM 3226 O O . PHE B 1 68 ? 1.911 -13.938 -27.828 1 87.81 68 PHE B O 1
ATOM 3233 N N . GLN B 1 69 ? 2.193 -13.086 -29.797 1 92.69 69 GLN B N 1
ATOM 3234 C CA . GLN B 1 69 ? 1.221 -13.984 -30.406 1 92.69 69 GLN B CA 1
ATOM 3235 C C . GLN B 1 69 ? 1.667 -15.438 -30.297 1 92.69 69 GLN B C 1
ATOM 3237 O O . GLN B 1 69 ? 0.847 -16.328 -30.062 1 92.69 69 GLN B O 1
ATOM 3242 N N . GLN B 1 70 ? 2.896 -15.625 -30.484 1 94.44 70 GLN B N 1
ATOM 3243 C CA . GLN B 1 70 ? 3.432 -16.984 -30.328 1 94.44 70 GLN B CA 1
ATOM 3244 C C . GLN B 1 70 ? 3.215 -17.5 -28.906 1 94.44 70 GLN B C 1
ATOM 3246 O O . GLN B 1 70 ? 2.85 -18.656 -28.719 1 94.44 70 GLN B O 1
ATOM 3251 N N . ALA B 1 71 ? 3.506 -16.656 -28 1 94.75 71 ALA B N 1
ATOM 3252 C CA . ALA B 1 71 ? 3.316 -17.047 -26.594 1 94.75 71 ALA B CA 1
ATOM 3253 C C . ALA B 1 71 ? 1.853 -17.359 -26.312 1 94.75 71 ALA B C 1
ATOM 3255 O O . ALA B 1 71 ? 1.548 -18.359 -25.656 1 94.75 71 ALA B O 1
ATOM 3256 N N . VAL B 1 72 ? 0.995 -16.531 -26.828 1 95.69 72 VAL B N 1
ATOM 3257 C CA . VAL B 1 72 ? -0.438 -16.703 -26.609 1 95.69 72 VAL B CA 1
ATOM 3258 C C . VAL B 1 72 ? -0.902 -18 -27.25 1 95.69 72 VAL B C 1
ATOM 3260 O O . VAL B 1 72 ? -1.646 -18.781 -26.641 1 95.69 72 VAL B O 1
ATOM 3263 N N . LEU B 1 73 ? -0.471 -18.25 -28.422 1 96.69 73 LEU B N 1
ATOM 3264 C CA . LEU B 1 73 ? -0.856 -19.453 -29.141 1 96.69 73 LEU B CA 1
ATOM 3265 C C . LEU B 1 73 ? -0.344 -20.703 -28.422 1 96.69 73 LEU B C 1
ATOM 3267 O O . LEU B 1 73 ? -1.059 -21.703 -28.312 1 96.69 73 LEU B O 1
ATOM 3271 N N . SER B 1 74 ? 0.847 -20.609 -28 1 97 74 SER B N 1
ATOM 3272 C CA . SER B 1 74 ? 1.414 -21.719 -27.25 1 97 74 SER B CA 1
ATOM 3273 C C . SER B 1 74 ? 0.596 -22.016 -26 1 97 74 SER B C 1
ATOM 3275 O O . SER B 1 74 ? 0.278 -23.172 -25.703 1 97 74 SER B O 1
ATOM 3277 N N . LEU B 1 75 ? 0.254 -20.984 -25.266 1 97.12 75 LEU B N 1
ATOM 3278 C CA . LEU B 1 75 ? -0.502 -21.125 -24.031 1 97.12 75 LEU B CA 1
ATOM 3279 C C . LEU B 1 75 ? -1.911 -21.641 -24.312 1 97.12 75 LEU B C 1
ATOM 3281 O O . LEU B 1 75 ? -2.461 -22.422 -23.531 1 97.12 75 LEU B O 1
ATOM 3285 N N . LYS B 1 76 ? -2.461 -21.125 -25.391 1 96.5 76 LYS B N 1
ATOM 3286 C CA . LYS B 1 76 ? -3.789 -21.609 -25.766 1 96.5 76 LYS B CA 1
ATOM 3287 C C . LYS B 1 76 ? -3.758 -23.094 -26.109 1 96.5 76 LYS B C 1
ATOM 3289 O O . LYS B 1 76 ? -4.695 -23.828 -25.797 1 96.5 76 LYS B O 1
ATOM 3294 N N . ARG B 1 77 ? -2.715 -23.484 -26.734 1 96.5 77 ARG B N 1
ATOM 3295 C CA . ARG B 1 77 ? -2.564 -24.891 -27.125 1 96.5 77 ARG B CA 1
ATOM 3296 C C . ARG B 1 77 ? -2.299 -25.781 -25.922 1 96.5 77 ARG B C 1
ATOM 3298 O O . ARG B 1 77 ? -2.932 -26.828 -25.75 1 96.5 77 ARG B O 1
ATOM 3305 N N . ASN B 1 78 ? -1.453 -25.375 -25.047 1 96.94 78 ASN B N 1
ATOM 3306 C CA . ASN B 1 78 ? -0.963 -26.219 -23.969 1 96.94 78 ASN B CA 1
ATOM 3307 C C . ASN B 1 78 ? -1.79 -26.047 -22.688 1 96.94 78 ASN B C 1
ATOM 3309 O O . ASN B 1 78 ? -1.734 -26.875 -21.781 1 96.94 78 ASN B O 1
ATOM 3313 N N . LYS B 1 79 ? -2.473 -24.891 -22.531 1 97.5 79 LYS B N 1
ATOM 3314 C CA . LYS B 1 79 ? -3.428 -24.547 -21.484 1 97.5 79 LYS B CA 1
ATOM 3315 C C . LYS B 1 79 ? -2.717 -24.266 -20.156 1 97.5 79 LYS B C 1
ATOM 3317 O O . LYS B 1 79 ? -3.324 -23.766 -19.219 1 97.5 79 LYS B O 1
ATOM 3322 N N . VAL B 1 80 ? -1.461 -24.656 -20.062 1 98.12 80 VAL B N 1
ATOM 3323 C CA . VAL B 1 80 ? -0.664 -24.453 -18.859 1 98.12 80 VAL B CA 1
ATOM 3324 C C . VAL B 1 80 ? 0.676 -23.828 -19.219 1 98.12 80 VAL B C 1
ATOM 3326 O O . VAL B 1 80 ? 1.27 -24.156 -20.25 1 98.12 80 VAL B O 1
ATOM 3329 N N . GLY B 1 81 ? 1.102 -22.875 -18.406 1 98.44 81 GLY B N 1
ATOM 3330 C CA . GLY B 1 81 ? 2.381 -22.234 -18.656 1 98.44 81 GLY B CA 1
ATOM 3331 C C . GLY B 1 81 ? 3.137 -21.891 -17.375 1 98.44 81 GLY B C 1
ATOM 3332 O O . GLY B 1 81 ? 2.537 -21.781 -16.312 1 98.44 81 GLY B O 1
ATOM 3333 N N . LEU B 1 82 ? 4.43 -21.875 -17.453 1 98.62 82 LEU B N 1
ATOM 3334 C CA . LEU B 1 82 ? 5.352 -21.312 -16.469 1 98.62 82 LEU B CA 1
ATOM 3335 C C . LEU B 1 82 ? 6.09 -20.109 -17.031 1 98.62 82 LEU B C 1
ATOM 3337 O O . LEU B 1 82 ? 6.645 -20.172 -18.141 1 98.62 82 LEU B O 1
ATOM 3341 N N . LYS B 1 83 ? 5.969 -19.031 -16.297 1 97.19 83 LYS B N 1
ATOM 3342 C CA . LYS B 1 83 ? 6.465 -17.766 -16.844 1 97.19 83 LYS B CA 1
ATOM 3343 C C . LYS B 1 83 ? 7.344 -17.047 -15.82 1 97.19 83 LYS B C 1
ATOM 3345 O O . LYS B 1 83 ? 7.008 -16.984 -14.633 1 97.19 83 LYS B O 1
ATOM 3350 N N . GLY B 1 84 ? 8.594 -16.594 -16.312 1 96.19 84 GLY B N 1
ATOM 3351 C CA . GLY B 1 84 ? 9.344 -15.617 -15.539 1 96.19 84 GLY B CA 1
ATOM 3352 C C . GLY B 1 84 ? 8.773 -14.211 -15.633 1 96.19 84 GLY B C 1
ATOM 3353 O O . GLY B 1 84 ? 7.707 -14.008 -16.219 1 96.19 84 GLY B O 1
ATOM 3354 N N . ILE B 1 85 ? 9.469 -13.273 -15.023 1 93.06 85 ILE B N 1
ATOM 3355 C CA . ILE B 1 85 ? 8.969 -11.906 -14.984 1 93.06 85 ILE B CA 1
ATOM 3356 C C . ILE B 1 85 ? 9.414 -11.156 -16.234 1 93.06 85 ILE B C 1
ATOM 3358 O O . ILE B 1 85 ? 10.57 -11.281 -16.672 1 93.06 85 ILE B O 1
ATOM 3362 N N . LEU B 1 86 ? 8.469 -10.5 -16.859 1 91.38 86 LEU B N 1
ATOM 3363 C CA . LEU B 1 86 ? 8.766 -9.648 -18.016 1 91.38 86 LEU B CA 1
ATOM 3364 C C . LEU B 1 86 ? 8.906 -8.195 -17.594 1 91.38 86 LEU B C 1
ATOM 3366 O O . LEU B 1 86 ? 8.094 -7.688 -16.812 1 91.38 86 LEU B O 1
ATOM 3370 N N . TYR B 1 87 ? 9.906 -7.547 -18.078 1 87 87 TYR B N 1
ATOM 3371 C CA . TYR B 1 87 ? 10.125 -6.137 -17.781 1 87 87 TYR B CA 1
ATOM 3372 C C . TYR B 1 87 ? 9.07 -5.27 -18.453 1 87 87 TYR B C 1
ATOM 3374 O O . TYR B 1 87 ? 8.703 -5.512 -19.609 1 87 87 TYR B O 1
ATOM 3382 N N . THR B 1 88 ? 8.508 -4.344 -17.766 1 81.44 88 THR B N 1
ATOM 3383 C CA . THR B 1 88 ? 7.602 -3.342 -18.312 1 81.44 88 THR B CA 1
ATOM 3384 C C . THR B 1 88 ? 8.195 -1.943 -18.188 1 81.44 88 THR B C 1
ATOM 3386 O O . THR B 1 88 ? 8.188 -1.357 -17.094 1 81.44 88 THR B O 1
ATOM 3389 N N . PRO B 1 89 ? 8.633 -1.423 -19.297 1 77.31 89 PRO B N 1
ATOM 3390 C CA . PRO B 1 89 ? 9.25 -0.095 -19.219 1 77.31 89 PRO B CA 1
ATOM 3391 C C . PRO B 1 89 ? 8.227 1.009 -18.938 1 77.31 89 PRO B C 1
ATOM 3393 O O . PRO B 1 89 ? 7.109 0.96 -19.453 1 77.31 89 PRO B O 1
ATOM 3396 N N . VAL B 1 90 ? 8.578 2.002 -18.125 1 74.06 90 VAL B N 1
ATOM 3397 C CA . VAL B 1 90 ? 7.73 3.143 -17.812 1 74.06 90 VAL B CA 1
ATOM 3398 C C . VAL B 1 90 ? 7.605 4.047 -19.047 1 74.06 90 VAL B C 1
ATOM 3400 O O . VAL B 1 90 ? 6.562 4.672 -19.25 1 74.06 90 VAL B O 1
ATOM 3403 N N . GLU B 1 91 ? 8.664 4.148 -19.828 1 66 91 GLU B N 1
ATOM 3404 C CA . GLU B 1 91 ? 8.742 5.094 -20.922 1 66 91 GLU B CA 1
ATOM 3405 C C . GLU B 1 91 ? 8.008 4.566 -22.156 1 66 91 GLU B C 1
ATOM 3407 O O . GLU B 1 91 ? 7.805 5.297 -23.125 1 66 91 GLU B O 1
ATOM 3412 N N . MET B 1 92 ? 7.598 3.324 -22.078 1 58.53 92 MET B N 1
ATOM 3413 C CA . MET B 1 92 ? 6.965 2.814 -23.281 1 58.53 92 MET B CA 1
ATOM 3414 C C . MET B 1 92 ? 5.59 3.447 -23.484 1 58.53 92 MET B C 1
ATOM 3416 O O . MET B 1 92 ? 4.77 3.465 -22.578 1 58.53 92 MET B O 1
ATOM 3420 N N . SER B 1 93 ? 5.555 4.332 -24.5 1 54.31 93 SER B N 1
ATOM 3421 C CA . SER B 1 93 ? 4.336 5.027 -24.891 1 54.31 93 SER B CA 1
ATOM 3422 C C . SER B 1 93 ? 3.363 4.082 -25.594 1 54.31 93 SER B C 1
ATOM 3424 O O . SER B 1 93 ? 3.783 3.164 -26.312 1 54.31 93 SER B O 1
ATOM 3426 N N . GLY B 1 94 ? 2.002 4.156 -25.297 1 53.66 94 GLY B N 1
ATOM 3427 C CA . GLY B 1 94 ? 0.834 3.807 -26.094 1 53.66 94 GLY B CA 1
ATOM 3428 C C . GLY B 1 94 ? 0.392 2.367 -25.906 1 53.66 94 GLY B C 1
ATOM 3429 O O . GLY B 1 94 ? -0.748 2.016 -26.219 1 53.66 94 GLY B O 1
ATOM 3430 N N . HIS B 1 95 ? 1.458 1.433 -25.578 1 60.5 95 HIS B N 1
ATOM 3431 C CA . HIS B 1 95 ? 0.966 0.062 -25.656 1 60.5 95 HIS B CA 1
ATOM 3432 C C . HIS B 1 95 ? 0.888 -0.582 -24.281 1 60.5 95 HIS B C 1
ATOM 3434 O O . HIS B 1 95 ? 1.676 -0.253 -23.391 1 60.5 95 HIS B O 1
ATOM 3440 N N . GLN B 1 96 ? -0.179 -1.252 -24.125 1 72.69 96 GLN B N 1
ATOM 3441 C CA . GLN B 1 96 ? -0.358 -2.098 -22.938 1 72.69 96 GLN B CA 1
ATOM 3442 C C . GLN B 1 96 ? 0.842 -3.018 -22.734 1 72.69 96 GLN B C 1
ATOM 3444 O O . GLN B 1 96 ? 1.453 -3.475 -23.703 1 72.69 96 GLN B O 1
ATOM 3449 N N . SER B 1 97 ? 1.194 -3.211 -21.547 1 80.38 97 SER B N 1
ATOM 3450 C CA . SER B 1 97 ? 2.314 -4.102 -21.266 1 80.38 97 SER B CA 1
ATOM 3451 C C . SER B 1 97 ? 2.004 -5.535 -21.688 1 80.38 97 SER B C 1
ATOM 3453 O O . SER B 1 97 ? 0.838 -5.91 -21.812 1 80.38 97 SER B O 1
ATOM 3455 N N . PHE B 1 98 ? 2.992 -6.289 -21.984 1 82.44 98 PHE B N 1
ATOM 3456 C CA . PHE B 1 98 ? 2.875 -7.699 -22.344 1 82.44 98 PHE B CA 1
ATOM 3457 C C . PHE B 1 98 ? 2.102 -8.461 -21.266 1 82.44 98 PHE B C 1
ATOM 3459 O O . PHE B 1 98 ? 1.197 -9.234 -21.594 1 82.44 98 PHE B O 1
ATOM 3466 N N . ASN B 1 99 ? 2.463 -8.203 -20.031 1 88.31 99 ASN B N 1
ATOM 3467 C CA . ASN B 1 99 ? 1.818 -8.898 -18.922 1 88.31 99 ASN B CA 1
ATOM 3468 C C . ASN B 1 99 ? 0.317 -8.625 -18.891 1 88.31 99 ASN B C 1
ATOM 3470 O O . ASN B 1 99 ? -0.482 -9.547 -18.719 1 88.31 99 ASN B O 1
ATOM 3474 N N . VAL B 1 100 ? 0.02 -7.387 -19.094 1 88.62 100 VAL B N 1
ATOM 3475 C CA . VAL B 1 100 ? -1.385 -6.996 -19.031 1 88.62 100 VAL B CA 1
ATOM 3476 C C . VAL B 1 100 ? -2.137 -7.613 -20.219 1 88.62 100 VAL B C 1
ATOM 3478 O O . VAL B 1 100 ? -3.221 -8.18 -20.031 1 88.62 100 VAL B O 1
ATOM 3481 N N . ALA B 1 101 ? -1.551 -7.582 -21.391 1 88.75 101 ALA B N 1
ATOM 3482 C CA . ALA B 1 101 ? -2.17 -8.117 -22.609 1 88.75 101 ALA B CA 1
ATOM 3483 C C . ALA B 1 101 ? -2.379 -9.625 -22.484 1 88.75 101 ALA B C 1
ATOM 3485 O O . ALA B 1 101 ? -3.422 -10.148 -22.891 1 88.75 101 ALA B O 1
ATOM 3486 N N . LEU B 1 102 ? -1.418 -10.273 -21.984 1 92.38 102 LEU B N 1
ATOM 3487 C CA . LEU B 1 102 ? -1.481 -11.727 -21.828 1 92.38 102 LEU B CA 1
ATOM 3488 C C . LEU B 1 102 ? -2.631 -12.125 -20.906 1 92.38 102 LEU B C 1
ATOM 3490 O O . LEU B 1 102 ? -3.389 -13.047 -21.219 1 92.38 102 LEU B O 1
ATOM 3494 N N . ARG B 1 103 ? -2.77 -11.469 -19.781 1 94.38 103 ARG B N 1
ATOM 3495 C CA . ARG B 1 103 ? -3.812 -11.766 -18.812 1 94.38 103 ARG B CA 1
ATOM 3496 C C . ARG B 1 103 ? -5.199 -11.523 -19.391 1 94.38 103 ARG B C 1
ATOM 3498 O O . ARG B 1 103 ? -6.129 -12.289 -19.141 1 94.38 103 ARG B O 1
ATOM 3505 N N . GLN B 1 104 ? -5.301 -10.492 -20.156 1 93.12 104 GLN B N 1
ATOM 3506 C CA . GLN B 1 104 ? -6.586 -10.156 -20.766 1 93.12 104 GLN B CA 1
ATOM 3507 C C . GLN B 1 104 ? -6.934 -11.117 -21.891 1 93.12 104 GLN B C 1
ATOM 3509 O O . GLN B 1 104 ? -8.07 -11.586 -21.984 1 93.12 104 GLN B O 1
ATOM 3514 N N . GLU B 1 105 ? -5.93 -11.43 -22.719 1 93.69 105 GLU B N 1
ATOM 3515 C CA . GLU B 1 105 ? -6.152 -12.312 -23.875 1 93.69 105 GLU B CA 1
ATOM 3516 C C . GLU B 1 105 ? -6.547 -13.711 -23.422 1 93.69 105 GLU B C 1
ATOM 3518 O O . GLU B 1 105 ? -7.41 -14.344 -24.031 1 93.69 105 GLU B O 1
ATOM 3523 N N . LEU B 1 106 ? -5.941 -14.18 -22.375 1 96.56 106 LEU B N 1
ATOM 3524 C CA . LEU B 1 106 ? -6.184 -15.539 -21.906 1 96.56 106 LEU B CA 1
ATOM 3525 C C . LEU B 1 106 ? -7.277 -15.555 -20.844 1 96.56 106 LEU B C 1
ATOM 3527 O O . LEU B 1 106 ? -7.738 -16.625 -20.438 1 96.56 106 LEU B O 1
ATOM 3531 N N . ASP B 1 107 ? -7.652 -14.43 -20.375 1 96.88 107 ASP B N 1
ATOM 3532 C CA . ASP B 1 107 ? -8.633 -14.258 -19.297 1 96.88 107 ASP B CA 1
ATOM 3533 C C . ASP B 1 107 ? -8.234 -15.055 -18.062 1 96.88 107 ASP B C 1
ATOM 3535 O O . ASP B 1 107 ? -9.031 -15.836 -17.531 1 96.88 107 ASP B O 1
ATOM 3539 N N . ILE B 1 108 ? -7.031 -15 -17.75 1 97.62 108 ILE B N 1
ATOM 3540 C CA . ILE B 1 108 ? -6.574 -15.508 -16.453 1 97.62 108 ILE B CA 1
ATOM 3541 C C . ILE B 1 108 ? -6.777 -14.445 -15.383 1 97.62 108 ILE B C 1
ATOM 3543 O O . ILE B 1 108 ? -5.852 -13.695 -15.055 1 97.62 108 ILE B O 1
ATOM 3547 N N . TYR B 1 109 ? -7.934 -14.508 -14.742 1 98.06 109 TYR B N 1
ATOM 3548 C CA . TYR B 1 109 ? -8.492 -13.383 -14.008 1 98.06 109 TYR B CA 1
ATOM 3549 C C . TYR B 1 109 ? -8.086 -13.422 -12.547 1 98.06 109 TYR B C 1
ATOM 3551 O O . TYR B 1 109 ? -8.211 -12.43 -11.828 1 98.06 109 TYR B O 1
ATOM 3559 N N . ALA B 1 110 ? -7.641 -14.539 -12.008 1 98.69 110 ALA B N 1
ATOM 3560 C CA . ALA B 1 110 ? -7.324 -14.672 -10.586 1 98.69 110 ALA B CA 1
ATOM 3561 C C . ALA B 1 110 ? -5.824 -14.836 -10.375 1 98.69 110 ALA B C 1
ATOM 3563 O O . ALA B 1 110 ? -5.258 -15.883 -10.68 1 98.69 110 ALA B O 1
ATOM 3564 N N . SER B 1 111 ? -5.203 -13.797 -9.914 1 98.44 111 SER B N 1
ATOM 3565 C CA . SER B 1 111 ? -3.807 -13.891 -9.508 1 98.44 111 SER B CA 1
ATOM 3566 C C . SER B 1 111 ? -3.691 -14.344 -8.055 1 98.44 111 SER B C 1
ATOM 3568 O O . SER B 1 111 ? -4.223 -13.695 -7.148 1 98.44 111 SER B O 1
ATOM 3570 N N . VAL B 1 112 ? -3.043 -15.453 -7.832 1 98.69 112 VAL B N 1
ATOM 3571 C CA . VAL B 1 112 ? -2.863 -16.016 -6.5 1 98.69 112 VAL B CA 1
ATOM 3572 C C . VAL B 1 112 ? -1.414 -15.836 -6.055 1 98.69 112 VAL B C 1
ATOM 3574 O O . VAL B 1 112 ? -0.486 -16.234 -6.758 1 98.69 112 VAL B O 1
ATOM 3577 N N . VAL B 1 113 ? -1.235 -15.219 -4.953 1 98.69 113 VAL B N 1
ATOM 3578 C CA . VAL B 1 113 ? 0.089 -15.008 -4.379 1 98.69 113 VAL B CA 1
ATOM 3579 C C . VAL B 1 113 ? 0.136 -15.594 -2.967 1 98.69 113 VAL B C 1
ATOM 3581 O O . VAL B 1 113 ? -0.694 -15.25 -2.121 1 98.69 113 VAL B O 1
ATOM 3584 N N . LEU B 1 114 ? 1.052 -16.469 -2.699 1 98.5 114 LEU B N 1
ATOM 3585 C CA . LEU B 1 114 ? 1.19 -17.094 -1.387 1 98.5 114 LEU B CA 1
ATOM 3586 C C . LEU B 1 114 ? 2.289 -16.422 -0.577 1 98.5 114 LEU B C 1
ATOM 3588 O O . LEU B 1 114 ? 3.453 -16.406 -0.987 1 98.5 114 LEU B O 1
ATOM 3592 N N . ILE B 1 115 ? 1.946 -15.797 0.536 1 98.5 115 ILE B N 1
ATOM 3593 C CA . ILE B 1 115 ? 2.863 -15.086 1.416 1 98.5 115 ILE B CA 1
ATOM 3594 C C . ILE B 1 115 ? 2.98 -15.82 2.748 1 98.5 115 ILE B C 1
ATOM 3596 O O . ILE B 1 115 ? 2.053 -15.805 3.561 1 98.5 115 ILE B O 1
ATOM 3600 N N . LYS B 1 116 ? 4.102 -16.375 2.916 1 98.06 116 LYS B N 1
ATOM 3601 C CA . LYS B 1 116 ? 4.297 -17.188 4.117 1 98.06 116 LYS B CA 1
ATOM 3602 C C . LYS B 1 116 ? 5.754 -17.141 4.574 1 98.06 116 LYS B C 1
ATOM 3604 O O . LYS B 1 116 ? 6.668 -17.203 3.752 1 98.06 116 LYS B O 1
ATOM 3609 N N . ASN B 1 117 ? 5.949 -16.938 5.918 1 98.06 117 ASN B N 1
ATOM 3610 C CA . ASN B 1 117 ? 7.293 -17.109 6.461 1 98.06 117 ASN B CA 1
ATOM 3611 C C . ASN B 1 117 ? 7.824 -18.516 6.23 1 98.06 117 ASN B C 1
ATOM 3613 O O . ASN B 1 117 ? 7.07 -19.484 6.316 1 98.06 117 ASN B O 1
ATOM 3617 N N . ILE B 1 118 ? 9.016 -18.625 5.867 1 96.75 118 ILE B N 1
ATOM 3618 C CA . ILE B 1 118 ? 9.68 -19.922 5.691 1 96.75 118 ILE B CA 1
ATOM 3619 C C . ILE B 1 118 ? 10.578 -20.203 6.891 1 96.75 118 ILE B C 1
ATOM 3621 O O . ILE B 1 118 ? 11.445 -19.391 7.234 1 96.75 118 ILE B O 1
ATOM 3625 N N . PRO B 1 119 ? 10.375 -21.359 7.559 1 95 119 PRO B N 1
ATOM 3626 C CA . PRO B 1 119 ? 11.258 -21.688 8.672 1 95 119 PRO B CA 1
ATOM 3627 C C . PRO B 1 119 ? 12.742 -21.625 8.297 1 95 119 PRO B C 1
ATOM 3629 O O . PRO B 1 119 ? 13.125 -22.062 7.215 1 95 119 PRO B O 1
ATOM 3632 N N . GLY B 1 120 ? 13.508 -21.016 9.148 1 94.81 120 GLY B N 1
ATOM 3633 C CA . GLY B 1 120 ? 14.938 -20.891 8.906 1 94.81 120 GLY B CA 1
ATOM 3634 C C . GLY B 1 120 ? 15.312 -19.578 8.25 1 94.81 120 GLY B C 1
ATOM 3635 O O . GLY B 1 120 ? 16.484 -19.188 8.25 1 94.81 120 GLY B O 1
ATOM 3636 N N . TYR B 1 121 ? 14.391 -18.953 7.719 1 96.25 121 TYR B N 1
ATOM 3637 C CA . TYR B 1 121 ? 14.609 -17.625 7.145 1 96.25 121 TYR B CA 1
ATOM 3638 C C . TYR B 1 121 ? 14.016 -16.531 8.031 1 96.25 121 TYR B C 1
ATOM 3640 O O . TYR B 1 121 ? 12.844 -16.172 7.875 1 96.25 121 TYR B O 1
ATOM 3648 N N . GLU B 1 122 ? 14.82 -15.953 8.859 1 95.06 122 GLU B N 1
ATOM 3649 C CA . GLU B 1 122 ? 14.352 -15 9.859 1 95.06 122 GLU B CA 1
ATOM 3650 C C . GLU B 1 122 ? 14.086 -13.633 9.234 1 95.06 122 GLU B C 1
ATOM 3652 O O . GLU B 1 122 ? 14.938 -13.094 8.516 1 95.06 122 GLU B O 1
ATOM 3657 N N . THR B 1 123 ? 12.914 -13.117 9.438 1 95.75 123 THR B N 1
ATOM 3658 C CA . THR B 1 123 ? 12.5 -11.797 8.984 1 95.75 123 THR B CA 1
ATOM 3659 C C . THR B 1 123 ? 11.984 -10.961 10.148 1 95.75 123 THR B C 1
ATOM 3661 O O . THR B 1 123 ? 11.883 -11.453 11.273 1 95.75 123 THR B O 1
ATOM 3664 N N . ARG B 1 124 ? 11.711 -9.648 9.938 1 94.69 124 ARG B N 1
ATOM 3665 C CA . ARG B 1 124 ? 11.227 -8.75 10.977 1 94.69 124 ARG B CA 1
ATOM 3666 C C . ARG B 1 124 ? 9.875 -9.227 11.516 1 94.69 124 ARG B C 1
ATOM 3668 O O . ARG B 1 124 ? 9.586 -9.062 12.703 1 94.69 124 ARG B O 1
ATOM 3675 N N . HIS B 1 125 ? 9.086 -9.812 10.633 1 97.06 125 HIS B N 1
ATOM 3676 C CA . HIS B 1 125 ? 7.797 -10.383 11.008 1 97.06 125 HIS B CA 1
ATOM 3677 C C . HIS B 1 125 ? 7.867 -11.906 11.062 1 97.06 125 HIS B C 1
ATOM 3679 O O . HIS B 1 125 ? 8.656 -12.523 10.344 1 97.06 125 HIS B O 1
ATOM 3685 N N . ALA B 1 126 ? 7.074 -12.477 11.906 1 97.25 126 ALA B N 1
ATOM 3686 C CA . ALA B 1 126 ? 7.008 -13.93 12.047 1 97.25 126 ALA B CA 1
ATOM 3687 C C . ALA B 1 126 ? 5.566 -14.422 11.984 1 97.25 126 ALA B C 1
ATOM 3689 O O . ALA B 1 126 ? 4.629 -13.648 12.195 1 97.25 126 ALA B O 1
ATOM 3690 N N . ASN B 1 127 ? 5.402 -15.688 11.586 1 97.69 127 ASN B N 1
ATOM 3691 C CA . ASN B 1 127 ? 4.117 -16.375 11.594 1 97.69 127 ASN B CA 1
ATOM 3692 C C . ASN B 1 127 ? 3.133 -15.734 10.617 1 97.69 127 ASN B C 1
ATOM 3694 O O . ASN B 1 127 ? 1.938 -15.641 10.906 1 97.69 127 ASN B O 1
ATOM 3698 N N . VAL B 1 128 ? 3.684 -15.203 9.57 1 98.56 128 VAL B N 1
ATOM 3699 C CA . VAL B 1 128 ? 2.844 -14.672 8.5 1 98.56 128 VAL B CA 1
ATOM 3700 C C . VAL B 1 128 ? 2.436 -15.805 7.559 1 98.56 128 VAL B C 1
ATOM 3702 O O . VAL B 1 128 ? 3.275 -16.594 7.129 1 98.56 128 VAL B O 1
ATOM 3705 N N . ASP B 1 129 ? 1.195 -16.016 7.301 1 98.56 129 ASP B N 1
ATOM 3706 C CA . ASP B 1 129 ? 0.634 -16.969 6.348 1 98.56 129 ASP B CA 1
ATOM 3707 C C . ASP B 1 129 ? -0.655 -16.438 5.727 1 98.56 129 ASP B C 1
ATOM 3709 O O . ASP B 1 129 ? -1.741 -16.625 6.277 1 98.56 129 ASP B O 1
ATOM 3713 N N . MET B 1 130 ? -0.533 -15.781 4.609 1 98.62 130 MET B N 1
ATOM 3714 C CA . MET B 1 130 ? -1.721 -15.242 3.955 1 98.62 130 MET B CA 1
ATOM 3715 C C . MET B 1 130 ? -1.677 -15.492 2.451 1 98.62 130 MET B C 1
ATOM 3717 O O . MET B 1 130 ? -0.605 -15.727 1.888 1 98.62 130 MET B O 1
ATOM 3721 N N . CYS B 1 131 ? -2.787 -15.523 1.83 1 98.75 131 CYS B N 1
ATOM 3722 C CA . CYS B 1 131 ? -2.945 -15.688 0.389 1 98.75 131 CYS B CA 1
ATOM 3723 C C . CYS B 1 131 ? -3.678 -14.492 -0.216 1 98.75 131 CYS B C 1
ATOM 3725 O O . CYS B 1 131 ? -4.754 -14.117 0.252 1 98.75 131 CYS B O 1
ATOM 3727 N N . LEU B 1 132 ? -3.092 -13.914 -1.151 1 98.81 132 LEU B N 1
ATOM 3728 C CA . LEU B 1 132 ? -3.717 -12.781 -1.827 1 98.81 132 LEU B CA 1
ATOM 3729 C C . LEU B 1 132 ? -4.301 -13.203 -3.172 1 98.81 132 LEU B C 1
ATOM 3731 O O . LEU B 1 132 ? -3.609 -13.82 -3.984 1 98.81 132 LEU B O 1
ATOM 3735 N N . ILE B 1 133 ? -5.543 -12.953 -3.344 1 98.88 133 ILE B N 1
ATOM 3736 C CA . ILE B 1 133 ? -6.258 -13.195 -4.594 1 98.88 133 ILE B CA 1
ATOM 3737 C C . ILE B 1 133 ? -6.617 -11.859 -5.246 1 98.88 133 ILE B C 1
ATOM 3739 O O . ILE B 1 133 ? -7.48 -11.133 -4.754 1 98.88 133 ILE B O 1
ATOM 3743 N N . ARG B 1 134 ? -5.992 -11.578 -6.32 1 98.44 134 ARG B N 1
ATOM 3744 C CA . ARG B 1 134 ? -6.086 -10.297 -7.02 1 98.44 134 ARG B CA 1
ATOM 3745 C C . ARG B 1 134 ? -6.848 -10.445 -8.328 1 98.44 134 ARG B C 1
ATOM 3747 O O . ARG B 1 134 ? -6.539 -11.328 -9.141 1 98.44 134 ARG B O 1
ATOM 3754 N N . GLU B 1 135 ? -7.926 -9.562 -8.562 1 98.56 135 GLU B N 1
ATOM 3755 C CA . GLU B 1 135 ? -8.555 -9.461 -9.875 1 98.56 135 GLU B CA 1
ATOM 3756 C C . GLU B 1 135 ? -7.578 -8.93 -10.914 1 98.56 135 GLU B C 1
ATOM 3758 O O . GLU B 1 135 ? -6.969 -7.871 -10.727 1 98.56 135 GLU B O 1
ATOM 3763 N N . ASN B 1 136 ? -7.434 -9.578 -12.016 1 96.5 136 ASN B N 1
ATOM 3764 C CA . ASN B 1 136 ? -6.25 -9.367 -12.844 1 96.5 136 ASN B CA 1
ATOM 3765 C C . ASN B 1 136 ? -6.621 -8.82 -14.219 1 96.5 136 ASN B C 1
ATOM 3767 O O . ASN B 1 136 ? -5.75 -8.602 -15.062 1 96.5 136 ASN B O 1
ATOM 3771 N N . THR B 1 137 ? -7.902 -8.562 -14.492 1 96.62 137 THR B N 1
ATOM 3772 C CA . THR B 1 137 ? -8.258 -8.32 -15.883 1 96.62 137 THR B CA 1
ATOM 3773 C C . THR B 1 137 ? -8.891 -6.941 -16.047 1 96.62 137 THR B C 1
ATOM 3775 O O . THR B 1 137 ? -9.117 -6.488 -17.172 1 96.62 137 THR B O 1
ATOM 3778 N N . GLU B 1 138 ? -9.234 -6.258 -14.953 1 96.62 138 GLU B N 1
ATOM 3779 C CA . GLU B 1 138 ? -9.836 -4.938 -15.117 1 96.62 138 GLU B CA 1
ATOM 3780 C C . GLU B 1 138 ? -9.352 -3.971 -14.039 1 96.62 138 GLU B C 1
ATOM 3782 O O . GLU B 1 138 ? -8.203 -4.062 -13.594 1 96.62 138 GLU B O 1
ATOM 3787 N N . GLY B 1 139 ? -10.094 -2.934 -13.719 1 95.44 139 GLY B N 1
ATOM 3788 C CA . GLY B 1 139 ? -9.648 -1.86 -12.844 1 95.44 139 GLY B CA 1
ATOM 3789 C C . GLY B 1 139 ? -8.867 -0.786 -13.578 1 95.44 139 GLY B C 1
ATOM 3790 O O . GLY B 1 139 ? -9.219 -0.397 -14.688 1 95.44 139 GLY B O 1
ATOM 3791 N N . GLU B 1 140 ? -7.848 -0.303 -12.953 1 93.5 140 GLU B N 1
ATOM 3792 C CA . GLU B 1 140 ? -6.973 0.697 -13.562 1 93.5 140 GLU B CA 1
ATOM 3793 C C . GLU B 1 140 ? -6.172 0.102 -14.711 1 93.5 140 GLU B C 1
ATOM 3795 O O . GLU B 1 140 ? -5.609 0.836 -15.531 1 93.5 140 GLU B O 1
ATOM 3800 N N . TYR B 1 141 ? -6.164 -1.182 -14.82 1 90.69 141 TYR B N 1
ATOM 3801 C CA . TYR B 1 141 ? -5.348 -1.894 -15.797 1 90.69 141 TYR B CA 1
ATOM 3802 C C . TYR B 1 141 ? -6.109 -2.086 -17.109 1 90.69 141 TYR B C 1
ATOM 3804 O O . TYR B 1 141 ? -5.629 -2.766 -18.016 1 90.69 141 TYR B O 1
ATOM 3812 N N . SER B 1 142 ? -7.25 -1.479 -17.172 1 86.94 142 SER B N 1
ATOM 3813 C CA . SER B 1 142 ? -8.023 -1.537 -18.406 1 86.94 142 SER B CA 1
ATOM 3814 C C . SER B 1 142 ? -7.348 -0.75 -19.516 1 86.94 142 SER B C 1
ATOM 3816 O O . SER B 1 142 ? -7.676 -0.924 -20.703 1 86.94 142 SER B O 1
ATOM 3818 N N . GLY B 1 143 ? -6.449 0.14 -19.141 1 82.62 143 GLY B N 1
ATOM 3819 C CA . GLY B 1 143 ? -5.672 0.896 -20.109 1 82.62 143 GLY B CA 1
ATOM 3820 C C . GLY B 1 143 ? -6.48 1.974 -20.812 1 82.62 143 GLY B C 1
ATOM 3821 O O . GLY B 1 143 ? -6.098 2.447 -21.875 1 82.62 143 GLY B O 1
ATOM 3822 N N . LEU B 1 144 ? -7.578 2.357 -20.188 1 89.38 144 LEU B N 1
ATOM 3823 C CA . LEU B 1 144 ? -8.445 3.363 -20.781 1 89.38 144 LEU B CA 1
ATOM 3824 C C . LEU B 1 144 ? -8.133 4.75 -20.219 1 89.38 144 LEU B C 1
ATOM 3826 O O . LEU B 1 144 ? -8.617 5.121 -19.156 1 89.38 144 LEU B O 1
ATOM 3830 N N . GLU B 1 145 ? -7.258 5.414 -20.953 1 93.69 145 GLU B N 1
ATOM 3831 C CA . GLU B 1 145 ? -6.859 6.77 -20.594 1 93.69 145 GLU B CA 1
ATOM 3832 C C . GLU B 1 145 ? -6.988 7.715 -21.781 1 93.69 145 GLU B C 1
ATOM 3834 O O . GLU B 1 145 ? -6.812 7.301 -22.922 1 93.69 145 GLU B O 1
ATOM 3839 N N . HIS B 1 146 ? -7.309 8.859 -21.562 1 93 146 HIS B N 1
ATOM 3840 C CA . HIS B 1 146 ? -7.328 9.836 -22.641 1 93 146 HIS B CA 1
ATOM 3841 C C . HIS B 1 146 ? -7.023 11.242 -22.109 1 93 146 HIS B C 1
ATOM 3843 O O . HIS B 1 146 ? -7.184 11.508 -20.922 1 93 146 HIS B O 1
ATOM 3849 N N . GLN B 1 147 ? -6.461 12 -22.938 1 91.69 147 GLN B N 1
ATOM 3850 C CA . GLN B 1 147 ? -6.215 13.414 -22.672 1 91.69 147 GLN B CA 1
ATOM 3851 C C . GLN B 1 147 ? -7.27 14.289 -23.344 1 91.69 147 GLN B C 1
ATOM 3853 O O . GLN B 1 147 ? -7.219 14.531 -24.547 1 91.69 147 GLN B O 1
ATOM 3858 N N . SER B 1 148 ? -8.203 14.883 -22.562 1 85.38 148 SER B N 1
ATOM 3859 C CA . SER B 1 148 ? -9.305 15.68 -23.109 1 85.38 148 SER B CA 1
ATOM 3860 C C . SER B 1 148 ? -8.805 17 -23.656 1 85.38 148 SER B C 1
ATOM 3862 O O . SER B 1 148 ? -9.281 17.469 -24.703 1 85.38 148 SER B O 1
ATOM 3864 N N . VAL B 1 149 ? -7.992 17.656 -22.938 1 89.62 149 VAL B N 1
ATOM 3865 C CA . VAL B 1 149 ? -7.242 18.844 -23.328 1 89.62 149 VAL B CA 1
ATOM 3866 C C . VAL B 1 149 ? -5.805 18.734 -22.828 1 89.62 149 VAL B C 1
ATOM 3868 O O . VAL B 1 149 ? -5.52 18 -21.891 1 89.62 149 VAL B O 1
ATOM 3871 N N . PRO B 1 150 ? -4.992 19.406 -23.5 1 90.38 150 PRO B N 1
ATOM 3872 C CA . PRO B 1 150 ? -3.6 19.297 -23.062 1 90.38 150 PRO B CA 1
ATOM 3873 C C . PRO B 1 150 ? -3.434 19.562 -21.562 1 90.38 150 PRO B C 1
ATOM 3875 O O . PRO B 1 150 ? -3.936 20.562 -21.062 1 90.38 150 PRO B O 1
ATOM 3878 N N . GLY B 1 151 ? -2.834 18.562 -20.953 1 94.12 151 GLY B N 1
ATOM 3879 C CA . GLY B 1 151 ? -2.537 18.75 -19.531 1 94.12 151 GLY B CA 1
ATOM 3880 C C . GLY B 1 151 ? -3.627 18.219 -18.625 1 94.12 151 GLY B C 1
ATOM 3881 O O . GLY B 1 151 ? -3.535 18.344 -17.406 1 94.12 151 GLY B O 1
ATOM 3882 N N . VAL B 1 152 ? -4.613 17.719 -19.141 1 95.38 152 VAL B N 1
ATOM 3883 C CA . VAL B 1 152 ? -5.684 17.109 -18.359 1 95.38 152 VAL B CA 1
ATOM 3884 C C . VAL B 1 152 ? -5.895 15.672 -18.812 1 95.38 152 VAL B C 1
ATOM 3886 O O . VAL B 1 152 ? -6.383 15.43 -19.922 1 95.38 152 VAL B O 1
ATOM 3889 N N . VAL B 1 153 ? -5.535 14.734 -17.953 1 95.88 153 VAL B N 1
ATOM 3890 C CA . VAL B 1 153 ? -5.656 13.328 -18.312 1 95.88 153 VAL B CA 1
ATOM 3891 C C . VAL B 1 153 ? -6.734 12.672 -17.469 1 95.88 153 VAL B C 1
ATOM 3893 O O . VAL B 1 153 ? -6.832 12.93 -16.266 1 95.88 153 VAL B O 1
ATOM 3896 N N . GLU B 1 154 ? -7.566 11.93 -18.078 1 95.56 154 GLU B N 1
ATOM 3897 C CA . GLU B 1 154 ? -8.578 11.094 -17.438 1 95.56 154 GLU B CA 1
ATOM 3898 C C . GLU B 1 154 ? -8.289 9.609 -17.625 1 95.56 154 GLU B C 1
ATOM 3900 O O . GLU B 1 154 ? -8.117 9.148 -18.75 1 95.56 154 GLU B O 1
ATOM 3905 N N . SER B 1 155 ? -8.125 8.922 -16.531 1 94.62 155 SER B N 1
ATOM 3906 C CA . SER B 1 155 ? -7.938 7.477 -16.562 1 94.62 155 SER B CA 1
ATOM 3907 C C . SER B 1 155 ? -9.156 6.754 -15.992 1 94.62 155 SER B C 1
ATOM 3909 O O . SER B 1 155 ? -9.648 7.102 -14.914 1 94.62 155 SER B O 1
ATOM 3911 N N . LEU B 1 156 ? -9.633 5.789 -16.672 1 94.19 156 LEU B N 1
ATOM 3912 C CA . LEU B 1 156 ? -10.836 5.078 -16.25 1 94.19 156 LEU B CA 1
ATOM 3913 C C . LEU B 1 156 ? -10.484 3.826 -15.469 1 94.19 156 LEU B C 1
ATOM 3915 O O . LEU B 1 156 ? -9.609 3.059 -15.867 1 94.19 156 LEU B O 1
ATOM 3919 N N . LYS B 1 157 ? -11.008 3.723 -14.359 1 95.88 157 LYS B N 1
ATOM 3920 C CA . LYS B 1 157 ? -11.055 2.471 -13.617 1 95.88 157 LYS B CA 1
ATOM 3921 C C . LYS B 1 157 ? -12.391 1.758 -13.82 1 95.88 157 LYS B C 1
ATOM 3923 O O . LYS B 1 157 ? -13.445 2.297 -13.484 1 95.88 157 LYS B O 1
ATOM 3928 N N . ILE B 1 158 ? -12.359 0.548 -14.359 1 96.38 158 ILE B N 1
ATOM 3929 C CA . ILE B 1 158 ? -13.586 -0.187 -14.656 1 96.38 158 ILE B CA 1
ATOM 3930 C C . ILE B 1 158 ? -13.773 -1.3 -13.625 1 96.38 158 ILE B C 1
ATOM 3932 O O . ILE B 1 158 ? -12.836 -2.033 -13.312 1 96.38 158 ILE B O 1
ATOM 3936 N N . VAL B 1 159 ? -14.953 -1.38 -13.07 1 97.56 159 VAL B N 1
ATOM 3937 C CA . VAL B 1 159 ? -15.352 -2.475 -12.195 1 97.56 159 VAL B CA 1
ATOM 3938 C C . VAL B 1 159 ? -16.688 -3.047 -12.656 1 97.56 159 VAL B C 1
ATOM 3940 O O . VAL B 1 159 ? -17.672 -2.312 -12.789 1 97.56 159 VAL B O 1
ATOM 3943 N N . THR B 1 160 ? -16.75 -4.297 -12.938 1 98 160 THR B N 1
ATOM 3944 C CA . THR B 1 160 ? -18 -4.926 -13.375 1 98 160 THR B CA 1
ATOM 3945 C C . THR B 1 160 ? -18.469 -5.953 -12.344 1 98 160 THR B C 1
ATOM 3947 O O . THR B 1 160 ? -17.656 -6.586 -11.672 1 98 160 THR B O 1
ATOM 3950 N N . ARG B 1 161 ? -19.734 -6.062 -12.281 1 98.19 161 ARG B N 1
ATOM 3951 C CA . ARG B 1 161 ? -20.328 -7.043 -11.375 1 98.19 161 ARG B CA 1
ATOM 3952 C C . ARG B 1 161 ? -19.875 -8.453 -11.727 1 98.19 161 ARG B C 1
ATOM 3954 O O . ARG B 1 161 ? -19.547 -9.25 -10.844 1 98.19 161 ARG B O 1
ATOM 3961 N N . MET B 1 162 ? -19.906 -8.766 -12.969 1 97.88 162 MET B N 1
ATOM 3962 C CA . MET B 1 162 ? -19.547 -10.102 -13.445 1 97.88 162 MET B CA 1
ATOM 3963 C C . MET B 1 162 ? -18.141 -10.477 -13.016 1 97.88 162 MET B C 1
ATOM 3965 O O . MET B 1 162 ? -17.922 -11.547 -12.453 1 97.88 162 MET B O 1
ATOM 3969 N N . LYS B 1 163 ? -17.188 -9.633 -13.258 1 98.25 163 LYS B N 1
ATOM 3970 C CA . LYS B 1 163 ? -15.789 -9.938 -12.945 1 98.25 163 LYS B CA 1
ATOM 3971 C C . LYS B 1 163 ? -15.531 -9.867 -11.445 1 98.25 163 LYS B C 1
ATOM 3973 O O . LYS B 1 163 ? -14.703 -10.609 -10.914 1 98.25 163 LYS B O 1
ATOM 3978 N N . SER B 1 164 ? -16.25 -8.969 -10.711 1 98.81 164 SER B N 1
ATOM 3979 C CA . SER B 1 164 ? -16.188 -8.953 -9.25 1 98.81 164 SER B CA 1
ATOM 3980 C C . SER B 1 164 ? -16.719 -10.258 -8.664 1 98.81 164 SER B C 1
ATOM 3982 O O . SER B 1 164 ? -16.125 -10.797 -7.727 1 98.81 164 SER B O 1
ATOM 3984 N N . GLU B 1 165 ? -17.781 -10.727 -9.219 1 98.75 165 GLU B N 1
ATOM 3985 C CA . GLU B 1 165 ? -18.406 -11.945 -8.703 1 98.75 165 GLU B CA 1
ATOM 3986 C C . GLU B 1 165 ? -17.484 -13.148 -8.891 1 98.75 165 GLU B C 1
ATOM 3988 O O . GLU B 1 165 ? -17.297 -13.945 -7.969 1 98.75 165 GLU B O 1
ATOM 3993 N N . ARG B 1 166 ? -16.969 -13.352 -10.086 1 98.44 166 ARG B N 1
ATOM 3994 C CA . ARG B 1 166 ? -16.156 -14.539 -10.359 1 98.44 166 ARG B CA 1
ATOM 3995 C C . ARG B 1 166 ? -14.906 -14.562 -9.5 1 98.44 166 ARG B C 1
ATOM 3997 O O . ARG B 1 166 ? -14.492 -15.625 -9.023 1 98.44 166 ARG B O 1
ATOM 4004 N N . ILE B 1 167 ? -14.258 -13.367 -9.266 1 98.81 167 ILE B N 1
ATOM 4005 C CA . ILE B 1 167 ? -13.039 -13.352 -8.461 1 98.81 167 ILE B CA 1
ATOM 4006 C C . ILE B 1 167 ? -13.375 -13.625 -7.004 1 98.81 167 ILE B C 1
ATOM 4008 O O . ILE B 1 167 ? -12.602 -14.266 -6.285 1 98.81 167 ILE B O 1
ATOM 4012 N N . CYS B 1 168 ? -14.484 -13.094 -6.523 1 98.88 168 CYS B N 1
ATOM 4013 C CA . CYS B 1 168 ? -14.906 -13.359 -5.152 1 98.88 168 CYS B CA 1
ATOM 4014 C C . CYS B 1 168 ? -15.242 -14.836 -4.957 1 98.88 168 CYS B C 1
ATOM 4016 O O . CYS B 1 168 ? -14.836 -15.438 -3.963 1 98.88 168 CYS B O 1
ATOM 4018 N N . ARG B 1 169 ? -15.938 -15.398 -5.922 1 98.81 169 ARG B N 1
ATOM 4019 C CA . ARG B 1 169 ? -16.234 -16.828 -5.848 1 98.81 169 ARG B CA 1
ATOM 4020 C C . ARG B 1 169 ? -14.961 -17.656 -5.848 1 98.81 169 ARG B C 1
ATOM 4022 O O . ARG B 1 169 ? -14.859 -18.656 -5.133 1 98.81 169 ARG B O 1
ATOM 4029 N N . PHE B 1 170 ? -14.047 -17.297 -6.676 1 98.69 170 PHE B N 1
ATOM 4030 C CA . PHE B 1 170 ? -12.75 -17.953 -6.695 1 98.69 170 PHE B CA 1
ATOM 4031 C C . PHE B 1 170 ? -12.102 -17.922 -5.316 1 98.69 170 PHE B C 1
ATOM 4033 O O . PHE B 1 170 ? -11.602 -18.938 -4.836 1 98.69 170 PHE B O 1
ATOM 4040 N N . ALA B 1 171 ? -12.094 -16.766 -4.672 1 98.81 171 ALA B N 1
ATOM 4041 C CA . ALA B 1 171 ? -11.445 -16.578 -3.375 1 98.81 171 ALA B CA 1
ATOM 4042 C C . ALA B 1 171 ? -12.086 -17.469 -2.314 1 98.81 171 ALA B C 1
ATOM 4044 O O . ALA B 1 171 ? -11.391 -18.125 -1.531 1 98.81 171 ALA B O 1
ATOM 4045 N N . PHE B 1 172 ? -13.391 -17.5 -2.291 1 98.81 172 PHE B N 1
ATOM 4046 C CA . PHE B 1 172 ? -14.102 -18.312 -1.307 1 98.81 172 PHE B CA 1
ATOM 4047 C C . PHE B 1 172 ? -13.883 -19.797 -1.57 1 98.81 172 PHE B C 1
ATOM 4049 O O . PHE B 1 172 ? -13.68 -20.562 -0.636 1 98.81 172 PHE B O 1
ATOM 4056 N N . SER B 1 173 ? -13.984 -20.172 -2.816 1 98.12 173 SER B N 1
ATOM 4057 C CA . SER B 1 173 ? -13.734 -21.562 -3.168 1 98.12 173 SER B CA 1
ATOM 4058 C C . SER B 1 173 ? -12.312 -21.984 -2.803 1 98.12 173 SER B C 1
ATOM 4060 O O . SER B 1 173 ? -12.094 -23.094 -2.312 1 98.12 173 SER B O 1
ATOM 4062 N N . PHE B 1 174 ? -11.375 -21.141 -3.09 1 97.56 174 PHE B N 1
ATOM 4063 C CA . PHE B 1 174 ? -9.992 -21.391 -2.721 1 97.56 174 PHE B CA 1
ATOM 4064 C C . PHE B 1 174 ? -9.859 -21.609 -1.218 1 97.56 174 PHE B C 1
ATOM 4066 O O . PHE B 1 174 ? -9.18 -22.531 -0.774 1 97.56 174 PHE B O 1
ATOM 4073 N N . ALA B 1 175 ? -10.445 -20.656 -0.443 1 98.31 175 ALA B N 1
ATOM 4074 C CA . ALA B 1 175 ? -10.383 -20.75 1.014 1 98.31 175 ALA B CA 1
ATOM 4075 C C . ALA B 1 175 ? -10.906 -22.094 1.499 1 98.31 175 ALA B C 1
ATOM 4077 O O . ALA B 1 175 ? -10.258 -22.766 2.309 1 98.31 175 ALA B O 1
ATOM 4078 N N . LYS B 1 176 ? -12 -22.531 0.972 1 97.31 176 LYS B N 1
ATOM 4079 C CA . LYS B 1 176 ? -12.594 -23.797 1.368 1 97.31 176 LYS B CA 1
ATOM 4080 C C . LYS B 1 176 ? -11.703 -24.969 0.976 1 97.31 176 LYS B C 1
ATOM 4082 O O . LYS B 1 176 ? -11.445 -25.859 1.789 1 97.31 176 LYS B O 1
ATOM 4087 N N . ALA B 1 177 ? -11.25 -24.938 -0.223 1 95.06 177 ALA B N 1
ATOM 4088 C CA . ALA B 1 177 ? -10.461 -26.047 -0.765 1 95.06 177 ALA B CA 1
ATOM 4089 C C . ALA B 1 177 ? -9.133 -26.188 -0.02 1 95.06 177 ALA B C 1
ATOM 4091 O O . ALA B 1 177 ? -8.57 -27.297 0.043 1 95.06 177 ALA B O 1
ATOM 4092 N N . ASN B 1 178 ? -8.664 -25.125 0.561 1 96.06 178 ASN B N 1
ATOM 4093 C CA . ASN B 1 178 ? -7.344 -25.156 1.185 1 96.06 178 ASN B CA 1
ATOM 4094 C C . ASN B 1 178 ? -7.441 -25.062 2.705 1 96.06 178 ASN B C 1
ATOM 4096 O O . ASN B 1 178 ? -6.449 -24.766 3.375 1 96.06 178 ASN B O 1
ATOM 4100 N N . GLY B 1 179 ? -8.586 -25.219 3.27 1 96.44 179 GLY B N 1
ATOM 4101 C CA . GLY B 1 179 ? -8.781 -25.266 4.711 1 96.44 179 GLY B CA 1
ATOM 4102 C C . GLY B 1 179 ? -8.539 -23.938 5.391 1 96.44 179 GLY B C 1
ATOM 4103 O O . GLY B 1 179 ? -8.086 -23.891 6.535 1 96.44 179 GLY B O 1
ATOM 4104 N N . ARG B 1 180 ? -8.727 -22.859 4.641 1 98.31 180 ARG B N 1
ATOM 4105 C CA . ARG B 1 180 ? -8.641 -21.516 5.215 1 98.31 180 ARG B CA 1
ATOM 4106 C C . ARG B 1 180 ? -9.922 -21.141 5.949 1 98.31 180 ARG B C 1
ATOM 4108 O O . ARG B 1 180 ? -10.961 -21.766 5.742 1 98.31 180 ARG B O 1
ATOM 4115 N N . GLN B 1 181 ? -9.828 -20.094 6.828 1 98.38 181 GLN B N 1
ATOM 4116 C CA . GLN B 1 181 ? -10.945 -19.844 7.738 1 98.38 181 GLN B CA 1
ATOM 4117 C C . GLN B 1 181 ? -11.57 -18.484 7.48 1 98.38 181 GLN B C 1
ATOM 4119 O O . GLN B 1 181 ? -12.703 -18.219 7.898 1 98.38 181 GLN B O 1
ATOM 4124 N N . LYS B 1 182 ? -10.891 -17.625 6.844 1 98.81 182 LYS B N 1
ATOM 4125 C CA . LYS B 1 182 ? -11.328 -16.234 6.746 1 98.81 182 LYS B CA 1
ATOM 4126 C C . LYS B 1 182 ? -11.008 -15.648 5.371 1 98.81 182 LYS B C 1
ATOM 4128 O O . LYS B 1 182 ? -9.93 -15.898 4.824 1 98.81 182 LYS B O 1
ATOM 4133 N N . VAL B 1 183 ? -11.945 -14.93 4.766 1 98.94 183 VAL B N 1
ATOM 4134 C CA . VAL B 1 183 ? -11.734 -14.164 3.545 1 98.94 183 VAL B CA 1
ATOM 4135 C C . VAL B 1 183 ? -12 -12.68 3.816 1 98.94 183 VAL B C 1
ATOM 4137 O O . VAL B 1 183 ? -13.055 -12.328 4.352 1 98.94 183 VAL B O 1
ATOM 4140 N N . THR B 1 184 ? -11.086 -11.852 3.545 1 98.94 184 THR B N 1
ATOM 4141 C CA . THR B 1 184 ? -11.195 -10.414 3.734 1 98.94 184 THR B CA 1
ATOM 4142 C C . THR B 1 184 ? -11.211 -9.688 2.391 1 98.94 184 THR B C 1
ATOM 4144 O O . THR B 1 184 ? -10.305 -9.875 1.574 1 98.94 184 THR B O 1
ATOM 4147 N N . CYS B 1 185 ? -12.195 -8.844 2.148 1 98.88 185 CYS B N 1
ATOM 4148 C CA . CYS B 1 185 ? -12.305 -8.031 0.943 1 98.88 185 CYS B CA 1
ATOM 4149 C C . CYS B 1 185 ? -11.609 -6.688 1.127 1 98.88 185 CYS B C 1
ATOM 4151 O O . CYS B 1 185 ? -11.883 -5.973 2.09 1 98.88 185 CYS B O 1
ATOM 4153 N N . ILE B 1 186 ? -10.742 -6.367 0.238 1 98.88 186 ILE B N 1
ATOM 4154 C CA . ILE B 1 186 ? -10.047 -5.082 0.288 1 98.88 186 ILE B CA 1
ATOM 4155 C C . ILE B 1 186 ? -10.633 -4.141 -0.762 1 98.88 186 ILE B C 1
ATOM 4157 O O . ILE B 1 186 ? -10.789 -4.516 -1.927 1 98.88 186 ILE B O 1
ATOM 4161 N N . HIS B 1 187 ? -10.938 -2.934 -0.393 1 98.25 187 HIS B N 1
ATOM 4162 C CA . HIS B 1 187 ? -11.594 -1.977 -1.275 1 98.25 187 HIS B CA 1
ATOM 4163 C C . HIS B 1 187 ? -11.328 -0.543 -0.828 1 98.25 187 HIS B C 1
ATOM 4165 O O . HIS B 1 187 ? -10.594 -0.315 0.138 1 98.25 187 HIS B O 1
ATOM 4171 N N . LYS B 1 188 ? -11.742 0.392 -1.586 1 96.75 188 LYS B N 1
ATOM 4172 C CA . LYS B 1 188 ? -11.742 1.81 -1.236 1 96.75 188 LYS B CA 1
ATOM 4173 C C . LYS B 1 188 ? -13.133 2.422 -1.424 1 96.75 188 LYS B C 1
ATOM 4175 O O . LYS B 1 188 ? -13.266 3.512 -1.981 1 96.75 188 LYS B O 1
ATOM 4180 N N . ALA B 1 189 ? -14.141 1.849 -0.908 1 95.12 189 ALA B N 1
ATOM 4181 C CA . ALA B 1 189 ? -15.531 2.193 -1.176 1 95.12 189 ALA B CA 1
ATOM 4182 C C . ALA B 1 189 ? -15.922 3.482 -0.463 1 95.12 189 ALA B C 1
ATOM 4184 O O . ALA B 1 189 ? -16.953 4.09 -0.784 1 95.12 189 ALA B O 1
ATOM 4185 N N . ASN B 1 190 ? -15.141 3.973 0.507 1 90.38 190 ASN B N 1
ATOM 4186 C CA . ASN B 1 190 ? -15.453 5.242 1.153 1 90.38 190 ASN B CA 1
ATOM 4187 C C . ASN B 1 190 ? -15.18 6.426 0.23 1 90.38 190 ASN B C 1
ATOM 4189 O O . ASN B 1 190 ? -15.742 7.508 0.417 1 90.38 190 ASN B O 1
ATOM 4193 N N . ILE B 1 191 ? -14.336 6.207 -0.727 1 91.62 191 ILE B N 1
ATOM 4194 C CA . ILE B 1 191 ? -14.008 7.258 -1.684 1 91.62 191 ILE B CA 1
ATOM 4195 C C . ILE B 1 191 ? -14.633 6.938 -3.037 1 91.62 191 ILE B C 1
ATOM 4197 O O . ILE B 1 191 ? -15.297 7.789 -3.639 1 91.62 191 ILE B O 1
ATOM 4201 N N . MET B 1 192 ? -14.336 5.762 -3.555 1 93.81 192 MET B N 1
ATOM 4202 C CA . MET B 1 192 ? -14.969 5.312 -4.789 1 93.81 192 MET B CA 1
ATOM 4203 C C . MET B 1 192 ? -16.234 4.504 -4.488 1 93.81 192 MET B C 1
ATOM 4205 O O . MET B 1 192 ? -16.188 3.273 -4.473 1 93.81 192 MET B O 1
ATOM 4209 N N . LYS B 1 193 ? -17.266 5.156 -4.348 1 92.62 193 LYS B N 1
ATOM 4210 C CA . LYS B 1 193 ? -18.516 4.633 -3.787 1 92.62 193 LYS B CA 1
ATOM 4211 C C . LYS B 1 193 ? -19.188 3.672 -4.758 1 92.62 193 LYS B C 1
ATOM 4213 O O . LYS B 1 193 ? -19.781 2.672 -4.34 1 92.62 193 LYS B O 1
ATOM 4218 N N . LEU B 1 194 ? -19.094 3.975 -6.055 1 93.81 194 LEU B N 1
ATOM 4219 C CA . LEU B 1 194 ? -19.766 3.125 -7.027 1 93.81 194 LEU B CA 1
ATOM 4220 C C . LEU B 1 194 ? -18.875 1.966 -7.453 1 93.81 194 LEU B C 1
ATOM 4222 O O . LEU B 1 194 ? -19.266 0.803 -7.363 1 93.81 194 LEU B O 1
ATOM 4226 N N . GLY B 1 195 ? -17.656 2.291 -7.914 1 95.12 195 GLY B N 1
ATOM 4227 C CA . GLY B 1 195 ? -16.75 1.253 -8.391 1 95.12 195 GLY B CA 1
ATOM 4228 C C . GLY B 1 195 ? -16.375 0.25 -7.32 1 95.12 195 GLY B C 1
ATOM 4229 O O . GLY B 1 195 ? -16.75 -0.921 -7.398 1 95.12 195 GLY B O 1
ATOM 4230 N N . ASP B 1 196 ? -15.664 0.712 -6.309 1 96.88 196 ASP B N 1
ATOM 4231 C CA . ASP B 1 196 ? -15.266 -0.163 -5.207 1 96.88 196 ASP B CA 1
ATOM 4232 C C . ASP B 1 196 ? -16.484 -0.582 -4.379 1 96.88 196 ASP B C 1
ATOM 4234 O O . ASP B 1 196 ? -16.484 -1.659 -3.779 1 96.88 196 ASP B O 1
ATOM 4238 N N . GLY B 1 197 ? -17.469 0.326 -4.328 1 95.94 197 GLY B N 1
ATOM 4239 C CA . GLY B 1 197 ? -18.719 -0.076 -3.699 1 95.94 197 GLY B CA 1
ATOM 4240 C C . GLY B 1 197 ? -19.328 -1.312 -4.328 1 95.94 197 GLY B C 1
ATOM 4241 O O . GLY B 1 197 ? -19.828 -2.195 -3.621 1 95.94 197 GLY B O 1
ATOM 4242 N N . LEU B 1 198 ? -19.328 -1.348 -5.672 1 97.12 198 LEU B N 1
ATOM 4243 C CA . LEU B 1 198 ? -19.844 -2.51 -6.391 1 97.12 198 LEU B CA 1
ATOM 4244 C C . LEU B 1 198 ? -19.047 -3.76 -6.043 1 97.12 198 LEU B C 1
ATOM 4246 O O . LEU B 1 198 ? -19.625 -4.832 -5.836 1 97.12 198 LEU B O 1
ATOM 4250 N N . PHE B 1 199 ? -17.75 -3.674 -6.004 1 98.38 199 PHE B N 1
ATOM 4251 C CA . PHE B 1 199 ? -16.891 -4.801 -5.664 1 98.38 199 PHE B CA 1
ATOM 4252 C C . PHE B 1 199 ? -17.203 -5.316 -4.266 1 98.38 199 PHE B C 1
ATOM 4254 O O . PHE B 1 199 ? -17.391 -6.52 -4.07 1 98.38 199 PHE B O 1
ATOM 4261 N N . ARG B 1 200 ? -17.234 -4.402 -3.289 1 98.31 200 ARG B N 1
ATOM 4262 C CA . ARG B 1 200 ? -17.516 -4.738 -1.896 1 98.31 200 ARG B CA 1
ATOM 4263 C C . ARG B 1 200 ? -18.891 -5.383 -1.756 1 98.31 200 ARG B C 1
ATOM 4265 O O . ARG B 1 200 ? -19.047 -6.387 -1.057 1 98.31 200 ARG B O 1
ATOM 4272 N N . LEU B 1 201 ? -19.875 -4.793 -2.4 1 97.56 201 LEU B N 1
ATOM 4273 C CA . LEU B 1 201 ? -21.234 -5.32 -2.344 1 97.56 201 LEU B CA 1
ATOM 4274 C C . LEU B 1 201 ? -21.281 -6.73 -2.916 1 97.56 201 LEU B C 1
ATOM 4276 O O . LEU B 1 201 ? -21.906 -7.617 -2.326 1 97.56 201 LEU B O 1
ATOM 4280 N N . THR B 1 202 ? -20.719 -6.898 -4.074 1 98.56 202 THR B N 1
ATOM 4281 C CA . THR B 1 202 ? -20.688 -8.203 -4.734 1 98.56 202 THR B CA 1
ATOM 4282 C C . THR B 1 202 ? -20.016 -9.242 -3.846 1 98.56 202 THR B C 1
ATOM 4284 O O . THR B 1 202 ? -20.469 -10.383 -3.752 1 98.56 202 THR B O 1
ATOM 4287 N N . PHE B 1 203 ? -18.953 -8.883 -3.174 1 98.81 203 PHE B N 1
ATOM 4288 C CA . PHE B 1 203 ? -18.234 -9.758 -2.248 1 98.81 203 PHE B CA 1
ATOM 4289 C C . PHE B 1 203 ? -19.172 -10.273 -1.16 1 98.81 203 PHE B C 1
ATOM 4291 O O . PHE B 1 203 ? -19.219 -11.477 -0.897 1 98.81 203 PHE B O 1
ATOM 4298 N N . HIS B 1 204 ? -19.859 -9.359 -0.522 1 98.56 204 HIS B N 1
ATOM 4299 C CA . HIS B 1 204 ? -20.75 -9.75 0.572 1 98.56 204 HIS B CA 1
ATOM 4300 C C . HIS B 1 204 ? -21.906 -10.609 0.072 1 98.56 204 HIS B C 1
ATOM 4302 O O . HIS B 1 204 ? -22.375 -11.508 0.782 1 98.56 204 HIS B O 1
ATOM 4308 N N . GLU B 1 205 ? -22.359 -10.328 -1.151 1 98.62 205 GLU B N 1
ATOM 4309 C CA . GLU B 1 205 ? -23.391 -11.164 -1.736 1 98.62 205 GLU B CA 1
ATOM 4310 C C . GLU B 1 205 ? -22.891 -12.586 -1.97 1 98.62 205 GLU B C 1
ATOM 4312 O O . GLU B 1 205 ? -23.594 -13.555 -1.653 1 98.62 205 GLU B O 1
ATOM 4317 N N . VAL B 1 206 ? -21.719 -12.727 -2.541 1 98.81 206 VAL B N 1
ATOM 4318 C CA . VAL B 1 206 ? -21.125 -14.031 -2.803 1 98.81 206 VAL B CA 1
ATOM 4319 C C . VAL B 1 206 ? -20.875 -14.758 -1.482 1 98.81 206 VAL B C 1
ATOM 4321 O O . VAL B 1 206 ? -21.031 -15.977 -1.398 1 98.81 206 VAL B O 1
ATOM 4324 N N . ALA B 1 207 ? -20.469 -14.039 -0.453 1 98.75 207 ALA B N 1
ATOM 4325 C CA . ALA B 1 207 ? -20.125 -14.602 0.85 1 98.75 207 ALA B CA 1
ATOM 4326 C C . ALA B 1 207 ? -21.297 -15.406 1.424 1 98.75 207 ALA B C 1
ATOM 4328 O O . ALA B 1 207 ? -21.094 -16.375 2.166 1 98.75 207 ALA B O 1
ATOM 4329 N N . LYS B 1 208 ? -22.5 -15.047 1.097 1 98.44 208 LYS B N 1
ATOM 4330 C CA . LYS B 1 208 ? -23.688 -15.719 1.593 1 98.44 208 LYS B CA 1
ATOM 4331 C C . LYS B 1 208 ? -23.719 -17.188 1.168 1 98.44 208 LYS B C 1
ATOM 4333 O O . LYS B 1 208 ? -24.328 -18.016 1.842 1 98.44 208 LYS B O 1
ATOM 4338 N N . ASP B 1 209 ? -23.125 -17.5 0.097 1 98.19 209 ASP B N 1
ATOM 4339 C CA . ASP B 1 209 ? -23.078 -18.859 -0.415 1 98.19 209 ASP B CA 1
ATOM 4340 C C . ASP B 1 209 ? -22.016 -19.688 0.327 1 98.19 209 ASP B C 1
ATOM 4342 O O . ASP B 1 209 ? -21.906 -20.891 0.112 1 98.19 209 ASP B O 1
ATOM 4346 N N . TYR B 1 210 ? -21.312 -19.062 1.31 1 97.75 210 TYR B N 1
ATOM 4347 C CA . TYR B 1 210 ? -20.219 -19.734 2.008 1 97.75 210 TYR B CA 1
ATOM 4348 C C . TYR B 1 210 ? -20.312 -19.5 3.512 1 97.75 210 TYR B C 1
ATOM 4350 O O . TYR B 1 210 ? -19.375 -18.969 4.121 1 97.75 210 TYR B O 1
ATOM 4358 N N . PRO B 1 211 ? -21.328 -19.875 4.352 1 94.75 211 PRO B N 1
ATOM 4359 C CA . PRO B 1 211 ? -21.578 -19.547 5.758 1 94.75 211 PRO B CA 1
ATOM 4360 C C . PRO B 1 211 ? -20.5 -20.109 6.691 1 94.75 211 PRO B C 1
ATOM 4362 O O . PRO B 1 211 ? -20.312 -19.594 7.797 1 94.75 211 PRO B O 1
ATOM 4365 N N . GLY B 1 212 ? -19.578 -20.938 6.379 1 95.94 212 GLY B N 1
ATOM 4366 C CA . GLY B 1 212 ? -18.562 -21.531 7.238 1 95.94 212 GLY B CA 1
ATOM 4367 C C . GLY B 1 212 ? -17.281 -20.719 7.297 1 95.94 212 GLY B C 1
ATOM 4368 O O . GLY B 1 212 ? -16.422 -20.969 8.148 1 95.94 212 GLY B O 1
ATOM 4369 N N . LEU B 1 213 ? -17.203 -19.656 6.566 1 98.12 213 LEU B N 1
ATOM 4370 C CA . LEU B 1 213 ? -16 -18.812 6.508 1 98.12 213 LEU B CA 1
ATOM 4371 C C . LEU B 1 213 ? -16.25 -17.484 7.207 1 98.12 213 LEU B C 1
ATOM 4373 O O . LEU B 1 213 ? -17.344 -16.922 7.129 1 98.12 213 LEU B O 1
ATOM 4377 N N . ILE B 1 214 ? -15.289 -17 7.941 1 98.69 214 ILE B N 1
ATOM 4378 C CA . ILE B 1 214 ? -15.32 -15.656 8.492 1 98.69 214 ILE B CA 1
ATOM 4379 C C . ILE B 1 214 ? -15.172 -14.641 7.359 1 98.69 214 ILE B C 1
ATOM 4381 O O . ILE B 1 214 ? -14.305 -14.789 6.488 1 98.69 214 ILE B O 1
ATOM 4385 N N . VAL B 1 215 ? -16.062 -13.602 7.355 1 98.56 215 VAL B N 1
ATOM 4386 C CA . VAL B 1 215 ? -16.109 -12.617 6.277 1 98.56 215 VAL B CA 1
ATOM 4387 C C . VAL B 1 215 ? -15.844 -11.219 6.84 1 98.56 215 VAL B C 1
ATOM 4389 O O . VAL B 1 215 ? -16.5 -10.789 7.785 1 98.56 215 VAL B O 1
ATOM 4392 N N . GLU B 1 216 ? -14.875 -10.508 6.289 1 98.12 216 GLU B N 1
ATOM 4393 C CA . GLU B 1 216 ? -14.523 -9.148 6.676 1 98.12 216 GLU B CA 1
ATOM 4394 C C . GLU B 1 216 ? -14.195 -8.297 5.453 1 98.12 216 GLU B C 1
ATOM 4396 O O . GLU B 1 216 ? -13.969 -8.828 4.363 1 98.12 216 GLU B O 1
ATOM 4401 N N . ASP B 1 217 ? -14.266 -7.031 5.555 1 97.81 217 ASP B N 1
ATOM 4402 C CA . ASP B 1 217 ? -13.75 -6.141 4.52 1 97.81 217 ASP B CA 1
ATOM 4403 C C . ASP B 1 217 ? -13.016 -4.949 5.133 1 97.81 217 ASP B C 1
ATOM 4405 O O . ASP B 1 217 ? -13.305 -4.547 6.258 1 97.81 217 ASP B O 1
ATOM 4409 N N . LEU B 1 218 ? -12.062 -4.477 4.465 1 97.5 218 LEU B N 1
ATOM 4410 C CA . LEU B 1 218 ? -11.219 -3.361 4.887 1 97.5 218 LEU B CA 1
ATOM 4411 C C . LEU B 1 218 ? -10.953 -2.412 3.727 1 97.5 218 LEU B C 1
ATOM 4413 O O . LEU B 1 218 ? -10.828 -2.846 2.578 1 97.5 218 LEU B O 1
ATOM 4417 N N . ILE B 1 219 ? -10.781 -1.137 4.074 1 96.56 219 ILE B N 1
ATOM 4418 C CA . ILE B 1 219 ? -10.312 -0.204 3.059 1 96.56 219 ILE B CA 1
ATOM 4419 C C . ILE B 1 219 ? -8.812 -0.406 2.834 1 96.56 219 ILE B C 1
ATOM 4421 O O . ILE B 1 219 ? -8.07 -0.715 3.771 1 96.56 219 ILE B O 1
ATOM 4425 N N . VAL B 1 220 ? -8.344 -0.173 1.651 1 98.25 220 VAL B N 1
ATOM 4426 C CA . VAL B 1 220 ? -7.02 -0.572 1.193 1 98.25 220 VAL B CA 1
ATOM 4427 C C . VAL B 1 220 ? -5.953 0.119 2.039 1 98.25 220 VAL B C 1
ATOM 4429 O O . VAL B 1 220 ? -4.91 -0.471 2.34 1 98.25 220 VAL B O 1
ATOM 4432 N N . ASP B 1 221 ? -6.125 1.406 2.418 1 96.88 221 ASP B N 1
ATOM 4433 C CA . ASP B 1 221 ? -5.117 2.094 3.219 1 96.88 221 ASP B CA 1
ATOM 4434 C C . ASP B 1 221 ? -4.973 1.45 4.598 1 96.88 221 ASP B C 1
ATOM 4436 O O . ASP B 1 221 ? -3.859 1.221 5.07 1 96.88 221 ASP B O 1
ATOM 4440 N N . ASN B 1 222 ? -6.125 1.175 5.219 1 96.75 222 ASN B N 1
ATOM 4441 C CA . ASN B 1 222 ? -6.055 0.489 6.504 1 96.75 222 ASN B CA 1
ATOM 4442 C C . ASN B 1 222 ? -5.516 -0.931 6.355 1 96.75 222 ASN B C 1
ATOM 4444 O O . ASN B 1 222 ? -4.797 -1.421 7.23 1 96.75 222 ASN B O 1
ATOM 4448 N N . ALA B 1 223 ? -5.945 -1.618 5.312 1 98.56 223 ALA B N 1
ATOM 4449 C CA . ALA B 1 223 ? -5.422 -2.955 5.051 1 98.56 223 ALA B CA 1
ATOM 4450 C C . ALA B 1 223 ? -3.898 -2.934 4.945 1 98.56 223 ALA B C 1
ATOM 4452 O O . ALA B 1 223 ? -3.223 -3.83 5.457 1 98.56 223 ALA B O 1
ATOM 4453 N N . SER B 1 224 ? -3.379 -1.956 4.273 1 98.62 224 SER B N 1
ATOM 4454 C CA . SER B 1 224 ? -1.933 -1.82 4.133 1 98.62 224 SER B CA 1
ATOM 4455 C C . SER B 1 224 ? -1.263 -1.584 5.48 1 98.62 224 SER B C 1
ATOM 4457 O O . SER B 1 224 ? -0.202 -2.146 5.762 1 98.62 224 SER B O 1
ATOM 4459 N N . MET B 1 225 ? -1.856 -0.744 6.289 1 98.12 225 MET B N 1
ATOM 4460 C CA . MET B 1 225 ? -1.346 -0.514 7.641 1 98.12 225 MET B CA 1
ATOM 4461 C C . MET B 1 225 ? -1.332 -1.81 8.445 1 98.12 225 MET B C 1
ATOM 4463 O O . MET B 1 225 ? -0.33 -2.139 9.078 1 98.12 225 MET B O 1
ATOM 4467 N N . GLN B 1 226 ? -2.436 -2.549 8.414 1 98.06 226 GLN B N 1
ATOM 4468 C CA . GLN B 1 226 ? -2.59 -3.779 9.188 1 98.06 226 GLN B CA 1
ATOM 4469 C C . GLN B 1 226 ? -1.641 -4.863 8.688 1 98.06 226 GLN B C 1
ATOM 4471 O O . GLN B 1 226 ? -1.156 -5.68 9.477 1 98.06 226 GLN B O 1
ATOM 4476 N N . ALA B 1 227 ? -1.439 -4.875 7.383 1 98.69 227 ALA B N 1
ATOM 4477 C CA . ALA B 1 227 ? -0.496 -5.844 6.832 1 98.69 227 ALA B CA 1
ATOM 4478 C C . ALA B 1 227 ? 0.888 -5.676 7.453 1 98.69 227 ALA B C 1
ATOM 4480 O O . ALA B 1 227 ? 1.604 -6.656 7.664 1 98.69 227 ALA B O 1
ATOM 4481 N N . VAL B 1 228 ? 1.256 -4.465 7.746 1 98.44 228 VAL B N 1
ATOM 4482 C CA . VAL B 1 228 ? 2.572 -4.195 8.312 1 98.44 228 VAL B CA 1
ATOM 4483 C C . VAL B 1 228 ? 2.533 -4.391 9.828 1 98.44 228 VAL B C 1
ATOM 4485 O O . VAL B 1 228 ? 3.439 -4.996 10.406 1 98.44 228 VAL B O 1
ATOM 4488 N N . SER B 1 229 ? 1.44 -3.947 10.484 1 97.12 229 SER B N 1
ATOM 4489 C CA . SER B 1 229 ? 1.376 -3.93 11.938 1 97.12 229 SER B CA 1
ATOM 4490 C C . SER B 1 229 ? 1.038 -5.309 12.492 1 97.12 229 SER B C 1
ATOM 4492 O O . SER B 1 229 ? 1.596 -5.727 13.508 1 97.12 229 SER B O 1
ATOM 4494 N N . ASN B 1 230 ? 0.095 -5.941 11.836 1 97.44 230 ASN B N 1
ATOM 4495 C CA . ASN B 1 230 ? -0.43 -7.207 12.344 1 97.44 230 ASN B CA 1
ATOM 4496 C C . ASN B 1 230 ? -0.854 -8.125 11.203 1 97.44 230 ASN B C 1
ATOM 4498 O O . ASN B 1 230 ? -2.027 -8.492 11.094 1 97.44 230 ASN B O 1
ATOM 4502 N N . PRO B 1 231 ? 0.137 -8.602 10.445 1 98.44 231 PRO B N 1
ATOM 4503 C CA . PRO B 1 231 ? -0.186 -9.398 9.258 1 98.44 231 PRO B CA 1
ATOM 4504 C C . PRO B 1 231 ? -0.791 -10.758 9.609 1 98.44 231 PRO B C 1
ATOM 4506 O O . PRO B 1 231 ? -1.475 -11.367 8.781 1 98.44 231 PRO B O 1
ATOM 4509 N N . GLN B 1 232 ? -0.654 -11.289 10.82 1 98.38 232 GLN B N 1
ATOM 4510 C CA . GLN B 1 232 ? -1.12 -12.609 11.242 1 98.38 232 GLN B CA 1
ATOM 4511 C C . GLN B 1 232 ? -2.645 -12.68 11.234 1 98.38 232 GLN B C 1
ATOM 4513 O O . GLN B 1 232 ? -3.219 -13.773 11.211 1 98.38 232 GLN B O 1
ATOM 4518 N N . GLN B 1 233 ? -3.254 -11.539 11.266 1 98.44 233 GLN B N 1
ATOM 4519 C CA . GLN B 1 233 ? -4.711 -11.516 11.312 1 98.44 233 GLN B CA 1
ATOM 4520 C C . GLN B 1 233 ? -5.309 -11.938 9.969 1 98.44 233 GLN B C 1
ATOM 4522 O O . GLN B 1 233 ? -6.492 -12.281 9.891 1 98.44 233 GLN B O 1
ATOM 4527 N N . PHE B 1 234 ? -4.492 -11.859 8.906 1 98.75 234 PHE B N 1
ATOM 4528 C CA . PHE B 1 234 ? -5.008 -12.102 7.562 1 98.75 234 PHE B CA 1
ATOM 4529 C C . PHE B 1 234 ? -4.898 -13.578 7.191 1 98.75 234 PHE B C 1
ATOM 4531 O O . PHE B 1 234 ? -4.012 -14.281 7.684 1 98.75 234 PHE B O 1
ATOM 4538 N N . ASP B 1 235 ? -5.785 -14.055 6.414 1 98.75 235 ASP B N 1
ATOM 4539 C CA . ASP B 1 235 ? -5.84 -15.414 5.887 1 98.75 235 ASP B CA 1
ATOM 4540 C C . ASP B 1 235 ? -5.941 -15.406 4.363 1 98.75 235 ASP B C 1
ATOM 4542 O O . ASP B 1 235 ? -4.934 -15.273 3.668 1 98.75 235 ASP B O 1
ATOM 4546 N N . VAL B 1 236 ? -7.102 -15.266 3.787 1 98.94 236 VAL B N 1
ATOM 4547 C CA . VAL B 1 236 ? -7.277 -15.047 2.355 1 98.94 236 VAL B CA 1
ATOM 4548 C C . VAL B 1 236 ? -7.793 -13.633 2.104 1 98.94 236 VAL B C 1
ATOM 4550 O O . VAL B 1 236 ? -8.758 -13.195 2.73 1 98.94 236 VAL B O 1
ATOM 4553 N N . LEU B 1 237 ? -7.133 -12.891 1.27 1 98.94 237 LEU B N 1
ATOM 4554 C CA . LEU B 1 237 ? -7.562 -11.555 0.876 1 98.94 237 LEU B CA 1
ATOM 4555 C C . LEU B 1 237 ? -7.969 -11.523 -0.594 1 98.94 237 LEU B C 1
ATOM 4557 O O . LEU B 1 237 ? -7.301 -12.125 -1.438 1 98.94 237 LEU B O 1
ATOM 4561 N N . VAL B 1 238 ? -9.062 -10.898 -0.919 1 98.94 238 VAL B N 1
ATOM 4562 C CA . VAL B 1 238 ? -9.5 -10.719 -2.299 1 98.94 238 VAL B CA 1
ATOM 4563 C C . VAL B 1 238 ? -9.664 -9.227 -2.598 1 98.94 238 VAL B C 1
ATOM 4565 O O . VAL B 1 238 ? -10.141 -8.469 -1.752 1 98.94 238 VAL B O 1
ATOM 4568 N N . MET B 1 239 ? -9.164 -8.797 -3.752 1 98.81 239 MET B N 1
ATOM 4569 C CA . MET B 1 239 ? -9.125 -7.359 -3.998 1 98.81 239 MET B CA 1
ATOM 4570 C C . MET B 1 239 ? -9.008 -7.062 -5.492 1 98.81 239 MET B C 1
ATOM 4572 O O . MET B 1 239 ? -8.672 -7.949 -6.277 1 98.81 239 MET B O 1
ATOM 4576 N N . PRO B 1 240 ? -9.273 -5.805 -5.906 1 98.5 240 PRO B N 1
ATOM 4577 C CA . PRO B 1 240 ? -9.047 -5.352 -7.281 1 98.5 240 PRO B CA 1
ATOM 4578 C C . PRO B 1 240 ? -7.562 -5.301 -7.648 1 98.5 240 PRO B C 1
ATOM 4580 O O . PRO B 1 240 ? -6.703 -5.387 -6.77 1 98.5 240 PRO B O 1
ATOM 4583 N N . ASN B 1 241 ? -7.309 -5.094 -8.867 1 97.81 241 ASN B N 1
ATOM 4584 C CA . ASN B 1 241 ? -6.023 -5.254 -9.539 1 97.81 241 ASN B CA 1
ATOM 4585 C C . ASN B 1 241 ? -4.938 -4.406 -8.883 1 97.81 241 ASN B C 1
ATOM 4587 O O . ASN B 1 241 ? -3.951 -4.945 -8.375 1 97.81 241 ASN B O 1
ATOM 4591 N N . LEU B 1 242 ? -5.152 -3.131 -8.773 1 97.94 242 LEU B N 1
ATOM 4592 C CA . LEU B 1 242 ? -4.133 -2.229 -8.25 1 97.94 242 LEU B CA 1
ATOM 4593 C C . LEU B 1 242 ? -3.844 -2.531 -6.785 1 97.94 242 LEU B C 1
ATOM 4595 O O . LEU B 1 242 ? -2.684 -2.539 -6.367 1 97.94 242 LEU B O 1
ATOM 4599 N N . TYR B 1 243 ? -4.879 -2.758 -6.008 1 98.69 243 TYR B N 1
ATOM 4600 C CA . TYR B 1 243 ? -4.723 -3.041 -4.586 1 98.69 243 TYR B CA 1
ATOM 4601 C C . TYR B 1 243 ? -3.928 -4.32 -4.367 1 98.69 243 TYR B C 1
ATOM 4603 O O . TYR B 1 243 ? -3.076 -4.387 -3.48 1 98.69 243 TYR B O 1
ATOM 4611 N N . GLY B 1 244 ? -4.215 -5.289 -5.223 1 98.38 244 GLY B N 1
ATOM 4612 C CA . GLY B 1 244 ? -3.48 -6.539 -5.129 1 98.38 244 GLY B CA 1
ATOM 4613 C C . GLY B 1 244 ? -2.004 -6.391 -5.438 1 98.38 244 GLY B C 1
ATOM 4614 O O . GLY B 1 244 ? -1.163 -7.031 -4.801 1 98.38 244 GLY B O 1
ATOM 4615 N N . SER B 1 245 ? -1.736 -5.586 -6.445 1 97.25 245 SER B N 1
ATOM 4616 C CA . SER B 1 245 ? -0.34 -5.316 -6.777 1 97.25 245 SER B CA 1
ATOM 4617 C C . SER B 1 245 ? 0.397 -4.695 -5.594 1 97.25 245 SER B C 1
ATOM 4619 O O . SER B 1 245 ? 1.515 -5.102 -5.27 1 97.25 245 SER B O 1
ATOM 4621 N N . ILE B 1 246 ? -0.212 -3.789 -4.926 1 98.5 246 ILE B N 1
ATOM 4622 C CA . ILE B 1 246 ? 0.413 -3.066 -3.822 1 98.5 246 ILE B CA 1
ATOM 4623 C C . ILE B 1 246 ? 0.556 -3.99 -2.615 1 98.5 246 ILE B C 1
ATOM 4625 O O . ILE B 1 246 ? 1.647 -4.133 -2.062 1 98.5 246 ILE B O 1
ATOM 4629 N N . LEU B 1 247 ? -0.491 -4.711 -2.256 1 98.81 247 LEU B N 1
ATOM 4630 C CA . LEU B 1 247 ? -0.487 -5.523 -1.045 1 98.81 247 LEU B CA 1
ATOM 4631 C C . LEU B 1 247 ? 0.412 -6.746 -1.213 1 98.81 247 LEU B C 1
ATOM 4633 O O . LEU B 1 247 ? 1.021 -7.211 -0.246 1 98.81 247 LEU B O 1
ATOM 4637 N N . SER B 1 248 ? 0.505 -7.301 -2.436 1 98.56 248 SER B N 1
ATOM 4638 C CA . SER B 1 248 ? 1.416 -8.422 -2.643 1 98.56 248 SER B CA 1
ATOM 4639 C C . SER B 1 248 ? 2.865 -8 -2.428 1 98.56 248 SER B C 1
ATOM 4641 O O . SER B 1 248 ? 3.67 -8.773 -1.9 1 98.56 248 SER B O 1
ATOM 4643 N N . ASN B 1 249 ? 3.193 -6.789 -2.826 1 98.5 249 ASN B N 1
ATOM 4644 C CA . ASN B 1 249 ? 4.547 -6.285 -2.619 1 98.5 249 ASN B CA 1
ATOM 4645 C C . ASN B 1 249 ? 4.82 -6 -1.146 1 98.5 249 ASN B C 1
ATOM 4647 O O . ASN B 1 249 ? 5.918 -6.258 -0.653 1 98.5 249 ASN B O 1
ATOM 4651 N N . ILE B 1 250 ? 3.822 -5.43 -0.449 1 98.75 250 ILE B N 1
ATOM 4652 C CA . ILE B 1 250 ? 3.947 -5.281 0.997 1 98.75 250 ILE B CA 1
ATOM 4653 C C . ILE B 1 250 ? 4.199 -6.648 1.634 1 98.75 250 ILE B C 1
ATOM 4655 O O . ILE B 1 250 ? 5.145 -6.812 2.412 1 98.75 250 ILE B O 1
ATOM 4659 N N . GLY B 1 251 ? 3.357 -7.645 1.27 1 98.5 251 GLY B N 1
ATOM 4660 C CA . GLY B 1 251 ? 3.502 -8.992 1.803 1 98.5 251 GLY B CA 1
ATOM 4661 C C . GLY B 1 251 ? 4.875 -9.586 1.553 1 98.5 251 GLY B C 1
ATOM 4662 O O . GLY B 1 251 ? 5.449 -10.227 2.438 1 98.5 251 GLY B O 1
ATOM 4663 N N . ALA B 1 252 ? 5.371 -9.414 0.35 1 98.06 252 ALA B N 1
ATOM 4664 C CA . ALA B 1 252 ? 6.699 -9.922 0.011 1 98.06 252 ALA B CA 1
ATOM 4665 C C . ALA B 1 252 ? 7.762 -9.359 0.953 1 98.06 252 ALA B C 1
ATOM 4667 O O . ALA B 1 252 ? 8.648 -10.094 1.408 1 98.06 252 ALA B O 1
ATOM 4668 N N . ALA B 1 253 ? 7.66 -8.094 1.238 1 98 253 ALA B N 1
ATOM 4669 C CA . ALA B 1 253 ? 8.633 -7.426 2.102 1 98 253 ALA B CA 1
ATOM 4670 C C . ALA B 1 253 ? 8.57 -7.973 3.523 1 98 253 ALA B C 1
ATOM 4672 O O . ALA B 1 253 ? 9.578 -7.988 4.234 1 98 253 ALA B O 1
ATOM 4673 N N . LEU B 1 254 ? 7.395 -8.422 3.963 1 98.25 254 LEU B N 1
ATOM 4674 C CA . LEU B 1 254 ? 7.195 -8.906 5.324 1 98.25 254 LEU B CA 1
ATOM 4675 C C . LEU B 1 254 ? 7.953 -10.211 5.555 1 98.25 254 LEU B C 1
ATOM 4677 O O . LEU B 1 254 ? 8.398 -10.484 6.672 1 98.25 254 LEU B O 1
ATOM 4681 N N . VAL B 1 255 ? 8.102 -11.031 4.488 1 97.62 255 VAL B N 1
ATOM 4682 C CA . VAL B 1 255 ? 8.516 -12.406 4.742 1 97.62 255 VAL B CA 1
ATOM 4683 C C . VAL B 1 255 ? 9.883 -12.656 4.109 1 97.62 255 VAL B C 1
ATOM 4685 O O . VAL B 1 255 ? 10.336 -13.797 4.035 1 97.62 255 VAL B O 1
ATOM 4688 N N . GLY B 1 256 ? 10.461 -11.656 3.549 1 94.69 256 GLY B N 1
ATOM 4689 C CA . GLY B 1 256 ? 11.844 -11.875 3.145 1 94.69 256 GLY B CA 1
ATOM 4690 C C . GLY B 1 256 ? 12.141 -11.375 1.743 1 94.69 256 GLY B C 1
ATOM 4691 O O . GLY B 1 256 ? 13.281 -11.438 1.283 1 94.69 256 GLY B O 1
ATOM 4692 N N . GLY B 1 257 ? 11.148 -10.938 1.001 1 95.56 257 GLY B N 1
ATOM 4693 C CA . GLY B 1 257 ? 11.383 -10.328 -0.297 1 95.56 257 GLY B CA 1
ATOM 4694 C C . GLY B 1 257 ? 10.688 -11.047 -1.435 1 95.56 257 GLY B C 1
ATOM 4695 O O . GLY B 1 257 ? 10.102 -12.109 -1.233 1 95.56 257 GLY B O 1
ATOM 4696 N N . PRO B 1 258 ? 10.797 -10.508 -2.592 1 95.19 258 PRO B N 1
ATOM 4697 C CA . PRO B 1 258 ? 10.086 -11.07 -3.742 1 95.19 258 PRO B CA 1
ATOM 4698 C C . PRO B 1 258 ? 10.688 -12.383 -4.223 1 95.19 258 PRO B C 1
ATOM 4700 O O . PRO B 1 258 ? 10.016 -13.156 -4.91 1 95.19 258 PRO B O 1
ATOM 4703 N N . GLY B 1 259 ? 11.891 -12.711 -3.855 1 95.69 259 GLY B N 1
ATOM 4704 C CA . GLY B 1 259 ? 12.594 -13.883 -4.355 1 95.69 259 GLY B CA 1
ATOM 4705 C C . GLY B 1 259 ? 12.039 -15.188 -3.816 1 95.69 259 GLY B C 1
ATOM 4706 O O . GLY B 1 259 ? 12.375 -16.266 -4.316 1 95.69 259 GLY B O 1
ATOM 4707 N N . ILE B 1 260 ? 11.125 -15.156 -2.92 1 97 260 ILE B N 1
ATOM 4708 C CA . ILE B 1 260 ? 10.695 -16.422 -2.328 1 97 260 ILE B CA 1
ATOM 4709 C C . ILE B 1 260 ? 9.172 -16.547 -2.426 1 97 260 ILE B C 1
ATOM 4711 O O . ILE B 1 260 ? 8.578 -17.438 -1.823 1 97 260 ILE B O 1
ATOM 4715 N N . ILE B 1 261 ? 8.523 -15.633 -3.107 1 97.69 261 ILE B N 1
ATOM 4716 C CA . ILE B 1 261 ? 7.062 -15.57 -3.117 1 97.69 261 ILE B CA 1
ATOM 4717 C C . ILE B 1 261 ? 6.527 -16.25 -4.375 1 97.69 261 ILE B C 1
ATOM 4719 O O . ILE B 1 261 ? 6.629 -15.703 -5.477 1 97.69 261 ILE B O 1
ATOM 4723 N N . PRO B 1 262 ? 5.918 -17.375 -4.25 1 98.38 262 PRO B N 1
ATOM 4724 C CA . PRO B 1 262 ? 5.328 -18.031 -5.426 1 98.38 262 PRO B CA 1
ATOM 4725 C C . PRO B 1 262 ? 3.947 -17.484 -5.773 1 98.38 262 PRO B C 1
ATOM 4727 O O . PRO B 1 262 ? 3.307 -16.844 -4.938 1 98.38 262 PRO B O 1
ATOM 4730 N N . GLY B 1 263 ? 3.52 -17.703 -7.008 1 98.25 263 GLY B N 1
ATOM 4731 C CA . GLY B 1 263 ? 2.203 -17.281 -7.457 1 98.25 263 GLY B CA 1
ATOM 4732 C C . GLY B 1 263 ? 1.751 -17.984 -8.727 1 98.25 263 GLY B C 1
ATOM 4733 O O . GLY B 1 263 ? 2.463 -18.828 -9.258 1 98.25 263 GLY B O 1
ATOM 4734 N N . CYS B 1 264 ? 0.59 -17.719 -9.109 1 98.31 264 CYS B N 1
ATOM 4735 C CA . CYS B 1 264 ? 0.017 -18.203 -10.359 1 98.31 264 CYS B CA 1
ATOM 4736 C C . CYS B 1 264 ? -1.168 -17.344 -10.781 1 98.31 264 CYS B C 1
ATOM 4738 O O . CYS B 1 264 ? -1.705 -16.578 -9.969 1 98.31 264 CYS B O 1
ATOM 4740 N N . ASN B 1 265 ? -1.482 -17.344 -11.984 1 98.25 265 ASN B N 1
ATOM 4741 C CA . ASN B 1 265 ? -2.652 -16.719 -12.602 1 98.25 265 ASN B CA 1
ATOM 4742 C C . ASN B 1 265 ? -3.594 -17.766 -13.195 1 98.25 265 ASN B C 1
ATOM 4744 O O . ASN B 1 265 ? -3.207 -18.516 -14.094 1 98.25 265 ASN B O 1
ATOM 4748 N N . MET B 1 266 ? -4.781 -17.75 -12.695 1 98.06 266 MET B N 1
ATOM 4749 C CA . MET B 1 266 ? -5.734 -18.797 -13.047 1 98.06 266 MET B CA 1
ATOM 4750 C C . MET B 1 266 ? -6.926 -18.219 -13.812 1 98.06 266 MET B C 1
ATOM 4752 O O . MET B 1 266 ? -7.406 -17.141 -13.484 1 98.06 266 MET B O 1
ATOM 4756 N N . GLY B 1 267 ? -7.293 -18.859 -14.844 1 97.12 267 GLY B N 1
ATOM 4757 C CA . GLY B 1 267 ? -8.539 -18.609 -15.555 1 97.12 267 GLY B CA 1
ATOM 4758 C C . GLY B 1 267 ? -9.414 -19.844 -15.656 1 97.12 267 GLY B C 1
ATOM 4759 O O . GLY B 1 267 ? -9.188 -20.844 -14.953 1 97.12 267 GLY B O 1
ATOM 4760 N N . ARG B 1 268 ? -10.453 -19.703 -16.406 1 94.75 268 ARG B N 1
ATOM 4761 C CA . ARG B 1 268 ? -11.352 -20.844 -16.609 1 94.75 268 ARG B CA 1
ATOM 4762 C C . ARG B 1 268 ? -10.672 -21.938 -17.422 1 94.75 268 ARG B C 1
ATOM 4764 O O . ARG B 1 268 ? -10.859 -23.125 -17.172 1 94.75 268 ARG B O 1
ATOM 4771 N N . GLU B 1 269 ? -9.859 -21.5 -18.375 1 95.81 269 GLU B N 1
ATOM 4772 C CA . GLU B 1 269 ? -9.336 -22.453 -19.359 1 95.81 269 GLU B CA 1
ATOM 4773 C C . GLU B 1 269 ? -7.82 -22.562 -19.234 1 95.81 269 GLU B C 1
ATOM 4775 O O . GLU B 1 269 ? -7.242 -23.594 -19.625 1 95.81 269 GLU B O 1
ATOM 4780 N N . TYR B 1 270 ? -7.215 -21.578 -18.75 1 97.38 270 TYR B N 1
ATOM 4781 C CA . TYR B 1 270 ? -5.758 -21.516 -18.797 1 97.38 270 TYR B CA 1
ATOM 4782 C C . TYR B 1 270 ? -5.188 -21.234 -17.406 1 97.38 270 TYR B C 1
ATOM 4784 O O . TYR B 1 270 ? -5.836 -20.578 -16.578 1 97.38 270 TYR B O 1
ATOM 4792 N N . ALA B 1 271 ? -4.004 -21.703 -17.125 1 98.25 271 ALA B N 1
ATOM 4793 C CA . ALA B 1 271 ? -3.266 -21.453 -15.883 1 98.25 271 ALA B CA 1
ATOM 4794 C C . ALA B 1 271 ? -1.809 -21.109 -16.172 1 98.25 271 ALA B C 1
ATOM 4796 O O . ALA B 1 271 ? -1.131 -21.828 -16.922 1 98.25 271 ALA B O 1
ATOM 4797 N N . VAL B 1 272 ? -1.394 -20.016 -15.68 1 98.38 272 VAL B N 1
ATOM 4798 C CA . VAL B 1 272 ? -0.007 -19.594 -15.852 1 98.38 272 VAL B CA 1
ATOM 4799 C C . VAL B 1 272 ? 0.64 -19.375 -14.484 1 98.38 272 VAL B C 1
ATOM 4801 O O . VAL B 1 272 ? 0.161 -18.562 -13.688 1 98.38 272 VAL B O 1
ATOM 4804 N N . PHE B 1 273 ? 1.678 -20.094 -14.234 1 98.56 273 PHE B N 1
ATOM 4805 C CA . PHE B 1 273 ? 2.389 -20.016 -12.961 1 98.56 273 PHE B CA 1
ATOM 4806 C C . PHE B 1 273 ? 3.6 -19.094 -13.078 1 98.56 273 PHE B C 1
ATOM 4808 O O . PHE B 1 273 ? 4.328 -19.141 -14.07 1 98.56 273 PHE B O 1
ATOM 4815 N N . GLU B 1 274 ? 3.742 -18.219 -12.156 1 97.94 274 GLU B N 1
ATOM 4816 C CA . GLU B 1 274 ? 4.82 -17.234 -12.133 1 97.94 274 GLU B CA 1
ATOM 4817 C C . GLU B 1 274 ? 5.086 -16.75 -10.711 1 97.94 274 GLU B C 1
ATOM 4819 O O . GLU B 1 274 ? 4.223 -16.859 -9.836 1 97.94 274 GLU B O 1
ATOM 4824 N N . PRO B 1 275 ? 6.309 -16.156 -10.477 1 97.81 275 PRO B N 1
ATOM 4825 C CA . PRO B 1 275 ? 6.551 -15.578 -9.148 1 97.81 275 PRO B CA 1
ATOM 4826 C C . PRO B 1 275 ? 5.469 -14.578 -8.734 1 97.81 275 PRO B C 1
ATOM 4828 O O . PRO B 1 275 ? 4.906 -13.883 -9.586 1 97.81 275 PRO B O 1
ATOM 4831 N N . GLY B 1 276 ? 5.227 -14.531 -7.457 1 96.62 276 GLY B N 1
ATOM 4832 C CA . GLY B 1 276 ? 4.133 -13.734 -6.934 1 96.62 276 GLY B CA 1
ATOM 4833 C C . GLY B 1 276 ? 4.391 -12.242 -7.012 1 96.62 276 GLY B C 1
ATOM 4834 O O . GLY B 1 276 ? 3.453 -11.438 -7 1 96.62 276 GLY B O 1
ATOM 4835 N N . CYS B 1 277 ? 5.57 -11.82 -6.98 1 92.25 277 CYS B N 1
ATOM 4836 C CA . CYS B 1 277 ? 5.961 -10.43 -7.148 1 92.25 277 CYS B CA 1
ATOM 4837 C C . CYS B 1 277 ? 6.832 -10.25 -8.383 1 92.25 277 CYS B C 1
ATOM 4839 O O . CYS B 1 277 ? 7.73 -11.055 -8.641 1 92.25 277 CYS B O 1
ATOM 4841 N N . ARG B 1 278 ? 6.652 -9.203 -9.07 1 86.56 278 ARG B N 1
ATOM 4842 C CA . ARG B 1 278 ? 7.195 -9.078 -10.422 1 86.56 278 ARG B CA 1
ATOM 4843 C C . ARG B 1 278 ? 8.422 -8.172 -10.438 1 86.56 278 ARG B C 1
ATOM 4845 O O . ARG B 1 278 ? 8.43 -7.145 -11.117 1 86.56 278 ARG B O 1
ATOM 4852 N N . HIS B 1 279 ? 9.414 -8.641 -9.812 1 88.12 279 HIS B N 1
ATOM 4853 C CA . HIS B 1 279 ? 10.719 -7.992 -9.852 1 88.12 279 HIS B CA 1
ATOM 4854 C C . HIS B 1 279 ? 11.664 -8.719 -10.805 1 88.12 279 HIS B C 1
ATOM 4856 O O . HIS B 1 279 ? 12.086 -9.844 -10.539 1 88.12 279 HIS B O 1
ATOM 4862 N N . VAL B 1 280 ? 12.078 -8.039 -11.758 1 89.56 280 VAL B N 1
ATOM 4863 C CA . VAL B 1 280 ? 12.727 -8.641 -12.914 1 89.56 280 VAL B CA 1
ATOM 4864 C C . VAL B 1 280 ? 14.203 -8.883 -12.617 1 89.56 280 VAL B C 1
ATOM 4866 O O . VAL B 1 280 ? 14.828 -9.758 -13.227 1 89.56 280 VAL B O 1
ATOM 4869 N N . GLY B 1 281 ? 14.812 -8.086 -11.789 1 91.19 281 GLY B N 1
ATOM 4870 C CA . GLY B 1 281 ? 16.219 -8.25 -11.43 1 91.19 281 GLY B CA 1
ATOM 4871 C C . GLY B 1 281 ? 17.156 -8.016 -12.594 1 91.19 281 GLY B C 1
ATOM 4872 O O . GLY B 1 281 ? 18.062 -8.82 -12.836 1 91.19 281 GLY B O 1
ATOM 4873 N N . LEU B 1 282 ? 16.922 -6.977 -13.266 1 89.94 282 LEU B N 1
ATOM 4874 C CA . LEU B 1 282 ? 17.734 -6.66 -14.438 1 89.94 282 LEU B CA 1
ATOM 4875 C C . LEU B 1 282 ? 19.188 -6.414 -14.039 1 89.94 282 LEU B C 1
ATOM 4877 O O . LEU B 1 282 ? 20.094 -6.738 -14.797 1 89.94 282 LEU B O 1
ATOM 4881 N N . ASP B 1 283 ? 19.391 -5.918 -12.914 1 90.94 283 ASP B N 1
ATOM 4882 C CA . ASP B 1 283 ? 20.703 -5.492 -12.453 1 90.94 283 ASP B CA 1
ATOM 4883 C C . ASP B 1 283 ? 21.609 -6.695 -12.188 1 90.94 283 ASP B C 1
ATOM 4885 O O . ASP B 1 283 ? 22.828 -6.574 -12.203 1 90.94 283 ASP B O 1
ATOM 4889 N N . ILE B 1 284 ? 21.031 -7.82 -12.016 1 93.81 284 ILE B N 1
ATOM 4890 C CA . ILE B 1 284 ? 21.859 -8.977 -11.695 1 93.81 284 ILE B CA 1
ATOM 4891 C C . ILE B 1 284 ? 21.703 -10.039 -12.781 1 93.81 284 ILE B C 1
ATOM 4893 O O . ILE B 1 284 ? 22.109 -11.188 -12.594 1 93.81 284 ILE B O 1
ATOM 4897 N N . LYS B 1 285 ? 21.188 -9.641 -13.883 1 94.25 285 LYS B N 1
ATOM 4898 C CA . LYS B 1 285 ? 21.031 -10.555 -15.008 1 94.25 285 LYS B CA 1
ATOM 4899 C C . LYS B 1 285 ? 22.359 -11.227 -15.359 1 94.25 285 LYS B C 1
ATOM 4901 O O . LYS B 1 285 ? 23.375 -10.547 -15.539 1 94.25 285 LYS B O 1
ATOM 4906 N N . GLY B 1 286 ? 22.297 -12.531 -15.43 1 94.56 286 GLY B N 1
ATOM 4907 C CA . GLY B 1 286 ? 23.438 -13.273 -15.938 1 94.56 286 GLY B CA 1
ATOM 4908 C C . GLY B 1 286 ? 24.578 -13.344 -14.945 1 94.56 286 GLY B C 1
ATOM 4909 O O . GLY B 1 286 ? 25.688 -13.773 -15.297 1 94.56 286 GLY B O 1
ATOM 4910 N N . THR B 1 287 ? 24.344 -13.016 -13.719 1 96.69 287 THR B N 1
ATOM 4911 C CA . THR B 1 287 ? 25.438 -12.953 -12.758 1 96.69 287 THR B CA 1
ATOM 4912 C C . THR B 1 287 ? 25.422 -14.164 -11.844 1 96.69 287 THR B C 1
ATOM 4914 O O . THR B 1 287 ? 26.266 -14.289 -10.953 1 96.69 287 THR B O 1
ATOM 4917 N N . ASN B 1 288 ? 24.531 -15.07 -12.031 1 97.81 288 ASN B N 1
ATOM 4918 C CA . ASN B 1 288 ? 24.422 -16.281 -11.227 1 97.81 288 ASN B CA 1
ATOM 4919 C C . ASN B 1 288 ? 24.203 -15.969 -9.75 1 97.81 288 ASN B C 1
ATOM 4921 O O . ASN B 1 288 ? 24.766 -16.641 -8.883 1 97.81 288 ASN B O 1
ATOM 4925 N N . GLN B 1 289 ? 23.422 -14.938 -9.477 1 97.06 289 GLN B N 1
ATOM 4926 C CA . GLN B 1 289 ? 23.156 -14.516 -8.109 1 97.06 289 GLN B CA 1
ATOM 4927 C C . GLN B 1 289 ? 21.672 -14.617 -7.785 1 97.06 289 GLN B C 1
ATOM 4929 O O . GLN B 1 289 ? 21.266 -14.445 -6.633 1 97.06 289 GLN B O 1
ATOM 4934 N N . ALA B 1 290 ? 20.875 -14.938 -8.75 1 97.19 290 ALA B N 1
ATOM 4935 C CA . ALA B 1 290 ? 19.422 -14.898 -8.625 1 97.19 290 ALA B CA 1
ATOM 4936 C C . ALA B 1 290 ? 18.922 -15.992 -7.691 1 97.19 290 ALA B C 1
ATOM 4938 O O . ALA B 1 290 ? 19.438 -17.109 -7.703 1 97.19 290 ALA B O 1
ATOM 4939 N N . ASN B 1 291 ? 17.984 -15.672 -6.844 1 97.69 291 ASN B N 1
ATOM 4940 C CA . ASN B 1 291 ? 17.266 -16.625 -6.012 1 97.69 291 ASN B CA 1
ATOM 4941 C C . ASN B 1 291 ? 16.188 -17.344 -6.805 1 97.69 291 ASN B C 1
ATOM 4943 O O . ASN B 1 291 ? 15.195 -16.75 -7.207 1 97.69 291 ASN B O 1
ATOM 4947 N N . PRO B 1 292 ? 16.328 -18.625 -7.012 1 98.31 292 PRO B N 1
ATOM 4948 C CA . PRO B 1 292 ? 15.359 -19.312 -7.863 1 98.31 292 PRO B CA 1
ATOM 4949 C C . PRO B 1 292 ? 14.109 -19.734 -7.102 1 98.31 292 PRO B C 1
ATOM 4951 O O . PRO B 1 292 ? 13.18 -20.281 -7.695 1 98.31 292 PRO B O 1
ATOM 4954 N N . THR B 1 293 ? 14.008 -19.484 -5.84 1 98.38 293 THR B N 1
ATOM 4955 C CA . THR B 1 293 ? 13.023 -20.062 -4.93 1 98.38 293 THR B CA 1
ATOM 4956 C C . THR B 1 293 ? 11.602 -19.75 -5.398 1 98.38 293 THR B C 1
ATOM 4958 O O . THR B 1 293 ? 10.758 -20.641 -5.484 1 98.38 293 THR B O 1
ATOM 4961 N N . ALA B 1 294 ? 11.336 -18.5 -5.707 1 98.5 294 ALA B N 1
ATOM 4962 C CA . ALA B 1 294 ? 9.977 -18.094 -6.066 1 98.5 294 ALA B CA 1
ATOM 4963 C C . ALA B 1 294 ? 9.477 -18.859 -7.285 1 98.5 294 ALA B C 1
ATOM 4965 O O . ALA B 1 294 ? 8.359 -19.375 -7.281 1 98.5 294 ALA B O 1
ATOM 4966 N N . LEU B 1 295 ? 10.281 -18.969 -8.305 1 98.69 295 LEU B N 1
ATOM 4967 C CA . LEU B 1 295 ? 9.844 -19.656 -9.516 1 98.69 295 LEU B CA 1
ATOM 4968 C C . LEU B 1 295 ? 9.766 -21.156 -9.289 1 98.69 295 LEU B C 1
ATOM 4970 O O . LEU B 1 295 ? 8.875 -21.828 -9.82 1 98.69 295 LEU B O 1
ATOM 4974 N N . VAL B 1 296 ? 10.719 -21.734 -8.539 1 98.81 296 VAL B N 1
ATOM 4975 C CA . VAL B 1 296 ? 10.68 -23.172 -8.242 1 98.81 296 VAL B CA 1
ATOM 4976 C C . VAL B 1 296 ? 9.391 -23.5 -7.5 1 98.81 296 VAL B C 1
ATOM 4978 O O . VAL B 1 296 ? 8.711 -24.484 -7.836 1 98.81 296 VAL B O 1
ATOM 4981 N N . LEU B 1 297 ? 9.102 -22.688 -6.527 1 98.75 297 LEU B N 1
ATOM 4982 C CA . LEU B 1 297 ? 7.879 -22.938 -5.77 1 98.75 297 LEU B CA 1
ATOM 4983 C C . LEU B 1 297 ? 6.645 -22.75 -6.645 1 98.75 297 LEU B C 1
ATOM 4985 O O . LEU B 1 297 ? 5.652 -23.469 -6.496 1 98.75 297 LEU B O 1
ATOM 4989 N N . SER B 1 298 ? 6.637 -21.75 -7.547 1 98.75 298 SER B N 1
ATOM 4990 C CA . SER B 1 298 ? 5.547 -21.609 -8.508 1 98.75 298 SER B CA 1
ATOM 4991 C C . SER B 1 298 ? 5.434 -22.844 -9.398 1 98.75 298 SER B C 1
ATOM 4993 O O . SER B 1 298 ? 4.328 -23.266 -9.758 1 98.75 298 SER B O 1
ATOM 4995 N N . SER B 1 299 ? 6.551 -23.391 -9.781 1 98.81 299 SER B N 1
ATOM 4996 C CA . SER B 1 299 ? 6.531 -24.594 -10.609 1 98.81 299 SER B CA 1
ATOM 4997 C C . SER B 1 299 ? 5.945 -25.766 -9.852 1 98.81 299 SER B C 1
ATOM 4999 O O . SER B 1 299 ? 5.312 -26.641 -10.453 1 98.81 299 SER B O 1
ATOM 5001 N N . THR B 1 300 ? 6.148 -25.859 -8.547 1 98.5 300 THR B N 1
ATOM 5002 C CA . THR B 1 300 ? 5.523 -26.922 -7.766 1 98.5 300 THR B CA 1
ATOM 5003 C C . THR B 1 300 ? 4.008 -26.75 -7.73 1 98.5 300 THR B C 1
ATOM 5005 O O . THR B 1 300 ? 3.264 -27.734 -7.711 1 98.5 300 THR B O 1
ATOM 5008 N N . MET B 1 301 ? 3.578 -25.469 -7.707 1 98.19 301 MET B N 1
ATOM 5009 C CA . MET B 1 301 ? 2.146 -25.203 -7.852 1 98.19 301 MET B CA 1
ATOM 5010 C C . MET B 1 301 ? 1.635 -25.734 -9.188 1 98.19 301 MET B C 1
ATOM 5012 O O . MET B 1 301 ? 0.547 -26.312 -9.258 1 98.19 301 MET B O 1
ATOM 5016 N N . MET B 1 302 ? 2.398 -25.531 -10.188 1 98.5 302 MET B N 1
ATOM 5017 C CA . MET B 1 302 ? 2.061 -26.016 -11.523 1 98.5 302 MET B CA 1
ATOM 5018 C C . MET B 1 302 ? 1.95 -27.531 -11.531 1 98.5 302 MET B C 1
ATOM 5020 O O . MET B 1 302 ? 1.002 -28.094 -12.094 1 98.5 302 MET B O 1
ATOM 5024 N N . LEU B 1 303 ? 2.881 -28.234 -10.898 1 98.19 303 LEU B N 1
ATOM 5025 C CA . LEU B 1 303 ? 2.863 -29.688 -10.836 1 98.19 303 LEU B CA 1
ATOM 5026 C C . LEU B 1 303 ? 1.611 -30.188 -10.125 1 98.19 303 LEU B C 1
ATOM 5028 O O . LEU B 1 303 ? 1.004 -31.172 -10.547 1 98.19 303 LEU B O 1
ATOM 5032 N N . ARG B 1 304 ? 1.266 -29.531 -9.047 1 96.75 304 ARG B N 1
ATOM 5033 C CA . ARG B 1 304 ? 0.038 -29.906 -8.352 1 96.75 304 ARG B CA 1
ATOM 5034 C C . ARG B 1 304 ? -1.179 -29.719 -9.258 1 96.75 304 ARG B C 1
ATOM 5036 O O . ARG B 1 304 ? -2.123 -30.516 -9.203 1 96.75 304 ARG B O 1
ATOM 5043 N N . HIS B 1 305 ? -1.147 -28.656 -10.016 1 96.12 305 HIS B N 1
ATOM 5044 C CA . HIS B 1 305 ? -2.211 -28.406 -10.977 1 96.12 305 HIS B CA 1
ATOM 5045 C C . HIS B 1 305 ? -2.301 -29.531 -12.008 1 96.12 305 HIS B C 1
ATOM 5047 O O . HIS B 1 305 ? -3.391 -29.859 -12.477 1 96.12 305 HIS B O 1
ATOM 5053 N N . LEU B 1 306 ? -1.202 -30.141 -12.32 1 96.06 306 LEU B N 1
ATOM 5054 C CA . LEU B 1 306 ? -1.129 -31.219 -13.312 1 96.06 306 LEU B CA 1
ATOM 5055 C C . LEU B 1 306 ? -1.386 -32.562 -12.664 1 96.06 306 LEU B C 1
ATOM 5057 O O . LEU B 1 306 ? -1.374 -33.594 -13.352 1 96.06 306 LEU B O 1
ATOM 5061 N N . GLY B 1 307 ? -1.574 -32.625 -11.336 1 95.06 307 GLY B N 1
ATOM 5062 C CA . GLY B 1 307 ? -1.821 -33.844 -10.625 1 95.06 307 GLY B CA 1
ATOM 5063 C C . GLY B 1 307 ? -0.548 -34.594 -10.258 1 95.06 307 GLY B C 1
ATOM 5064 O O . GLY B 1 307 ? -0.589 -35.781 -9.906 1 95.06 307 GLY B O 1
ATOM 5065 N N . LEU B 1 308 ? 0.559 -33.938 -10.414 1 96.69 308 LEU B N 1
ATOM 5066 C CA . LEU B 1 308 ? 1.852 -34.531 -10.078 1 96.69 308 LEU B CA 1
ATOM 5067 C C . LEU B 1 308 ? 2.268 -34.156 -8.656 1 96.69 308 LEU B C 1
ATOM 5069 O O . LEU B 1 308 ? 3.359 -33.625 -8.445 1 96.69 308 LEU B O 1
ATOM 5073 N N . ASP B 1 309 ? 1.532 -34.562 -7.656 1 96.75 309 ASP B N 1
ATOM 5074 C CA . ASP B 1 309 ? 1.623 -34.125 -6.266 1 96.75 309 ASP B CA 1
ATOM 5075 C C . ASP B 1 309 ? 2.902 -34.656 -5.609 1 96.75 309 ASP B C 1
ATOM 5077 O O . ASP B 1 309 ? 3.51 -33.938 -4.793 1 96.75 309 ASP B O 1
ATOM 5081 N N . GLU B 1 310 ? 3.262 -35.781 -5.938 1 96.62 310 GLU B N 1
ATOM 5082 C CA . GLU B 1 310 ? 4.438 -36.375 -5.305 1 96.62 310 GLU B CA 1
ATOM 5083 C C . GLU B 1 310 ? 5.703 -35.594 -5.652 1 96.62 310 GLU B C 1
ATOM 5085 O O . GLU B 1 310 ? 6.484 -35.25 -4.766 1 96.62 310 GLU B O 1
ATOM 5090 N N . SER B 1 311 ? 5.855 -35.406 -6.98 1 97.25 311 SER B N 1
ATOM 5091 C CA . SER B 1 311 ? 7.012 -34.625 -7.41 1 97.25 311 SER B CA 1
ATOM 5092 C C . SER B 1 311 ? 6.977 -33.219 -6.82 1 97.25 311 SER B C 1
ATOM 5094 O O . SER B 1 311 ? 8.008 -32.688 -6.395 1 97.25 311 SER B O 1
ATOM 5096 N N . ALA B 1 312 ? 5.793 -32.562 -6.832 1 98.06 312 ALA B N 1
ATOM 5097 C CA . ALA B 1 312 ? 5.625 -31.234 -6.27 1 98.06 312 ALA B CA 1
ATOM 5098 C C . ALA B 1 312 ? 6.059 -31.203 -4.809 1 98.06 312 ALA B C 1
ATOM 5100 O O . ALA B 1 312 ? 6.77 -30.281 -4.387 1 98.06 312 ALA B O 1
ATOM 5101 N N . THR B 1 313 ? 5.676 -32.156 -4.035 1 97.56 313 THR B N 1
ATOM 5102 C CA . THR B 1 313 ? 5.965 -32.219 -2.607 1 97.56 313 THR B CA 1
ATOM 5103 C C . THR B 1 313 ? 7.457 -32.438 -2.367 1 97.56 313 THR B C 1
ATOM 5105 O O . THR B 1 313 ? 8.047 -31.781 -1.505 1 97.56 313 THR B O 1
ATOM 5108 N N . ARG B 1 314 ? 8.07 -33.312 -3.127 1 97.94 314 ARG B N 1
ATOM 5109 C CA . ARG B 1 314 ? 9.492 -33.594 -2.969 1 97.94 314 ARG B CA 1
ATOM 5110 C C . ARG B 1 314 ? 10.328 -32.375 -3.246 1 97.94 314 ARG B C 1
ATOM 5112 O O . ARG B 1 314 ? 11.258 -32.062 -2.496 1 97.94 314 ARG B O 1
ATOM 5119 N N . ILE B 1 315 ? 9.961 -31.688 -4.281 1 98.56 315 ILE B N 1
ATOM 5120 C CA . ILE B 1 315 ? 10.711 -30.5 -4.668 1 98.56 315 ILE B CA 1
ATOM 5121 C C . ILE B 1 315 ? 10.523 -29.406 -3.621 1 98.56 315 ILE B C 1
ATOM 5123 O O . ILE B 1 315 ? 11.492 -28.812 -3.154 1 98.56 315 ILE B O 1
ATOM 5127 N N . SER B 1 316 ? 9.281 -29.109 -3.246 1 98.12 316 SER B N 1
ATOM 5128 C CA . SER B 1 316 ? 9.016 -28.031 -2.283 1 98.12 316 SER B CA 1
ATOM 5129 C C . SER B 1 316 ? 9.664 -28.328 -0.938 1 98.12 316 SER B C 1
ATOM 5131 O O . SER B 1 316 ? 10.25 -27.438 -0.314 1 98.12 316 SER B O 1
ATOM 5133 N N . GLN B 1 317 ? 9.594 -29.562 -0.487 1 97.75 317 GLN B N 1
ATOM 5134 C CA . GLN B 1 317 ? 10.219 -29.938 0.777 1 97.75 317 GLN B CA 1
ATOM 5135 C C . GLN B 1 317 ? 11.734 -29.734 0.725 1 97.75 317 GLN B C 1
ATOM 5137 O O . GLN B 1 317 ? 12.344 -29.312 1.714 1 97.75 317 GLN B O 1
ATOM 5142 N N . ALA B 1 318 ? 12.289 -30.094 -0.412 1 98.5 318 ALA B N 1
ATOM 5143 C CA . ALA B 1 318 ? 13.727 -29.906 -0.581 1 98.5 318 ALA B CA 1
ATOM 5144 C C . ALA B 1 318 ? 14.102 -28.422 -0.502 1 98.5 318 ALA B C 1
ATOM 5146 O O . ALA B 1 318 ? 15.094 -28.062 0.134 1 98.5 318 ALA B O 1
ATOM 5147 N N . VAL B 1 319 ? 13.336 -27.578 -1.161 1 98.44 319 VAL B N 1
ATOM 5148 C CA . VAL B 1 319 ? 13.57 -26.141 -1.131 1 98.44 319 VAL B CA 1
ATOM 5149 C C . VAL B 1 319 ? 13.492 -25.625 0.308 1 98.44 319 VAL B C 1
ATOM 5151 O O . VAL B 1 319 ? 14.383 -24.906 0.77 1 98.44 319 VAL B O 1
ATOM 5154 N N . TYR B 1 320 ? 12.422 -26.016 1.005 1 97.88 320 TYR B N 1
ATOM 5155 C CA . TYR B 1 320 ? 12.234 -25.578 2.383 1 97.88 320 TYR B CA 1
ATOM 5156 C C . TYR B 1 320 ? 13.352 -26.094 3.279 1 97.88 320 TYR B C 1
ATOM 5158 O O . TYR B 1 320 ? 13.789 -25.391 4.191 1 97.88 320 TYR B O 1
ATOM 5166 N N . ALA B 1 321 ? 13.781 -27.266 3.012 1 97.94 321 ALA B N 1
ATOM 5167 C CA . ALA B 1 321 ? 14.859 -27.844 3.807 1 97.94 321 ALA B CA 1
ATOM 5168 C C . ALA B 1 321 ? 16.156 -27.062 3.619 1 97.94 321 ALA B C 1
ATOM 5170 O O . ALA B 1 321 ? 16.891 -26.828 4.582 1 97.94 321 ALA B O 1
ATOM 5171 N N . VAL B 1 322 ? 16.484 -26.734 2.385 1 98.25 322 VAL B N 1
ATOM 5172 C CA . VAL B 1 322 ? 17.688 -25.953 2.111 1 98.25 322 VAL B CA 1
ATOM 5173 C C . VAL B 1 322 ? 17.625 -24.625 2.861 1 98.25 322 VAL B C 1
ATOM 5175 O O . VAL B 1 322 ? 18.594 -24.203 3.492 1 98.25 322 VAL B O 1
ATOM 5178 N N . ILE B 1 323 ? 16.453 -23.969 2.822 1 97.81 323 ILE B N 1
ATOM 5179 C CA . ILE B 1 323 ? 16.281 -22.656 3.457 1 97.81 323 ILE B CA 1
ATOM 5180 C C . ILE B 1 323 ? 16.344 -22.812 4.977 1 97.81 323 ILE B C 1
ATOM 5182 O O . ILE B 1 323 ? 16.969 -22 5.66 1 97.81 323 ILE B O 1
ATOM 5186 N N . ALA B 1 324 ? 15.75 -23.844 5.504 1 96.62 324 ALA B N 1
ATOM 5187 C CA . ALA B 1 324 ? 15.742 -24.109 6.945 1 96.62 324 ALA B CA 1
ATOM 5188 C C . ALA B 1 324 ? 17.156 -24.328 7.465 1 96.62 324 ALA B C 1
ATOM 5190 O O . ALA B 1 324 ? 17.5 -23.891 8.57 1 96.62 324 ALA B O 1
ATOM 5191 N N . ASP B 1 325 ? 17.938 -25.031 6.66 1 96 325 ASP B N 1
ATOM 5192 C CA . ASP B 1 325 ? 19.328 -25.312 7.043 1 96 325 ASP B CA 1
ATOM 5193 C C . ASP B 1 325 ? 20.141 -24.016 7.148 1 96 325 ASP B C 1
ATOM 5195 O O . ASP B 1 325 ? 21.062 -23.922 7.965 1 96 325 ASP B O 1
ATOM 5199 N N . GLY B 1 326 ? 19.922 -23.109 6.293 1 96.19 326 GLY B N 1
ATOM 5200 C CA . GLY B 1 326 ? 20.531 -21.797 6.367 1 96.19 326 GLY B CA 1
ATOM 5201 C C . GLY B 1 326 ? 21.984 -21.781 5.902 1 96.19 326 GLY B C 1
ATOM 5202 O O . GLY B 1 326 ? 22.672 -20.766 6.02 1 96.19 326 GLY B O 1
ATOM 5203 N N . LYS B 1 327 ? 22.453 -22.844 5.328 1 96.62 327 LYS B N 1
ATOM 5204 C CA . LYS B 1 327 ? 23.859 -22.953 4.93 1 96.62 327 LYS B CA 1
ATOM 5205 C C . LYS B 1 327 ? 24.078 -22.359 3.545 1 96.62 327 LYS B C 1
ATOM 5207 O O . LYS B 1 327 ? 25.156 -21.812 3.271 1 96.62 327 LYS B O 1
ATOM 5212 N N . VAL B 1 328 ? 23.203 -22.562 2.633 1 98 328 VAL B N 1
ATOM 5213 C CA . VAL B 1 328 ? 23.281 -22.047 1.272 1 98 328 VAL B CA 1
ATOM 5214 C C . VAL B 1 328 ? 22.219 -20.969 1.067 1 98 328 VAL B C 1
ATOM 5216 O O . VAL B 1 328 ? 21.016 -21.281 0.999 1 98 328 VAL B O 1
ATOM 5219 N N . ARG B 1 329 ? 22.656 -19.688 0.994 1 97.56 329 ARG B N 1
ATOM 5220 C CA . ARG B 1 329 ? 21.75 -18.547 0.824 1 97.56 329 ARG B CA 1
ATOM 5221 C C . ARG B 1 329 ? 22.266 -17.609 -0.26 1 97.56 329 ARG B C 1
ATOM 5223 O O . ARG B 1 329 ? 23.453 -17.312 -0.325 1 97.56 329 ARG B O 1
ATOM 5230 N N . THR B 1 330 ? 21.312 -17.281 -1.115 1 97.75 330 THR B N 1
ATOM 5231 C CA . THR B 1 330 ? 21.672 -16.281 -2.113 1 97.75 330 THR B CA 1
ATOM 5232 C C . THR B 1 330 ? 21.797 -14.906 -1.477 1 97.75 330 THR B C 1
ATOM 5234 O O . THR B 1 330 ? 21.484 -14.727 -0.295 1 97.75 330 THR B O 1
ATOM 5237 N N . LYS B 1 331 ? 22.266 -13.945 -2.271 1 95.94 331 LYS B N 1
ATOM 5238 C CA . LYS B 1 331 ? 22.578 -12.609 -1.778 1 95.94 331 LYS B CA 1
ATOM 5239 C C . LYS B 1 331 ? 21.344 -11.938 -1.181 1 95.94 331 LYS B C 1
ATOM 5241 O O . LYS B 1 331 ? 21.422 -11.266 -0.153 1 95.94 331 LYS B O 1
ATOM 5246 N N . ASP B 1 332 ? 20.219 -12.055 -1.808 1 94.56 332 ASP B N 1
ATOM 5247 C CA . ASP B 1 332 ? 18.984 -11.422 -1.326 1 94.56 332 ASP B CA 1
ATOM 5248 C C . ASP B 1 332 ? 18.578 -11.992 0.031 1 94.56 332 ASP B C 1
ATOM 5250 O O . ASP B 1 332 ? 17.859 -11.328 0.793 1 94.56 332 ASP B O 1
ATOM 5254 N N . MET B 1 333 ? 19.047 -13.148 0.343 1 96.38 333 MET B N 1
ATOM 5255 C CA . MET B 1 333 ? 18.703 -13.789 1.606 1 96.38 333 MET B CA 1
ATOM 5256 C C . MET B 1 333 ? 19.797 -13.594 2.639 1 96.38 333 MET B C 1
ATOM 5258 O O . MET B 1 333 ? 19.781 -14.219 3.703 1 96.38 333 MET B O 1
ATOM 5262 N N . GLY B 1 334 ? 20.797 -12.852 2.281 1 94.81 334 GLY B N 1
ATOM 5263 C CA . GLY B 1 334 ? 21.859 -12.508 3.225 1 94.81 334 GLY B CA 1
ATOM 5264 C C . GLY B 1 334 ? 23.094 -13.383 3.08 1 94.81 334 GLY B C 1
ATOM 5265 O O . GLY B 1 334 ? 23.969 -13.375 3.947 1 94.81 334 GLY B O 1
ATOM 5266 N N . GLY B 1 335 ? 23.109 -14.172 2.033 1 96.81 335 GLY B N 1
ATOM 5267 C CA . GLY B 1 335 ? 24.266 -15.023 1.812 1 96.81 335 GLY B CA 1
ATOM 5268 C C . GLY B 1 335 ? 25.062 -14.656 0.569 1 96.81 335 GLY B C 1
ATOM 5269 O O . GLY B 1 335 ? 24.938 -13.531 0.071 1 96.81 335 GLY B O 1
ATOM 5270 N N . ASN B 1 336 ? 25.891 -15.594 0.155 1 97.19 336 ASN B N 1
ATOM 5271 C CA . ASN B 1 336 ? 26.75 -15.328 -0.997 1 97.19 336 ASN B CA 1
ATOM 5272 C C . ASN B 1 336 ? 26.703 -16.469 -2.004 1 97.19 336 ASN B C 1
ATOM 5274 O O . ASN B 1 336 ? 27.453 -16.484 -2.975 1 97.19 336 ASN B O 1
ATOM 5278 N N . ALA B 1 337 ? 25.797 -17.359 -1.789 1 98.19 337 ALA B N 1
ATOM 5279 C CA . ALA B 1 337 ? 25.688 -18.5 -2.697 1 98.19 337 ALA B CA 1
ATOM 5280 C C . ALA B 1 337 ? 25.188 -18.062 -4.066 1 98.19 337 ALA B C 1
ATOM 5282 O O . ALA B 1 337 ? 24.406 -17.109 -4.176 1 98.19 337 ALA B O 1
ATOM 5283 N N . THR B 1 338 ? 25.625 -18.734 -5.066 1 98.5 338 THR B N 1
ATOM 5284 C CA . THR B 1 338 ? 25.156 -18.469 -6.426 1 98.5 338 THR B CA 1
ATOM 5285 C C . THR B 1 338 ? 23.844 -19.188 -6.684 1 98.5 338 THR B C 1
ATOM 5287 O O . THR B 1 338 ? 23.406 -20.016 -5.883 1 98.5 338 THR B O 1
ATOM 5290 N N . THR B 1 339 ? 23.234 -18.844 -7.801 1 98.56 339 THR B N 1
ATOM 5291 C CA . THR B 1 339 ? 22.031 -19.547 -8.242 1 98.56 339 THR B CA 1
ATOM 5292 C C . THR B 1 339 ? 22.312 -21.047 -8.383 1 98.56 339 THR B C 1
ATOM 5294 O O . THR B 1 339 ? 21.5 -21.875 -7.965 1 98.56 339 THR B O 1
ATOM 5297 N N . THR B 1 340 ? 23.438 -21.359 -8.922 1 98.56 340 THR B N 1
ATOM 5298 C CA . THR B 1 340 ? 23.859 -22.734 -9.148 1 98.56 340 THR B CA 1
ATOM 5299 C C . THR B 1 340 ? 24.062 -23.469 -7.828 1 98.56 340 THR B C 1
ATOM 5301 O O . THR B 1 340 ? 23.625 -24.609 -7.668 1 98.56 340 THR B O 1
ATOM 5304 N N . ASP B 1 341 ? 24.734 -22.766 -6.906 1 98.62 341 ASP B N 1
ATOM 5305 C CA . ASP B 1 341 ? 24.938 -23.359 -5.586 1 98.62 341 ASP B CA 1
ATOM 5306 C C . ASP B 1 341 ? 23.594 -23.719 -4.934 1 98.62 341 ASP B C 1
ATOM 5308 O O . ASP B 1 341 ? 23.453 -24.797 -4.363 1 98.62 341 ASP B O 1
ATOM 5312 N N . PHE B 1 342 ? 22.703 -22.812 -4.996 1 98.75 342 PHE B N 1
ATOM 5313 C CA . PHE B 1 342 ? 21.406 -23.016 -4.379 1 98.75 342 PHE B CA 1
ATOM 5314 C C . PHE B 1 342 ? 20.656 -24.156 -5.051 1 98.75 342 PHE B C 1
ATOM 5316 O O . PHE B 1 342 ? 20.047 -24.984 -4.379 1 98.75 342 PHE B O 1
ATOM 5323 N N . THR B 1 343 ? 20.656 -24.219 -6.367 1 98.81 343 THR B N 1
ATOM 5324 C CA . THR B 1 343 ? 20.016 -25.281 -7.125 1 98.81 343 THR B CA 1
ATOM 5325 C C . THR B 1 343 ? 20.609 -26.641 -6.758 1 98.81 343 THR B C 1
ATOM 5327 O O . THR B 1 343 ? 19.875 -27.609 -6.531 1 98.81 343 THR B O 1
ATOM 5330 N N . ASN B 1 344 ? 21.906 -26.672 -6.68 1 98.69 344 ASN B N 1
ATOM 5331 C CA . ASN B 1 344 ? 22.578 -27.906 -6.309 1 98.69 344 ASN B CA 1
ATOM 5332 C C . ASN B 1 344 ? 22.188 -28.359 -4.898 1 98.69 344 ASN B C 1
ATOM 5334 O O . ASN B 1 344 ? 22.062 -29.562 -4.637 1 98.69 344 ASN B O 1
ATOM 5338 N N . ALA B 1 345 ? 22.094 -27.391 -4.059 1 98.69 345 ALA B N 1
ATOM 5339 C CA . ALA B 1 345 ? 21.672 -27.703 -2.693 1 98.69 345 ALA B CA 1
ATOM 5340 C C . ALA B 1 345 ? 20.297 -28.344 -2.678 1 98.69 345 ALA B C 1
ATOM 5342 O O . ALA B 1 345 ? 20.031 -29.266 -1.9 1 98.69 345 ALA B O 1
ATOM 5343 N N . ILE B 1 346 ? 19.406 -27.828 -3.471 1 98.69 346 ILE B N 1
ATOM 5344 C CA . ILE B 1 346 ? 18.078 -28.406 -3.578 1 98.69 346 ILE B CA 1
ATOM 5345 C C . ILE B 1 346 ? 18.172 -29.844 -4.07 1 98.69 346 ILE B C 1
ATOM 5347 O O . ILE B 1 346 ? 17.531 -30.734 -3.51 1 98.69 346 ILE B O 1
ATOM 5351 N N . LEU B 1 347 ? 19 -30.109 -5.109 1 98.62 347 LEU B N 1
ATOM 5352 C CA . LEU B 1 347 ? 19.172 -31.453 -5.664 1 98.62 347 LEU B CA 1
ATOM 5353 C C . LEU B 1 347 ? 19.688 -32.406 -4.605 1 98.62 347 LEU B C 1
ATOM 5355 O O . LEU B 1 347 ? 19.234 -33.562 -4.52 1 98.62 347 LEU B O 1
ATOM 5359 N N . GLN B 1 348 ? 20.594 -31.938 -3.826 1 98.06 348 GLN B N 1
ATOM 5360 C CA . GLN B 1 348 ? 21.172 -32.781 -2.775 1 98.06 348 GLN B CA 1
ATOM 5361 C C . GLN B 1 348 ? 20.109 -33.156 -1.744 1 98.06 348 GLN B C 1
ATOM 5363 O O . GLN B 1 348 ? 20.078 -34.312 -1.292 1 98.06 348 GLN B O 1
ATOM 5368 N N . LYS B 1 349 ? 19.297 -32.188 -1.389 1 97.62 349 LYS B N 1
ATOM 5369 C CA . LYS B 1 349 ? 18.219 -32.469 -0.438 1 97.62 349 LYS B CA 1
ATOM 5370 C C . LYS B 1 349 ? 17.219 -33.469 -1.025 1 97.62 349 LYS B C 1
ATOM 5372 O O . LYS B 1 349 ? 16.656 -34.281 -0.301 1 97.62 349 LYS B O 1
ATOM 5377 N N . MET B 1 350 ? 16.938 -33.344 -2.301 1 96.94 350 MET B N 1
ATOM 5378 C CA . MET B 1 350 ? 15.977 -34.219 -2.963 1 96.94 350 MET B CA 1
ATOM 5379 C C . MET B 1 350 ? 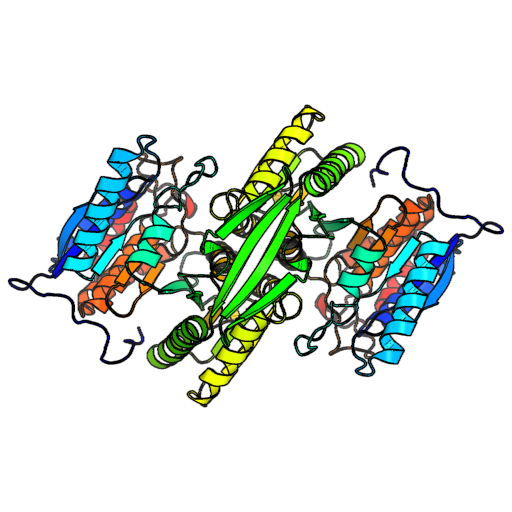16.469 -35.656 -2.963 1 96.94 350 MET B C 1
ATOM 5381 O O . MET B 1 350 ? 15.672 -36.594 -2.949 1 96.94 350 MET B O 1
ATOM 5385 N N . GLU B 1 351 ? 17.734 -35.844 -2.941 1 93.44 351 GLU B N 1
ATOM 5386 C CA . GLU B 1 351 ? 18.312 -37.188 -2.893 1 93.44 351 GLU B CA 1
ATOM 5387 C C . GLU B 1 351 ? 18.141 -37.812 -1.508 1 93.44 351 GLU B C 1
ATOM 5389 O O . GLU B 1 351 ? 18.156 -39.031 -1.366 1 93.44 351 GLU B O 1
ATOM 5394 N N . LEU B 1 352 ? 18 -36.938 -0.542 1 88 352 LEU B N 1
ATOM 5395 C CA . LEU B 1 352 ? 17.891 -37.406 0.834 1 88 352 LEU B CA 1
ATOM 5396 C C . LEU B 1 352 ? 16.422 -37.688 1.181 1 88 352 LEU B C 1
ATOM 5398 O O . LEU B 1 352 ? 16.156 -38.438 2.127 1 88 352 LEU B O 1
ATOM 5402 N N . VAL B 1 353 ? 15.539 -37.125 0.551 1 71.81 353 VAL B N 1
ATOM 5403 C CA . VAL B 1 353 ? 14.125 -37.344 0.824 1 71.81 353 VAL B CA 1
ATOM 5404 C C . VAL B 1 353 ? 13.641 -38.562 0.028 1 71.81 353 VAL B C 1
ATOM 5406 O O . VAL B 1 353 ? 14.07 -38.781 -1.104 1 71.81 353 VAL B O 1
#

Secondary structure (DSSP, 8-state):
-----TTS----EETTEEEEEEE--STTHHHHHHHHHHHHHHTT--EEEEE----SS---HHHHHHHHHHHHHHHHHHSEEEE-PPP--SS--SS--HHHHHHHHHT--EEEEEEEPPTT---SS-S-EEEEEEE-SSBGGG--EEEEETTEEEEEEEEEHHHHHHHHHHHHHHHHHTT--EEEEEE-TTTSTTHHHHHHHHHHHHHTT-TTSEEEEEEHHHHHHHHHH-GGG-SEEEE-HHHHHHHHHHHHHHHT-GGG-EEEEE-SS-EEEEESS----GGGTTSS----HHHHHHHHHHHHHTT-HHHHHHHHHHHHHHHHH-SS--GGGTS---HHHHHHHHHHHHHH-/-----TTS----EETTEEEEEEE--STTHHHHHHHHHHHHHHTT--EEEEE----SS---HHHHHHHHHHHHHHHHHHSEEEE-PPP--SS--SS--HHHHHHHHHT--EEEEEEEPPTT---SS-S-EEEEEEE-SSBGGG--EEEEETTEEEEEEEEEHHHHHHHHHHHHHHHHHTT--EEEEEE-TTTSTTHHHHHHHHHHHHHTT-TTSEEEEEEHHHHHHHHHH-GGG-SEEEE-HHHHHHHHHHHHHHHT-GGG-EEEEE-SS-EEEEESS----GGGTTSS----HHHHHHHHHHHHHTT-HHHHHHHHHHHHHHHHH-SS--GGGTS---HHHHHHHHHHHHHH-

pLDDT: mean 92.32, std 13.54, range [23.66, 98.94]

Nearest PDB structures (foldseek):
  5grf-assembly1_B  TM=9.828E-01  e=6.695E-46  Homo sapiens
  8grh-assembly1_B  TM=9.809E-01  e=1.782E-45  Homo sapiens
  8grd-assembly1_B  TM=9.671E-01  e=3.990E-44  Homo sapiens
  8gru-assembly2_D  TM=9.709E-01  e=2.518E-43  Homo sapiens
  6kdf-assembly7_N  TM=9.640E-01  e=2.378E-42  Homo sapiens

InterPro domains:
  IPR004434 Isocitrate dehydrogenase NAD-dependent [TIGR00175] (15-350)
  IPR019818 Isocitrate/isopropylmalate dehydrogenase, conserved site [PS00470] (241-260)
  IPR024084 Isopropylmalate dehydrogenase-like domain [PF00180] (19-346)
  IPR024084 Isopropylmalate dehydrogenase-like domain [SM01329] (19-346)

Solvent-accessible surface area (backbone atoms only — not comparable to full-atom values): 35128 Å² total; per-residue (Å²): 119,27,68,60,68,89,73,56,65,76,68,66,68,55,100,81,23,33,49,30,22,30,27,34,30,26,43,32,13,56,62,36,46,51,44,43,52,53,52,37,60,74,67,64,51,57,66,42,76,49,72,42,92,44,63,45,78,70,81,58,65,66,64,45,54,52,43,48,50,50,45,50,52,43,31,66,72,28,29,29,30,43,34,41,33,60,45,67,56,56,79,56,74,96,60,78,41,67,70,58,48,51,25,51,74,59,44,24,34,36,31,38,27,52,37,53,53,48,68,59,52,89,44,96,50,75,77,36,55,34,36,42,35,18,31,50,58,41,24,58,67,57,62,47,62,47,66,86,46,95,55,35,20,42,29,38,28,42,36,39,47,70,63,36,39,55,44,42,48,50,46,54,46,38,32,60,46,53,72,51,57,39,44,34,40,43,32,48,24,58,59,35,46,61,35,30,29,47,43,55,51,39,39,58,58,54,46,66,81,44,82,89,45,48,79,51,70,40,42,49,32,60,45,44,16,38,52,68,63,49,40,59,80,46,42,35,36,36,28,49,29,65,59,29,51,31,49,46,27,37,43,23,33,43,44,62,29,50,49,65,19,21,16,34,27,37,31,68,69,30,38,38,21,22,42,41,40,84,72,31,49,62,90,48,41,88,63,52,43,50,58,40,50,5,48,45,47,8,48,28,52,46,28,45,75,72,68,39,48,67,63,21,48,48,51,49,51,15,47,49,47,39,41,39,66,57,77,61,28,28,48,85,74,73,35,80,32,32,30,63,55,44,46,50,47,28,55,55,40,43,70,72,100,123,31,67,59,68,88,72,56,64,78,69,68,69,56,99,80,24,34,52,32,22,30,28,34,30,25,42,32,14,54,63,36,45,49,44,43,52,51,52,38,58,74,66,66,50,58,65,43,78,50,72,41,91,44,60,44,77,68,80,56,65,68,64,46,53,51,42,48,50,50,46,50,50,42,32,67,71,29,28,30,29,42,35,43,34,61,46,66,57,55,80,58,74,97,58,77,41,66,70,57,48,50,25,49,76,59,44,24,35,36,32,40,28,52,38,54,51,49,68,58,51,89,44,98,50,75,76,36,55,33,35,42,34,17,31,51,56,40,23,58,68,58,61,47,62,46,68,85,46,94,56,35,20,40,28,38,28,42,37,38,47,69,63,36,38,55,44,42,48,48,46,54,46,36,30,60,50,55,72,51,57,38,44,32,38,43,32,48,22,58,59,36,47,60,35,32,28,47,43,54,51,38,39,58,58,53,46,66,82,44,82,86,45,47,78,49,71,41,43,48,33,60,46,43,17,38,52,68,62,48,41,59,80,45,39,34,37,37,28,49,29,66,59,32,52,31,50,46,27,37,43,23,33,43,42,62,30,50,49,63,19,22,15,34,28,38,32,67,68,29,39,37,20,21,41,42,38,83,71,31,49,63,90,47,41,88,63,51,44,51,58,38,51,6,49,44,48,8,48,29,51,46,29,44,73,72,68,39,48,66,64,20,48,47,51,48,52,14,48,49,48,39,41,40,67,56,78,61,28,27,47,85,74,74,36,79,31,31,30,62,55,43,47,50,45,28,54,55,39,42,69,74,99

Foldseek 3Di:
DQPQDDLADQWDQDPNAAEAEEEQAFFCSVLLVVLLVVLCVLLVHRYDYDYQHAAQPDPDDPVNVVSLVVSLVSQLNRQEYEHEFHDHDPPDPDDQGSQLVSCQSSVLFWKKKWFAAFALQDFPDHQFTAIEIEGRHFFQSVPDKDDPDPPDIDGDGDADLVSLQVSLLVQLSVCVSVVHAEEEEEFACVVVVPRRVSSVVSNVVNCVVPVRHHYYYDYLVVVLVCCVVPNNVHYYYYYYHVSRLVSLQSSQNRRQHQLAMWMWGGDSRHIYTYGSHRDNNNVCGPVQQGRSNHSSLSVLVSCVVNVNNVSSVLQNVLLSVLSNVVPADGVSSPDPHGSVRSSVSSSVSSVVD/DQPLDDLADQWDQDPNAAEAEEEQAFFCSVVLVVLLVVLCVLLVHRYDYPYQHAAQPDPDDPVNVVSLVVSLVSQLNGQEYEHEFHDHDPPDPDDQGSQLCSCQSSVLFWKKKWFAAFALQDFPDHGFTAIEIEGRHFFQSVPDKDDPDPPDIDGDGDADLVSLQVSLLVQLSVCVSVVHAEEEEEFACVVVVPRRVSSVVSNVVNCVVPVRHHYYYDYLVVVLVCCVVPNNVHYYYYYYHVSRLVSLQSSQNRRQHQLAMWMWGGDSRHIYTYGSHRDNNNVCGPVQQGRSNHSSLSVLVSCVVNVNNVSSVLQNVLLSVLSNVVPADGVSSPDPHGNVRSSVSSSVSSVVD

Sequence (706 aa):
MATVSQDIFKPTKFGGKYTVTLIPGDGIGVEVTESVKTIFKHENVPVEWDQIDVTGVVTGKQHLEDLFQQAVLSLKRNKVGLKGILYTPVEMSGHQSFNVALRQELDIYASVVLIKNIPGYETRHANVDMCLIRENTEGEYSGLEHQSVPGVVESLKIVTRMKSERICRFAFSFAKANGRQKVTCIHKANIMKLGDGLFRLTFHEVAKDYPGLIVEDLIVDNASMQAVSNPQQFDVLVMPNLYGSILSNIGAALVGGPGIIPGCNMGREYAVFEPGCRHVGLDIKGTNQANPTALVLSSTMMLRHLGLDESATRISQAVYAVIADGKVRTKDMGGNATTTDFTNAILQKMELVMATVSQDIFKPTKFGGKYTVTLIPGDGIGVEVTESVKTIFKHENVPVEWDQIDVTGVVTGKQHLEDLFQQAVLSLKRNKVGLKGILYTPVEMSGHQSFNVALRQELDIYASVVLIKNIPGYETRHANVDMCLIRENTEGEYSGLEHQSVPGVVESLKIVTRMKSERICRFAFSFAKANGRQKVTCIHKANIMKLGDGLFRLTFHEVAKDYPGLIVEDLIVDNASMQAVSNPQQFDVLVMPNLYGSILSNIGAALVGGPGIIPGCNMGREYAVFEPGCRHVGLDIKGTNQANPTALVLSSTMMLRHLGLDESATRISQAVYAVIADGKVRTKDMGGNATTTDFTNAILQKMELV

Organism: NCBI:txid1051890

Radius of gyration: 26.34 Å; Cα contacts (8 Å, |Δi|>4): 1668; chains: 2; bounding box: 56×82×69 Å